Protein AF-K0ET93-F1 (afdb_monomer_lite)

Secondary structure (DSSP, 8-state):
--HHHHHHHHHHHHHHGGG--HHHHHHHHHHHHHHHHHHHHTTTTT-SS--GGGGHHHHHHHHHHHHHHHHTTS---HHHHHHHHHHHHHHHHHHHHHT-HHHHHHHHHHHHHHHHHHHHH-GGGHHHHHHHHHHHHHHHTTT-HHHHHHHHHHHHHHHHHHHHH-GGGHHHHHHHHHHHHHHHHTTS-HHHHHHHHHHHHHHH--HHHHHHHHTSBGGGG---HHHHHHHHHTT--BHHHHTTSBHHHHHHHTTT-HHHHHHHHHHHHHTTPPPPB----PPPP-PPPB--SSEEEEEEE--STTHHHHHHHHHHHHHHTTT-EEE-HHHHHTT--S----PPP-B---SS--SEEEEEPPPBTTEEEEEESSSSB--TT--HHHHHHTTTS-EEEEEEETTTEEEEEEEETTEEEEEEEES--TTPPPPSSPPEEP-HHHHHHTTTTT--HHHHHHHTTBHHHHHHHH---S--HHHHHHHS-GGGGGGGEEEEES--

Organism: Nocardia brasiliensis (strain ATCC 700358 / HUJEG-1) (NCBI:txid1133849)

pLDDT: mean 89.75, std 8.79, range [49.59, 98.5]

Foldseek 3Di:
DPLVVLVVQLVVLVVVCVVVDLVSLLSNLVSLLVNLVVLLCCVPVPHPDRSLLVSQVSLLSSLVSLLVCLLVVVDQDLVSLVSNLSSLVSNLSSCVVNVVLVSSLVSLLSLLVSLVNNCVVPVVRVLSSLVSLLSSLVSCLVRPLVSSLVSLLSSLLSLLVVCVVPVVSLLVSLVSLLSNLVSLPRPDDPVRSLVVSVVSCVVRADPVSLVSNQADFPVSQPADPQLSQLCVVVVHGGLVSLLAAAPVSSCVSNLQDVVSQVSSCSSCSSSPGHRHHNDDDDLPDQDPQDFDAWWKKKKWQAQDPCVLVVLLVLLQVQQVVQLKHWDDPCVQQPPPDDAPPDDDQDEDEDQGHFWWKWFWDDDDLRIIMIFISNHGHYQAWRDSSCLSSQLPTKMWMWTTHPVAKTKIWIGHNSTTAEIDMDHDDPPRDDDPDDHHHDDLQVLCVSQVPADHSSLLVSCRSVLSSNCSRRVDDSHHPNVCCVPDPPVVSPPRMIGIHSPD

Sequence (500 aa):
MDLGALERQVAADRYAALDRSIEADLRLATSLSELAKGFIATKTDGSVRDRTRDALAPAEEAVGIRLRLLATGQVLNARLAGELNEALRAVELAARHSGRRELATTTIRRACDAYRQLARIHPEVAGLCADGLSKCGVWLGRLDQDAAVAATGEAARIRSALAAANPELSGKYLASLSTLLRTLMVGRSRKQALSMYRERYSAFTSTNMSIRLRACGIQDLDLTPKSYKALTELGCRTLEQAGRLTQQQILFKSSGDLSTVEELNWKLALVGLRPLLPGAEPDPPSMPVQIGTSFGALSVYCPTPDAIAQIRAAIIGAYATDDAYPLDRASYFGERDERVQTTDATVNTAEKLGDDIVLIDQPYGGWVTVMSLHWELTPVAKHPLAMRLSQDWPVAAITVTEHIAYELCWYEHGVATQYAALGRPAGQEPLDKPLAPLDFKMLAELNADRATETKLRAAFGNTQMFANLTYLPSSGLRQISATTPLAEHGDRALFFRTTP

Structure (mmCIF, N/CA/C/O backbone):
data_AF-K0ET93-F1
#
_entry.id   AF-K0ET93-F1
#
loop_
_atom_site.group_PDB
_atom_site.id
_atom_site.type_symbol
_atom_site.label_atom_id
_atom_site.label_alt_id
_atom_site.label_comp_id
_atom_site.label_asym_id
_atom_site.label_entity_id
_atom_site.label_seq_id
_atom_site.pdbx_PDB_ins_code
_atom_site.Cartn_x
_atom_site.Cartn_y
_atom_site.Cartn_z
_atom_site.occupancy
_atom_site.B_iso_or_equiv
_atom_site.auth_seq_id
_atom_site.auth_comp_id
_atom_site.auth_asym_id
_atom_site.auth_atom_id
_atom_site.pdbx_PDB_model_num
ATOM 1 N N . MET A 1 1 ? 23.173 -20.536 -12.148 1.00 76.12 1 MET A N 1
ATOM 2 C CA . MET A 1 1 ? 23.755 -19.534 -13.071 1.00 76.12 1 MET A CA 1
ATOM 3 C C . MET A 1 1 ? 25.272 -19.690 -13.055 1.00 76.12 1 MET A C 1
ATOM 5 O O . MET A 1 1 ? 25.816 -19.803 -11.965 1.00 76.12 1 MET A O 1
ATOM 9 N N . ASP A 1 2 ? 25.954 -19.744 -14.205 1.00 89.69 2 ASP A N 1
ATOM 10 C CA . ASP A 1 2 ? 27.428 -19.814 -14.241 1.00 89.69 2 ASP A CA 1
ATOM 11 C C . ASP A 1 2 ? 28.030 -18.400 -14.168 1.00 89.69 2 ASP A C 1
ATOM 13 O O . ASP A 1 2 ? 28.081 -17.675 -15.163 1.00 89.69 2 ASP A O 1
ATOM 17 N N . LEU A 1 3 ? 28.481 -18.001 -12.975 1.00 92.50 3 LEU A N 1
ATOM 18 C CA . LEU A 1 3 ? 29.126 -16.701 -12.764 1.00 92.50 3 LEU A CA 1
ATOM 19 C C . LEU A 1 3 ? 30.454 -16.577 -13.517 1.00 92.50 3 LEU A C 1
ATOM 21 O O . LEU A 1 3 ? 30.771 -15.493 -13.995 1.00 92.50 3 LEU A O 1
ATOM 25 N N . GLY A 1 4 ? 31.207 -17.669 -13.669 1.00 93.06 4 GLY A N 1
ATOM 26 C CA . GLY A 1 4 ? 32.481 -17.648 -14.386 1.00 93.06 4 GLY A CA 1
ATOM 27 C C . GLY A 1 4 ? 32.289 -17.405 -15.883 1.00 93.06 4 GLY A C 1
ATOM 28 O O . GLY A 1 4 ? 33.081 -16.699 -16.507 1.00 93.06 4 GLY A O 1
ATOM 29 N N . ALA A 1 5 ? 31.213 -17.937 -16.472 1.00 95.88 5 ALA A N 1
ATOM 30 C CA . ALA A 1 5 ? 30.831 -17.605 -17.844 1.00 95.88 5 ALA A CA 1
ATOM 31 C C . ALA A 1 5 ? 30.454 -16.125 -17.998 1.00 95.88 5 ALA A C 1
ATOM 33 O O . ALA A 1 5 ? 30.899 -15.491 -18.954 1.00 95.88 5 ALA A O 1
ATOM 34 N N . LEU A 1 6 ? 29.701 -15.558 -17.048 1.00 96.56 6 LEU A N 1
ATOM 35 C CA . LEU A 1 6 ? 29.343 -14.136 -17.064 1.00 96.56 6 LEU A CA 1
ATOM 36 C C . LEU A 1 6 ? 30.568 -13.226 -16.904 1.00 96.56 6 LEU A C 1
ATOM 38 O O . LEU A 1 6 ? 30.695 -12.247 -17.634 1.00 96.56 6 LEU A O 1
ATOM 42 N N . GLU A 1 7 ? 31.502 -13.561 -16.012 1.00 97.44 7 GLU A N 1
ATOM 43 C CA . GLU A 1 7 ? 32.760 -12.820 -15.840 1.00 97.44 7 GLU A CA 1
ATOM 44 C C . GLU A 1 7 ? 33.604 -12.834 -17.130 1.00 97.44 7 GLU A C 1
ATOM 46 O O . GLU A 1 7 ? 34.101 -11.788 -17.557 1.00 97.44 7 GLU A O 1
ATOM 51 N N . ARG A 1 8 ? 33.708 -13.989 -17.809 1.00 98.00 8 ARG A N 1
ATOM 52 C CA . ARG A 1 8 ? 34.378 -14.098 -19.120 1.00 98.00 8 ARG A CA 1
ATOM 53 C C . ARG A 1 8 ? 33.668 -13.288 -20.206 1.00 98.00 8 ARG A C 1
ATOM 55 O O . ARG A 1 8 ? 34.338 -12.622 -20.994 1.00 98.00 8 ARG A O 1
ATOM 62 N N . GLN A 1 9 ? 32.336 -13.313 -20.232 1.00 97.69 9 GLN A N 1
ATOM 63 C CA . GLN A 1 9 ? 31.544 -12.543 -21.190 1.00 97.69 9 GLN A CA 1
ATOM 64 C C . GLN A 1 9 ? 31.752 -11.036 -21.001 1.00 97.69 9 GLN A C 1
ATOM 66 O O . GLN A 1 9 ? 32.015 -10.328 -21.968 1.00 97.69 9 GLN A O 1
ATOM 71 N N . VAL A 1 10 ? 31.728 -10.553 -19.755 1.00 98.19 10 VAL A N 1
ATOM 72 C CA . VAL A 1 10 ? 32.006 -9.145 -19.435 1.00 98.19 10 VAL A CA 1
ATOM 73 C C . VAL A 1 10 ? 33.412 -8.739 -19.878 1.00 98.19 10 VAL A C 1
ATOM 75 O O . VAL A 1 10 ? 33.588 -7.643 -20.407 1.00 98.19 10 VAL A O 1
ATOM 78 N N . ALA A 1 11 ? 34.419 -9.598 -19.699 1.00 97.81 11 ALA A N 1
ATOM 79 C CA . ALA A 1 11 ? 35.776 -9.310 -20.164 1.00 97.81 11 ALA A CA 1
ATOM 80 C C . ALA A 1 11 ? 35.849 -9.174 -21.697 1.00 97.81 11 ALA A C 1
ATOM 82 O O . ALA A 1 11 ? 36.474 -8.238 -22.200 1.00 97.81 11 ALA A O 1
ATOM 83 N N . ALA A 1 12 ? 35.173 -10.061 -22.433 1.00 97.88 12 ALA A N 1
ATOM 84 C CA . ALA A 1 12 ? 35.100 -10.006 -23.891 1.00 97.88 12 ALA A CA 1
ATOM 85 C C . ALA A 1 12 ? 34.351 -8.756 -24.389 1.00 97.88 12 ALA A C 1
ATOM 87 O O . ALA A 1 12 ? 34.859 -8.035 -25.249 1.00 97.88 12 ALA A O 1
ATOM 88 N N . ASP A 1 13 ? 33.188 -8.448 -23.808 1.00 98.12 13 ASP A N 1
ATOM 89 C CA . ASP A 1 13 ? 32.405 -7.264 -24.177 1.00 98.12 13 ASP A CA 1
ATOM 90 C C . ASP A 1 13 ? 33.136 -5.964 -23.823 1.00 98.12 13 ASP A C 1
ATOM 92 O O . ASP A 1 13 ? 33.066 -4.989 -24.569 1.00 98.12 13 ASP A O 1
ATOM 96 N N . ARG A 1 14 ? 33.898 -5.947 -22.721 1.00 97.88 14 ARG A N 1
ATOM 97 C CA . ARG A 1 14 ? 34.732 -4.800 -22.341 1.00 97.88 14 ARG A CA 1
ATOM 98 C C . ARG A 1 14 ? 35.822 -4.535 -23.363 1.00 97.88 14 ARG A C 1
ATOM 100 O O . ARG A 1 14 ? 36.070 -3.379 -23.691 1.00 97.88 14 ARG A O 1
ATOM 107 N N . TYR A 1 15 ? 36.475 -5.589 -23.844 1.00 97.31 15 TYR A N 1
ATOM 108 C CA . TYR A 1 15 ? 37.476 -5.465 -24.894 1.00 97.31 15 TYR A CA 1
ATOM 109 C C . TYR A 1 15 ? 36.850 -4.947 -26.196 1.00 97.31 15 TYR A C 1
ATOM 111 O O . TYR A 1 15 ? 37.397 -4.040 -26.816 1.00 97.31 15 TYR A O 1
ATOM 119 N N . ALA A 1 16 ? 35.668 -5.449 -26.568 1.00 95.62 16 ALA A N 1
ATOM 120 C CA . ALA A 1 16 ? 34.936 -4.953 -27.732 1.00 95.62 16 ALA A CA 1
ATOM 121 C C . ALA A 1 16 ? 34.541 -3.469 -27.594 1.00 95.62 16 ALA A C 1
ATOM 123 O O . ALA A 1 16 ? 34.664 -2.717 -28.553 1.00 95.62 16 ALA A O 1
ATOM 124 N N . ALA A 1 17 ? 34.137 -3.023 -26.400 1.00 95.88 17 ALA A N 1
ATOM 125 C CA . ALA A 1 17 ? 33.715 -1.643 -26.133 1.00 95.88 17 ALA A CA 1
ATOM 126 C C . ALA A 1 17 ? 34.856 -0.604 -26.129 1.00 95.88 17 ALA A C 1
ATOM 128 O O . ALA A 1 17 ? 34.603 0.592 -25.949 1.00 95.88 17 ALA A O 1
ATOM 129 N N . LEU A 1 18 ? 36.111 -1.020 -26.348 1.00 94.88 18 LEU A N 1
ATOM 130 C CA . LEU A 1 18 ? 37.232 -0.096 -26.549 1.00 94.88 18 LEU A CA 1
ATOM 131 C C . LEU A 1 18 ? 37.035 0.798 -27.780 1.00 94.88 18 LEU A C 1
ATOM 133 O O . LEU A 1 18 ? 37.528 1.925 -27.792 1.00 94.88 18 LEU A O 1
ATOM 137 N N . ASP A 1 19 ? 36.280 0.331 -28.778 1.00 91.94 19 ASP A N 1
ATOM 138 C CA . ASP A 1 19 ? 35.938 1.106 -29.974 1.00 91.94 19 ASP A CA 1
ATOM 139 C C . ASP A 1 19 ? 34.910 2.226 -29.719 1.00 91.94 19 ASP A C 1
ATOM 141 O O . ASP A 1 19 ? 34.706 3.083 -30.580 1.00 91.94 19 ASP A O 1
ATOM 145 N N . ARG A 1 20 ? 34.283 2.248 -28.531 1.00 89.25 20 ARG A N 1
ATOM 146 C CA . ARG A 1 20 ? 33.237 3.202 -28.119 1.00 89.25 20 ARG A CA 1
ATOM 147 C C . ARG A 1 20 ? 32.018 3.225 -29.045 1.00 89.25 20 ARG A C 1
ATOM 149 O O . ARG A 1 20 ? 31.274 4.209 -29.059 1.00 89.25 20 ARG A O 1
ATOM 156 N N . SER A 1 21 ? 31.787 2.154 -29.798 1.00 94.94 21 SER A N 1
ATOM 157 C CA . SER A 1 21 ? 30.560 1.988 -30.565 1.00 94.94 21 SER A CA 1
ATOM 158 C C . SER A 1 21 ? 29.366 1.838 -29.620 1.00 94.94 21 SER A C 1
ATOM 160 O O . SER A 1 21 ? 29.455 1.223 -28.554 1.00 94.94 21 SER A O 1
ATOM 162 N N . ILE A 1 22 ? 28.216 2.390 -30.019 1.00 94.69 22 ILE A N 1
ATOM 163 C CA . ILE A 1 22 ? 26.973 2.302 -29.234 1.00 94.69 22 ILE A CA 1
ATOM 164 C C . ILE A 1 22 ? 26.603 0.833 -28.990 1.00 94.69 22 ILE A C 1
ATOM 166 O O . ILE A 1 22 ? 26.196 0.467 -27.890 1.00 94.69 22 ILE A O 1
ATOM 170 N N . GLU A 1 23 ? 26.762 -0.018 -30.005 1.00 95.56 23 GLU A N 1
ATOM 171 C CA . GLU A 1 23 ? 26.443 -1.440 -29.912 1.00 95.56 23 GLU A CA 1
ATOM 172 C C . GLU A 1 23 ? 27.348 -2.176 -28.917 1.00 95.56 23 GLU A C 1
ATOM 174 O O . GLU A 1 23 ? 26.845 -2.941 -28.093 1.00 95.56 23 GLU A O 1
ATOM 179 N N . ALA A 1 24 ? 28.666 -1.949 -28.950 1.00 96.69 24 ALA A N 1
ATOM 180 C CA . ALA A 1 24 ? 29.577 -2.582 -27.999 1.00 96.69 24 ALA A CA 1
ATOM 181 C C . ALA A 1 24 ? 29.347 -2.082 -26.563 1.00 96.69 24 ALA A C 1
ATOM 183 O O . ALA A 1 24 ? 29.312 -2.892 -25.638 1.00 96.69 24 ALA A O 1
ATOM 184 N N . ASP A 1 25 ? 29.087 -0.783 -26.377 1.00 96.56 25 ASP A N 1
ATOM 185 C CA . ASP A 1 25 ? 28.725 -0.219 -25.072 1.00 96.56 25 ASP A CA 1
ATOM 186 C C . ASP A 1 25 ? 27.425 -0.838 -24.522 1.00 96.56 25 ASP A C 1
ATOM 188 O O . ASP A 1 25 ? 27.353 -1.196 -23.345 1.00 96.56 25 ASP A O 1
ATOM 192 N N . LEU A 1 26 ? 26.391 -1.006 -25.355 1.00 96.44 26 LEU A N 1
ATOM 193 C CA . LEU A 1 26 ? 25.131 -1.632 -24.938 1.00 96.44 26 LEU A CA 1
ATOM 194 C C . LEU A 1 26 ? 25.295 -3.122 -24.615 1.00 96.44 26 LEU A C 1
ATOM 196 O O . LEU A 1 26 ? 24.694 -3.603 -23.648 1.00 96.44 26 LEU A O 1
ATOM 200 N N . ARG A 1 27 ? 26.121 -3.848 -25.380 1.00 97.31 27 ARG A N 1
ATOM 201 C CA . ARG A 1 27 ? 26.474 -5.245 -25.075 1.00 97.31 27 ARG A CA 1
ATOM 202 C C . ARG A 1 27 ? 27.171 -5.347 -23.722 1.00 97.31 27 ARG A C 1
ATOM 204 O O . ARG A 1 27 ? 26.696 -6.091 -22.865 1.00 97.31 27 ARG A O 1
ATOM 211 N N . LEU A 1 28 ? 28.189 -4.517 -23.484 1.00 98.38 28 LEU A N 1
ATOM 212 C CA . LEU A 1 28 ? 28.882 -4.443 -22.198 1.00 98.38 28 LEU A CA 1
ATOM 213 C C . LEU A 1 28 ? 27.926 -4.097 -21.047 1.00 98.38 28 LEU A C 1
ATOM 215 O O . LEU A 1 28 ? 27.917 -4.769 -20.020 1.00 98.38 28 LEU A O 1
ATOM 219 N N . ALA A 1 29 ? 27.075 -3.081 -21.205 1.00 97.88 29 ALA A N 1
ATOM 220 C CA . ALA A 1 29 ? 26.111 -2.705 -20.171 1.00 97.88 29 ALA A CA 1
ATOM 221 C C . ALA A 1 29 ? 25.128 -3.844 -19.846 1.00 97.88 29 ALA A C 1
ATOM 223 O O . ALA A 1 29 ? 24.692 -3.993 -18.699 1.00 97.88 29 ALA A O 1
ATOM 224 N N . THR A 1 30 ? 24.769 -4.651 -20.845 1.00 97.81 30 THR A N 1
ATOM 225 C CA . THR A 1 30 ? 23.900 -5.821 -20.687 1.00 97.81 30 THR A CA 1
ATOM 226 C C . THR A 1 30 ? 24.601 -6.928 -19.913 1.00 97.81 30 THR A C 1
ATOM 228 O O . THR A 1 30 ? 24.079 -7.339 -18.877 1.00 97.81 30 THR A O 1
ATOM 231 N N . SER A 1 31 ? 25.796 -7.360 -20.326 1.00 98.12 31 SER A N 1
ATOM 232 C CA . SER A 1 31 ? 26.521 -8.415 -19.608 1.00 98.12 31 SER A CA 1
ATOM 233 C C . SER A 1 31 ? 26.908 -8.009 -18.186 1.00 98.12 31 SER A C 1
ATOM 235 O O . SER A 1 31 ? 26.800 -8.825 -17.273 1.00 98.12 31 SER A O 1
ATOM 237 N N . LEU A 1 32 ? 27.242 -6.736 -17.951 1.00 98.50 32 LEU A N 1
ATOM 238 C CA . LEU A 1 32 ? 27.455 -6.201 -16.601 1.00 98.50 32 LEU A CA 1
ATOM 239 C C . LEU A 1 32 ? 26.192 -6.292 -15.729 1.00 98.50 32 LEU A C 1
ATOM 241 O O . LEU A 1 32 ? 26.269 -6.628 -14.548 1.00 98.50 32 LEU A O 1
ATOM 245 N N . SER A 1 33 ? 25.018 -6.017 -16.304 1.00 97.81 33 SER A N 1
ATOM 246 C CA . SER A 1 33 ? 23.744 -6.106 -15.576 1.00 97.81 33 SER A CA 1
ATOM 247 C C . SER A 1 33 ? 23.391 -7.549 -15.222 1.00 97.81 33 SER A C 1
ATOM 249 O O . SER A 1 33 ? 22.939 -7.810 -14.108 1.00 97.81 33 SER A O 1
ATOM 251 N N . GLU A 1 34 ? 23.635 -8.491 -16.133 1.00 97.38 34 GLU A N 1
ATOM 252 C CA . GLU A 1 34 ? 23.452 -9.920 -15.862 1.00 97.38 34 GLU A CA 1
ATOM 253 C C . GLU A 1 34 ? 24.450 -10.435 -14.816 1.00 97.38 34 GLU A C 1
ATOM 255 O O . GLU A 1 34 ? 24.054 -11.143 -13.890 1.00 97.38 34 GLU A O 1
ATOM 260 N N . LEU A 1 35 ? 25.714 -9.996 -14.870 1.00 98.00 35 LEU A N 1
ATOM 261 C CA . LEU A 1 35 ? 26.706 -10.312 -13.841 1.00 98.00 35 LEU A CA 1
ATOM 262 C C . LEU A 1 35 ? 26.278 -9.794 -12.458 1.00 98.00 35 LEU A C 1
ATOM 264 O O . LEU A 1 35 ? 26.345 -10.529 -11.473 1.00 98.00 35 LEU A O 1
ATOM 268 N N . ALA A 1 36 ? 25.783 -8.555 -12.376 1.00 96.62 36 ALA A N 1
ATOM 269 C CA . ALA A 1 36 ? 25.295 -7.981 -11.124 1.00 96.62 36 ALA A CA 1
ATOM 270 C C . ALA A 1 36 ? 24.110 -8.767 -10.539 1.00 96.62 36 ALA A C 1
ATOM 272 O O . ALA A 1 36 ? 24.095 -9.061 -9.342 1.00 96.62 36 ALA A O 1
ATOM 273 N N . LYS A 1 37 ? 23.133 -9.148 -11.374 1.00 95.62 37 LYS A N 1
ATOM 274 C CA . LYS A 1 37 ? 22.008 -10.003 -10.955 1.00 95.62 37 LYS A CA 1
ATOM 275 C C . LYS A 1 37 ? 22.496 -11.359 -10.452 1.00 95.62 37 LYS A C 1
ATOM 277 O O . LYS A 1 37 ? 22.028 -11.817 -9.414 1.00 95.62 37 LYS A O 1
ATOM 282 N N . GLY A 1 38 ? 23.464 -11.960 -11.143 1.00 95.31 38 GLY A N 1
ATOM 283 C CA . GLY A 1 38 ? 24.083 -13.210 -10.716 1.00 95.31 38 GLY A CA 1
ATOM 284 C C . GLY A 1 38 ? 24.730 -13.105 -9.341 1.00 95.31 38 GLY A C 1
ATOM 285 O O . GLY A 1 38 ? 24.492 -13.955 -8.486 1.00 95.31 38 GLY A O 1
ATOM 286 N N . PHE A 1 39 ? 25.485 -12.036 -9.084 1.00 95.50 39 PHE A N 1
ATOM 287 C CA . PHE A 1 39 ? 26.064 -11.792 -7.764 1.00 95.50 39 PHE A CA 1
ATOM 288 C C . PHE A 1 39 ? 25.009 -11.591 -6.676 1.00 95.50 39 PHE A C 1
ATOM 290 O O . PHE A 1 39 ? 25.178 -12.115 -5.580 1.00 95.50 39 PHE A O 1
ATOM 297 N N . ILE A 1 40 ? 23.905 -10.903 -6.961 1.00 93.62 40 ILE A N 1
ATOM 298 C CA . ILE A 1 40 ? 22.794 -10.747 -6.008 1.00 93.62 40 ILE A CA 1
ATOM 299 C C . ILE A 1 40 ? 22.143 -12.100 -5.679 1.00 93.62 40 ILE A C 1
ATOM 301 O O . ILE A 1 40 ? 21.848 -12.370 -4.516 1.00 93.62 40 ILE A O 1
ATOM 305 N N . ALA A 1 41 ? 21.950 -12.962 -6.679 1.00 93.00 41 ALA A N 1
ATOM 306 C CA . ALA A 1 41 ? 21.301 -14.263 -6.508 1.00 93.00 41 ALA A CA 1
ATOM 307 C C . ALA A 1 41 ? 22.098 -15.230 -5.608 1.00 93.00 41 ALA A C 1
ATOM 309 O O . ALA A 1 41 ? 21.518 -16.096 -4.957 1.00 93.00 41 ALA A O 1
ATOM 310 N N . THR A 1 42 ? 23.420 -15.040 -5.476 1.00 92.62 42 THR A N 1
ATOM 311 C CA . THR A 1 42 ? 24.273 -15.879 -4.604 1.00 92.62 42 THR A CA 1
ATOM 312 C C . THR A 1 42 ? 23.815 -15.932 -3.146 1.00 92.62 42 THR A C 1
ATOM 314 O O . THR A 1 42 ? 24.085 -16.917 -2.458 1.00 92.62 42 THR A O 1
ATOM 317 N N . LYS A 1 43 ? 23.091 -14.909 -2.682 1.00 87.44 43 LYS A N 1
ATOM 318 C CA . LYS A 1 43 ? 22.550 -14.841 -1.326 1.00 87.44 43 LYS A CA 1
ATOM 319 C C . LYS A 1 43 ? 21.419 -15.838 -1.060 1.00 87.44 43 LYS A C 1
ATOM 321 O O . LYS A 1 43 ? 21.260 -16.266 0.079 1.00 87.44 43 LYS A O 1
ATOM 326 N N . THR A 1 44 ? 20.614 -16.163 -2.071 1.00 87.25 44 THR A N 1
ATOM 327 C CA . THR A 1 44 ? 19.407 -16.998 -1.926 1.00 87.25 44 THR A CA 1
ATOM 328 C C . THR A 1 44 ? 19.539 -18.365 -2.580 1.00 87.25 44 THR A C 1
ATOM 330 O O . THR A 1 44 ? 18.886 -19.303 -2.141 1.00 87.25 44 THR A O 1
ATOM 333 N N . ASP A 1 45 ? 20.408 -18.510 -3.578 1.00 86.81 45 ASP A N 1
ATOM 334 C CA . ASP A 1 45 ? 20.480 -19.715 -4.415 1.00 86.81 45 ASP A CA 1
ATOM 335 C C . ASP A 1 45 ? 21.298 -20.862 -3.783 1.00 86.81 45 ASP A C 1
ATOM 337 O O . ASP A 1 45 ? 21.733 -21.779 -4.478 1.00 86.81 45 ASP A O 1
ATOM 341 N N . GLY A 1 46 ? 21.570 -20.811 -2.473 1.00 77.44 46 GLY A N 1
ATOM 342 C CA . GLY A 1 46 ? 22.345 -21.842 -1.767 1.00 77.44 46 GLY A CA 1
ATOM 343 C C . GLY A 1 46 ? 23.819 -21.920 -2.182 1.00 77.44 46 GLY A C 1
ATOM 344 O O . GLY A 1 46 ? 24.479 -22.933 -1.955 1.00 77.44 46 GLY A O 1
ATOM 345 N N . SER A 1 47 ? 24.350 -20.871 -2.817 1.00 81.50 47 SER A N 1
ATOM 346 C CA . SER A 1 47 ? 25.754 -20.836 -3.221 1.00 81.50 47 SER A CA 1
ATOM 347 C C . SER A 1 47 ? 26.689 -20.872 -2.003 1.00 81.50 47 SER A C 1
ATOM 349 O O . SER A 1 47 ? 26.367 -20.340 -0.943 1.00 81.50 47 SER A O 1
ATOM 351 N N . VAL A 1 48 ? 27.881 -21.460 -2.166 1.00 79.94 48 VAL A N 1
ATOM 352 C CA . VAL A 1 48 ? 28.869 -21.618 -1.075 1.00 79.94 48 VAL A CA 1
ATOM 353 C C . VAL A 1 48 ? 29.297 -20.271 -0.473 1.00 79.94 48 VAL A C 1
ATOM 355 O O . VAL A 1 48 ? 29.705 -20.208 0.685 1.00 79.94 48 VAL A O 1
ATOM 358 N N . ARG A 1 49 ? 29.223 -19.180 -1.247 1.00 88.44 49 ARG A N 1
ATOM 359 C CA . ARG A 1 49 ? 29.677 -17.852 -0.829 1.00 88.44 49 ARG A CA 1
ATOM 360 C C . ARG A 1 49 ? 28.726 -16.761 -1.308 1.00 88.44 49 ARG A C 1
ATOM 362 O O . ARG A 1 49 ? 28.553 -16.585 -2.509 1.00 88.44 49 ARG A O 1
ATOM 369 N N . ASP A 1 50 ? 28.245 -15.947 -0.369 1.00 89.31 50 ASP A N 1
ATOM 370 C CA . ASP A 1 50 ? 27.553 -14.691 -0.667 1.00 89.31 50 ASP A CA 1
ATOM 371 C C . ASP A 1 50 ? 28.518 -13.697 -1.341 1.00 89.31 50 ASP A C 1
ATOM 373 O O . ASP A 1 50 ? 29.480 -13.208 -0.736 1.00 89.31 50 ASP A O 1
ATOM 377 N N . ARG A 1 51 ? 28.256 -13.411 -2.618 1.00 92.00 51 ARG A N 1
ATOM 378 C CA . ARG A 1 51 ? 28.985 -12.453 -3.459 1.00 92.00 51 ARG A CA 1
ATOM 379 C C . ARG A 1 51 ? 28.171 -11.196 -3.743 1.00 92.00 51 ARG A C 1
ATOM 381 O O . ARG A 1 51 ? 28.543 -10.412 -4.608 1.00 92.00 51 ARG A O 1
ATOM 388 N N . THR A 1 52 ? 27.105 -10.924 -2.994 1.00 91.00 52 THR A N 1
ATOM 389 C CA . THR A 1 52 ? 26.243 -9.753 -3.231 1.00 91.00 52 THR A CA 1
ATOM 390 C C . THR A 1 52 ? 27.013 -8.427 -3.210 1.00 91.00 52 THR A C 1
ATOM 392 O O . THR A 1 52 ? 26.654 -7.476 -3.902 1.00 91.00 52 THR A O 1
ATOM 395 N N . ARG A 1 53 ? 28.111 -8.344 -2.446 1.00 89.38 53 ARG A N 1
ATOM 396 C CA . ARG A 1 53 ? 28.990 -7.159 -2.412 1.00 89.38 53 ARG A CA 1
ATOM 397 C C . ARG A 1 53 ? 29.690 -6.886 -3.748 1.00 89.38 53 ARG A C 1
ATOM 399 O O . ARG A 1 53 ? 29.965 -5.723 -4.042 1.00 89.38 53 ARG A O 1
ATOM 406 N N . ASP A 1 54 ? 29.931 -7.924 -4.542 1.00 93.12 54 ASP A N 1
ATOM 407 C CA . ASP A 1 54 ? 30.584 -7.837 -5.850 1.00 93.12 54 ASP A CA 1
ATOM 408 C C . ASP A 1 54 ? 29.618 -7.301 -6.923 1.00 93.12 54 ASP A C 1
ATOM 410 O O . ASP A 1 54 ? 30.061 -6.835 -7.968 1.00 93.12 54 ASP A O 1
ATOM 414 N N . ALA A 1 55 ? 28.303 -7.295 -6.657 1.00 94.00 55 ALA A N 1
ATOM 415 C CA . ALA A 1 55 ? 27.271 -6.809 -7.578 1.00 94.00 55 ALA A CA 1
ATOM 416 C C . ALA A 1 55 ? 27.301 -5.296 -7.816 1.00 94.00 55 ALA A C 1
ATOM 418 O O . ALA A 1 55 ? 26.834 -4.834 -8.856 1.00 94.00 55 ALA A O 1
ATOM 419 N N . LEU A 1 56 ? 27.829 -4.516 -6.865 1.00 92.62 56 LEU A N 1
ATOM 420 C CA . LEU A 1 56 ? 27.726 -3.058 -6.916 1.00 92.62 56 LEU A CA 1
ATOM 421 C C . LEU A 1 56 ? 28.504 -2.468 -8.099 1.00 92.62 56 LEU A C 1
ATOM 423 O O . LEU A 1 56 ? 27.931 -1.725 -8.886 1.00 92.62 56 LEU A O 1
ATOM 427 N N . ALA A 1 57 ? 29.777 -2.838 -8.259 1.00 93.31 57 ALA A N 1
ATOM 428 C CA . ALA A 1 57 ? 30.633 -2.303 -9.319 1.00 93.31 57 ALA A CA 1
ATOM 429 C C . ALA A 1 57 ? 30.083 -2.544 -10.745 1.00 93.31 57 ALA A C 1
ATOM 431 O O . ALA A 1 57 ? 29.943 -1.568 -11.485 1.00 93.31 57 ALA A O 1
ATOM 432 N N . PRO A 1 58 ? 29.711 -3.778 -11.151 1.00 96.25 58 PRO A N 1
ATOM 433 C CA . PRO A 1 58 ? 29.152 -3.998 -12.480 1.00 96.25 58 PRO A CA 1
ATOM 434 C C . PRO A 1 58 ? 27.791 -3.315 -12.666 1.00 96.25 58 PRO A C 1
ATOM 436 O O . PRO A 1 58 ? 27.519 -2.790 -13.745 1.00 96.25 58 PRO A O 1
ATOM 439 N N . ALA A 1 59 ? 26.954 -3.242 -11.625 1.00 95.88 59 ALA A N 1
ATOM 440 C CA . ALA A 1 59 ? 25.685 -2.522 -11.706 1.00 95.88 59 ALA A CA 1
ATOM 441 C C . ALA A 1 59 ? 25.895 -1.013 -11.932 1.00 95.88 59 ALA A C 1
ATOM 443 O O . ALA A 1 59 ? 25.254 -0.426 -12.804 1.00 95.88 59 ALA A O 1
ATOM 444 N N . GLU A 1 60 ? 26.812 -0.383 -11.193 1.00 95.06 60 GLU A N 1
ATOM 445 C CA . GLU A 1 60 ? 27.137 1.042 -11.337 1.00 95.06 60 GLU A CA 1
ATOM 446 C C . GLU A 1 60 ? 27.733 1.365 -12.704 1.00 95.06 60 GLU A C 1
ATOM 448 O O . GLU A 1 60 ? 27.374 2.373 -13.316 1.00 95.06 60 GLU A O 1
ATOM 453 N N . GLU A 1 61 ? 28.609 0.506 -13.215 1.00 96.50 61 GLU A N 1
ATOM 454 C CA . GLU A 1 61 ? 29.176 0.689 -14.543 1.00 96.50 61 GLU A CA 1
ATOM 455 C C . GLU A 1 61 ? 28.111 0.553 -15.636 1.00 96.50 61 GLU A C 1
ATOM 457 O O . GLU A 1 61 ? 28.040 1.392 -16.538 1.00 96.50 61 GLU A O 1
ATOM 462 N N . ALA A 1 62 ? 27.224 -0.438 -15.520 1.00 97.56 62 ALA A N 1
ATOM 463 C CA . ALA A 1 62 ? 26.102 -0.597 -16.435 1.00 97.56 62 ALA A CA 1
ATOM 464 C C . ALA A 1 62 ? 25.175 0.630 -16.422 1.00 97.56 62 ALA A C 1
ATOM 466 O O . ALA A 1 62 ? 24.731 1.088 -17.478 1.00 97.56 62 ALA A O 1
ATOM 467 N N . VAL A 1 63 ? 24.910 1.200 -15.240 1.00 96.56 63 VAL A N 1
ATOM 468 C CA . VAL A 1 63 ? 24.197 2.478 -15.099 1.00 96.56 63 VAL A CA 1
ATOM 469 C C . VAL A 1 63 ? 24.975 3.600 -15.787 1.00 96.56 63 VAL A C 1
ATOM 471 O O . VAL A 1 63 ? 24.398 4.329 -16.588 1.00 96.56 63 VAL A O 1
ATOM 474 N N . GLY A 1 64 ? 26.277 3.730 -15.533 1.00 95.12 64 GLY A N 1
ATOM 475 C CA . GLY A 1 64 ? 27.121 4.782 -16.101 1.00 95.12 64 GLY A CA 1
ATOM 476 C C . GLY A 1 64 ? 27.171 4.770 -17.630 1.00 95.12 64 GLY A C 1
ATOM 477 O O . GLY A 1 64 ? 27.089 5.830 -18.253 1.00 95.12 64 GLY A O 1
ATOM 478 N N . ILE A 1 65 ? 27.251 3.587 -18.249 1.00 95.62 65 ILE A N 1
ATOM 479 C CA . ILE A 1 65 ? 27.194 3.440 -19.710 1.00 95.62 65 ILE A CA 1
ATOM 480 C C . ILE A 1 65 ? 25.834 3.906 -20.238 1.00 95.62 65 ILE A C 1
ATOM 482 O O . ILE A 1 65 ? 25.778 4.768 -21.116 1.00 95.62 65 ILE A O 1
ATOM 486 N N . ARG A 1 66 ? 24.733 3.401 -19.668 1.00 95.00 66 ARG A N 1
ATOM 487 C CA . ARG A 1 66 ? 23.380 3.751 -20.125 1.00 95.00 66 ARG A CA 1
ATOM 488 C C . ARG A 1 66 ? 23.053 5.227 -19.909 1.00 95.00 66 ARG A C 1
ATOM 490 O O . ARG A 1 66 ? 22.484 5.850 -20.797 1.00 95.00 66 ARG A O 1
ATOM 497 N N . LEU A 1 67 ? 23.450 5.806 -18.775 1.00 92.25 67 LEU A N 1
ATOM 498 C CA . LEU A 1 67 ? 23.276 7.234 -18.500 1.00 92.25 67 LEU A CA 1
ATOM 499 C C . LEU A 1 67 ? 24.044 8.104 -19.484 1.00 92.25 67 LEU A C 1
ATOM 501 O O . LEU A 1 67 ? 23.511 9.114 -19.924 1.00 92.25 67 LEU A O 1
ATOM 505 N N . ARG A 1 68 ? 25.269 7.717 -19.847 1.00 92.00 68 ARG A N 1
ATOM 506 C CA . ARG A 1 68 ? 26.060 8.436 -20.847 1.00 92.00 68 ARG A CA 1
ATOM 507 C C . ARG A 1 68 ? 25.375 8.419 -22.211 1.00 92.00 68 ARG A C 1
ATOM 509 O O . ARG A 1 68 ? 25.200 9.488 -22.777 1.00 92.00 68 ARG A O 1
ATOM 516 N N . LEU A 1 69 ? 24.939 7.250 -22.688 1.00 92.25 69 LEU A N 1
ATOM 517 C CA . LEU A 1 69 ? 24.212 7.115 -23.961 1.00 92.25 69 LEU A CA 1
ATOM 518 C C . LEU A 1 69 ? 22.887 7.893 -23.973 1.00 92.25 69 LEU A C 1
ATOM 520 O O . LEU A 1 69 ? 22.484 8.431 -25.004 1.00 92.25 69 LEU A O 1
ATOM 524 N N . LEU A 1 70 ? 22.215 7.951 -22.823 1.00 88.44 70 LEU A N 1
ATOM 525 C CA . LEU A 1 70 ? 20.981 8.706 -22.656 1.00 88.44 70 LEU A CA 1
ATOM 526 C C . LEU A 1 70 ? 21.253 10.219 -22.647 1.00 88.44 70 LEU A C 1
ATOM 528 O O . LEU A 1 70 ? 20.607 10.964 -23.373 1.00 88.44 70 LEU A O 1
ATOM 532 N N . ALA A 1 71 ? 22.230 10.682 -21.864 1.00 85.44 71 ALA A N 1
ATOM 533 C CA . ALA A 1 71 ? 22.552 12.100 -21.700 1.00 85.44 71 ALA A CA 1
ATOM 534 C C . ALA A 1 71 ? 23.111 12.752 -22.975 1.00 85.44 71 ALA A C 1
ATOM 536 O O . ALA A 1 71 ? 22.927 13.952 -23.171 1.00 85.44 71 ALA A O 1
ATOM 537 N N . THR A 1 72 ? 23.774 11.981 -23.841 1.00 87.88 72 THR A N 1
ATOM 538 C CA . THR A 1 72 ? 24.241 12.445 -25.158 1.00 87.88 72 THR A CA 1
ATOM 539 C C . THR A 1 72 ? 23.151 12.434 -26.228 1.00 87.88 72 THR A C 1
ATOM 541 O O . THR A 1 72 ? 23.408 12.868 -27.348 1.00 87.88 72 THR A O 1
ATOM 544 N N . GLY A 1 73 ? 21.952 11.923 -25.927 1.00 83.56 73 GLY A N 1
ATOM 545 C CA . GLY A 1 73 ? 20.880 11.779 -26.912 1.00 83.56 73 GLY A CA 1
ATOM 546 C C . GLY A 1 73 ? 21.142 10.700 -27.968 1.00 83.56 73 GLY A C 1
ATOM 547 O O . GLY A 1 73 ? 20.400 10.611 -28.941 1.00 83.56 73 GLY A O 1
ATOM 548 N N . GLN A 1 74 ? 22.178 9.870 -27.799 1.00 84.31 74 GLN A N 1
ATOM 549 C CA . GLN A 1 74 ? 22.566 8.858 -28.788 1.00 84.31 74 GLN A CA 1
ATOM 550 C C . GLN A 1 74 ? 21.546 7.722 -28.895 1.00 84.31 74 GLN A C 1
ATOM 552 O O . GLN A 1 74 ? 21.366 7.154 -29.971 1.00 84.31 74 GLN A O 1
ATOM 557 N N . VAL A 1 75 ? 20.881 7.377 -27.788 1.00 83.31 75 VAL A N 1
ATOM 558 C CA . VAL A 1 75 ? 19.858 6.326 -27.750 1.00 83.31 75 VAL A CA 1
ATOM 559 C C . VAL A 1 75 ? 18.693 6.779 -26.874 1.00 83.31 75 VAL A C 1
ATOM 561 O O . VAL A 1 75 ? 18.762 6.746 -25.648 1.00 83.31 75 VAL A O 1
ATOM 564 N N . LEU A 1 76 ? 17.595 7.183 -27.512 1.00 83.81 76 LEU A N 1
ATOM 565 C CA . LEU A 1 76 ? 16.406 7.728 -26.852 1.00 83.81 76 LEU A CA 1
ATOM 566 C C . LEU A 1 76 ? 15.204 6.806 -27.048 1.00 83.81 76 LEU A C 1
ATOM 568 O O . LEU A 1 76 ? 14.312 7.073 -27.847 1.00 83.81 76 LEU A O 1
ATOM 572 N N . ASN A 1 77 ? 15.186 5.677 -26.338 1.00 84.94 77 ASN A N 1
ATOM 573 C CA . ASN A 1 77 ? 14.083 4.725 -26.433 1.00 84.94 77 ASN A CA 1
ATOM 574 C C . ASN A 1 77 ? 13.661 4.158 -25.069 1.00 84.94 77 ASN A C 1
ATOM 576 O O . ASN A 1 77 ? 14.416 4.153 -24.093 1.00 84.94 77 ASN A O 1
ATOM 580 N N . ALA A 1 78 ? 12.423 3.659 -25.016 1.00 84.00 78 ALA A N 1
ATOM 581 C CA . ALA A 1 78 ? 11.830 3.084 -23.809 1.00 84.00 78 ALA A CA 1
ATOM 582 C C . ALA A 1 78 ? 12.582 1.847 -23.301 1.00 84.00 78 ALA A C 1
ATOM 584 O O . ALA A 1 78 ? 12.629 1.611 -22.095 1.00 84.00 78 ALA A O 1
ATOM 585 N N . ARG A 1 79 ? 13.205 1.084 -24.208 1.00 89.38 79 ARG A N 1
ATOM 586 C CA . ARG A 1 79 ? 13.990 -0.102 -23.864 1.00 89.38 79 ARG A CA 1
ATOM 587 C C . ARG A 1 79 ? 15.203 0.260 -23.007 1.00 89.38 79 ARG A C 1
ATOM 589 O O . ARG A 1 79 ? 15.338 -0.284 -21.917 1.00 89.38 79 ARG A O 1
ATOM 596 N N . LEU A 1 80 ? 16.023 1.218 -23.442 1.00 90.56 80 LEU A N 1
ATOM 597 C CA . LEU A 1 80 ? 17.203 1.662 -22.700 1.00 90.56 80 LEU A CA 1
ATOM 598 C C . LEU A 1 80 ? 16.826 2.190 -21.314 1.00 90.56 80 LEU A C 1
ATOM 600 O O . LEU A 1 80 ? 17.499 1.888 -20.333 1.00 90.56 80 LEU A O 1
ATOM 604 N N . ALA A 1 81 ? 15.731 2.945 -21.212 1.00 87.38 81 ALA A N 1
ATOM 605 C CA . ALA A 1 81 ? 15.245 3.437 -19.925 1.00 87.38 81 ALA A CA 1
ATOM 606 C C . ALA A 1 81 ? 14.730 2.315 -19.015 1.00 87.38 81 ALA A C 1
ATOM 608 O O . ALA A 1 81 ? 14.926 2.360 -17.799 1.00 87.38 81 ALA A O 1
ATOM 609 N N . GLY A 1 82 ? 14.084 1.295 -19.583 1.00 89.25 82 GLY A N 1
ATOM 610 C CA . GLY A 1 82 ? 13.735 0.068 -18.871 1.00 89.25 82 GLY A CA 1
ATOM 611 C C . GLY A 1 82 ? 14.976 -0.615 -18.300 1.00 89.25 82 GLY A C 1
ATOM 612 O O . GLY A 1 82 ? 15.053 -0.846 -17.098 1.00 89.25 82 GLY A O 1
ATOM 613 N N . GLU A 1 83 ? 15.986 -0.841 -19.135 1.00 92.88 83 GLU A N 1
ATOM 614 C CA . GLU A 1 83 ? 17.241 -1.487 -18.739 1.00 92.88 83 GLU A CA 1
ATOM 615 C C . GLU A 1 83 ? 18.054 -0.658 -17.727 1.00 92.88 83 GLU A C 1
ATOM 617 O O . GLU A 1 83 ? 18.646 -1.210 -16.801 1.00 92.88 83 GLU A O 1
ATOM 622 N N . LEU A 1 84 ? 18.056 0.673 -17.850 1.00 93.56 84 LEU A N 1
ATOM 623 C CA . LEU A 1 84 ? 18.659 1.580 -16.871 1.00 93.56 84 LEU A CA 1
ATOM 624 C C . LEU A 1 84 ? 17.956 1.482 -15.512 1.00 93.56 84 LEU A C 1
ATOM 626 O O . LEU A 1 84 ? 18.622 1.446 -14.480 1.00 93.56 84 LEU A O 1
ATOM 630 N N . ASN A 1 85 ? 16.623 1.404 -15.497 1.00 91.88 85 ASN A N 1
ATOM 631 C CA . ASN A 1 85 ? 15.874 1.207 -14.258 1.00 91.88 85 ASN A CA 1
ATOM 632 C C . ASN A 1 85 ? 16.203 -0.140 -13.599 1.00 91.88 85 ASN A C 1
ATOM 634 O O . ASN A 1 85 ? 16.363 -0.191 -12.383 1.00 91.88 85 ASN A O 1
ATOM 638 N N . GLU A 1 86 ? 16.346 -1.213 -14.377 1.00 92.44 86 GLU A N 1
ATOM 639 C CA . GLU A 1 86 ? 16.759 -2.515 -13.839 1.00 92.44 86 GLU A CA 1
ATOM 640 C C . GLU A 1 86 ? 18.183 -2.477 -13.269 1.00 92.44 86 GLU A C 1
ATOM 642 O O . GLU A 1 86 ? 18.433 -3.002 -12.183 1.00 92.44 86 GLU A O 1
ATOM 647 N N . ALA A 1 87 ? 19.109 -1.789 -13.941 1.00 94.50 87 ALA A N 1
ATOM 648 C CA . ALA A 1 87 ? 20.466 -1.608 -13.435 1.00 94.50 87 ALA A CA 1
ATOM 649 C C . ALA A 1 87 ? 20.492 -0.782 -12.132 1.00 94.50 87 ALA A C 1
ATOM 651 O O . ALA A 1 87 ? 21.161 -1.159 -11.172 1.00 94.50 87 ALA A O 1
ATOM 652 N N . LEU A 1 88 ? 19.708 0.299 -12.042 1.00 94.44 88 LEU A N 1
ATOM 653 C CA . LEU A 1 88 ? 19.573 1.096 -10.815 1.00 94.44 88 LEU A CA 1
ATOM 654 C C . LEU A 1 88 ? 18.939 0.301 -9.665 1.00 94.44 88 LEU A C 1
ATOM 656 O O . LEU A 1 88 ? 19.367 0.429 -8.517 1.00 94.44 88 LEU A O 1
ATOM 660 N N . ARG A 1 89 ? 17.958 -0.560 -9.960 1.00 92.50 89 ARG A N 1
ATOM 661 C CA . ARG A 1 89 ? 17.391 -1.493 -8.978 1.00 92.50 89 ARG A CA 1
ATOM 662 C C . ARG A 1 89 ? 18.463 -2.445 -8.441 1.00 92.50 89 ARG A C 1
ATOM 664 O O . ARG A 1 89 ? 18.510 -2.679 -7.236 1.00 92.50 89 ARG A O 1
ATOM 671 N N . ALA A 1 90 ? 19.331 -2.967 -9.309 1.00 92.88 90 ALA A N 1
ATOM 672 C CA . ALA A 1 90 ? 20.448 -3.812 -8.892 1.00 92.88 90 ALA A CA 1
ATOM 673 C C . ALA A 1 90 ? 21.441 -3.048 -7.995 1.00 92.88 90 ALA A C 1
ATOM 675 O O . ALA A 1 90 ? 21.855 -3.587 -6.970 1.00 92.88 90 ALA A O 1
ATOM 676 N N . VAL A 1 91 ? 21.753 -1.782 -8.314 1.00 93.38 91 VAL A N 1
ATOM 677 C CA . VAL A 1 91 ? 22.571 -0.900 -7.457 1.00 93.38 91 VAL A CA 1
ATOM 678 C C . VAL A 1 91 ? 21.948 -0.744 -6.065 1.00 93.38 91 VAL A C 1
ATOM 680 O O . VAL A 1 91 ? 22.640 -0.924 -5.062 1.00 93.38 91 VAL A O 1
ATOM 683 N N . GLU A 1 92 ? 20.647 -0.448 -5.980 1.00 90.31 92 GLU A N 1
ATOM 684 C CA . GLU A 1 92 ? 19.942 -0.291 -4.699 1.00 90.31 92 GLU A CA 1
ATOM 685 C C . GLU A 1 92 ? 19.988 -1.574 -3.862 1.00 90.31 92 GLU A C 1
ATOM 687 O O . GLU A 1 92 ? 20.348 -1.536 -2.682 1.00 90.31 92 GLU A O 1
ATOM 692 N N . LEU A 1 93 ? 19.691 -2.719 -4.478 1.00 90.00 93 LEU A N 1
ATOM 693 C CA . LEU A 1 93 ? 19.655 -4.009 -3.795 1.00 90.00 93 LEU A CA 1
ATOM 694 C C . LEU A 1 93 ? 21.050 -4.438 -3.311 1.00 90.00 93 LEU A C 1
ATOM 696 O O . LEU A 1 93 ? 21.218 -4.820 -2.148 1.00 90.00 93 LEU A O 1
ATOM 700 N N . ALA A 1 94 ? 22.068 -4.299 -4.165 1.00 89.38 94 ALA A N 1
ATOM 701 C CA . ALA A 1 94 ? 23.458 -4.578 -3.818 1.00 89.38 94 ALA A CA 1
ATOM 702 C C . ALA A 1 94 ? 23.953 -3.674 -2.678 1.00 89.38 94 ALA A C 1
ATOM 704 O O . ALA A 1 94 ? 24.599 -4.142 -1.736 1.00 89.38 94 ALA A O 1
ATOM 705 N N . ALA A 1 95 ? 23.617 -2.381 -2.704 1.00 89.06 95 ALA A N 1
ATOM 706 C CA . ALA A 1 95 ? 23.983 -1.440 -1.649 1.00 89.06 95 ALA A CA 1
ATOM 707 C C . ALA A 1 95 ? 23.274 -1.733 -0.323 1.00 89.06 95 ALA A C 1
ATOM 709 O O . ALA A 1 95 ? 23.899 -1.660 0.738 1.00 89.06 95 ALA A O 1
ATOM 710 N N . ARG A 1 96 ? 21.996 -2.129 -0.363 1.00 85.50 96 ARG A N 1
ATOM 711 C CA . ARG A 1 96 ? 21.243 -2.535 0.830 1.00 85.50 96 ARG A CA 1
ATOM 712 C C . ARG A 1 96 ? 21.881 -3.740 1.514 1.00 85.50 96 ARG A C 1
ATOM 714 O O . ARG A 1 96 ? 21.973 -3.763 2.738 1.00 85.50 96 ARG A O 1
ATOM 721 N N . HIS A 1 97 ? 22.325 -4.726 0.741 1.00 84.69 97 HIS A N 1
ATOM 722 C CA . HIS A 1 97 ? 22.946 -5.939 1.272 1.00 84.69 97 HIS A CA 1
ATOM 723 C C . HIS A 1 97 ? 24.402 -5.747 1.706 1.00 84.69 97 HIS A C 1
ATOM 725 O O . HIS A 1 97 ? 24.847 -6.391 2.652 1.00 84.69 97 HIS A O 1
ATOM 731 N N . SER A 1 98 ? 25.141 -4.856 1.048 1.00 82.75 98 SER A N 1
ATOM 732 C CA . SER A 1 98 ? 26.550 -4.588 1.362 1.00 82.75 98 SER A CA 1
ATOM 733 C C . SER A 1 98 ? 26.771 -3.486 2.402 1.00 82.75 98 SER A C 1
ATOM 735 O O . SER A 1 98 ? 27.895 -3.325 2.870 1.00 82.75 98 SER A O 1
ATOM 737 N N . GLY A 1 99 ? 25.736 -2.712 2.748 1.00 82.06 99 GLY A N 1
ATOM 738 C CA . GLY A 1 99 ? 25.843 -1.539 3.622 1.00 82.06 99 GLY A CA 1
ATOM 739 C C . GLY A 1 99 ? 26.413 -0.289 2.935 1.00 82.06 99 GLY A C 1
ATOM 740 O O . GLY A 1 99 ? 26.564 0.744 3.580 1.00 82.06 99 GLY A O 1
ATOM 741 N N . ARG A 1 100 ? 26.697 -0.332 1.626 1.00 81.62 100 ARG A N 1
ATOM 742 C CA . ARG A 1 100 ? 27.309 0.768 0.851 1.00 81.62 100 ARG A CA 1
ATOM 743 C C . ARG A 1 100 ? 26.277 1.778 0.337 1.00 81.62 100 ARG A C 1
ATOM 745 O O . ARG A 1 100 ? 26.164 2.021 -0.863 1.00 81.62 100 ARG A O 1
ATOM 752 N N . ARG A 1 101 ? 25.498 2.359 1.251 1.00 85.12 101 ARG A N 1
ATOM 753 C CA . ARG A 1 101 ? 24.372 3.250 0.913 1.00 85.12 101 ARG A CA 1
ATOM 754 C C . ARG A 1 101 ? 24.799 4.510 0.154 1.00 85.12 101 ARG A C 1
ATOM 756 O O . ARG A 1 101 ? 24.145 4.864 -0.818 1.00 85.12 101 ARG A O 1
ATOM 763 N N . GLU A 1 102 ? 25.905 5.144 0.543 1.00 87.25 102 GLU A N 1
ATOM 764 C CA . GLU A 1 102 ? 26.372 6.412 -0.050 1.00 87.25 102 GLU A CA 1
ATOM 765 C C . GLU A 1 102 ? 26.710 6.311 -1.547 1.00 87.25 102 GLU A C 1
ATOM 767 O O . GLU A 1 102 ? 26.429 7.236 -2.320 1.00 87.25 102 GLU A O 1
ATOM 772 N N . LEU A 1 103 ? 27.274 5.175 -1.969 1.00 85.44 103 LEU A N 1
ATOM 773 C CA . LEU A 1 103 ? 27.597 4.913 -3.373 1.00 85.44 103 LEU A CA 1
ATOM 774 C C . LEU A 1 1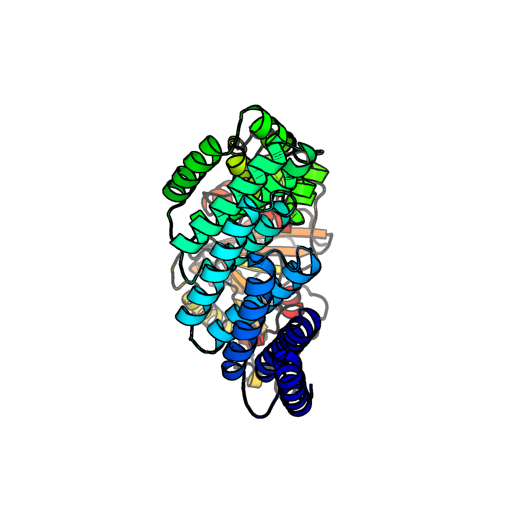03 ? 26.320 4.782 -4.208 1.00 85.44 103 LEU A C 1
ATOM 776 O O . LEU A 1 103 ? 26.154 5.510 -5.189 1.00 85.44 103 LEU A O 1
ATOM 780 N N . ALA A 1 104 ? 25.353 3.979 -3.748 1.00 87.44 104 ALA A N 1
ATOM 781 C CA . ALA A 1 104 ? 24.050 3.888 -4.406 1.00 87.44 104 ALA A CA 1
ATOM 782 C C . ALA A 1 104 ? 23.335 5.240 -4.478 1.00 87.44 104 ALA A C 1
ATOM 784 O O . ALA A 1 104 ? 22.826 5.600 -5.539 1.00 87.44 104 ALA A O 1
ATOM 785 N N . THR A 1 105 ? 23.345 6.028 -3.398 1.00 92.31 105 THR A N 1
ATOM 786 C CA . THR A 1 105 ? 22.776 7.384 -3.401 1.00 92.31 105 THR A CA 1
ATOM 787 C C . THR A 1 105 ? 23.413 8.251 -4.486 1.00 92.31 105 THR A C 1
ATOM 789 O O . THR A 1 105 ? 22.717 8.947 -5.223 1.00 92.31 105 THR A O 1
ATOM 792 N N . THR A 1 106 ? 24.738 8.210 -4.628 1.00 93.88 106 THR A N 1
ATOM 793 C CA . THR A 1 106 ? 25.458 8.990 -5.645 1.00 93.88 106 THR A CA 1
ATOM 794 C C . THR A 1 106 ? 25.106 8.545 -7.061 1.00 93.88 106 THR A C 1
ATOM 796 O O . THR A 1 106 ? 24.809 9.389 -7.909 1.00 93.88 106 THR A O 1
ATOM 799 N N . THR A 1 107 ? 25.058 7.239 -7.304 1.00 93.88 107 THR A N 1
ATOM 800 C CA . THR A 1 107 ? 24.695 6.669 -8.605 1.00 93.88 107 THR A CA 1
ATOM 801 C C . THR A 1 107 ? 23.250 7.006 -8.993 1.00 93.88 107 THR A C 1
ATOM 803 O O . THR A 1 107 ? 23.000 7.457 -10.112 1.00 93.88 107 THR A O 1
ATOM 806 N N . ILE A 1 108 ? 22.298 6.897 -8.061 1.00 94.62 108 ILE A N 1
ATOM 807 C CA . ILE A 1 108 ? 20.889 7.232 -8.316 1.00 94.62 108 ILE A CA 1
ATOM 808 C C . ILE A 1 108 ? 20.702 8.747 -8.529 1.00 94.62 108 ILE A C 1
ATOM 810 O O . ILE A 1 108 ? 19.941 9.144 -9.411 1.00 94.62 108 ILE A O 1
ATOM 814 N N . ARG A 1 109 ? 21.425 9.615 -7.801 1.00 95.12 109 ARG A N 1
ATOM 815 C CA . ARG A 1 109 ? 21.387 11.076 -8.031 1.00 95.12 109 ARG A CA 1
ATOM 816 C C . ARG A 1 109 ? 21.864 11.456 -9.432 1.00 95.12 109 ARG A C 1
ATOM 818 O O . ARG A 1 109 ? 21.187 12.228 -10.104 1.00 95.12 109 ARG A O 1
ATOM 825 N N . ARG A 1 110 ? 22.958 10.853 -9.910 1.00 94.25 110 ARG A N 1
ATOM 826 C CA . ARG A 1 110 ? 23.430 11.055 -11.292 1.00 94.25 110 ARG A CA 1
ATOM 827 C C . ARG A 1 110 ? 22.373 10.654 -12.320 1.00 94.25 110 ARG A C 1
ATOM 829 O O . ARG A 1 110 ? 22.210 11.344 -13.322 1.00 94.25 110 ARG A O 1
ATOM 836 N N . ALA A 1 111 ? 21.623 9.581 -12.059 1.00 94.94 111 ALA A N 1
ATOM 837 C CA . ALA A 1 111 ? 20.501 9.204 -12.912 1.00 94.94 111 ALA A CA 1
ATOM 838 C C . ALA A 1 111 ? 19.382 10.255 -12.900 1.00 94.94 111 ALA A C 1
ATOM 840 O O . ALA A 1 111 ? 18.877 10.614 -13.962 1.00 94.94 111 ALA A O 1
ATOM 841 N N . CYS A 1 112 ? 19.027 10.797 -11.730 1.00 96.00 112 CYS A N 1
ATOM 842 C CA . CYS A 1 112 ? 18.066 11.899 -11.637 1.00 96.00 112 CYS A CA 1
ATOM 843 C C . CYS A 1 112 ? 18.501 13.117 -12.462 1.00 96.00 112 CYS A C 1
ATOM 845 O O . CYS A 1 112 ? 17.683 13.682 -13.185 1.00 96.00 112 CYS A O 1
ATOM 847 N N . ASP A 1 113 ? 19.771 13.511 -12.381 1.00 94.56 113 ASP A N 1
ATOM 848 C CA . ASP A 1 113 ? 20.292 14.667 -13.118 1.00 94.56 113 ASP A CA 1
ATOM 849 C C . ASP A 1 113 ? 20.275 14.438 -14.631 1.00 94.56 113 ASP A C 1
ATOM 851 O O . ASP A 1 113 ? 19.827 15.309 -15.380 1.00 94.56 113 ASP A O 1
ATOM 855 N N . ALA A 1 114 ? 20.648 13.237 -15.080 1.00 92.75 114 ALA A N 1
ATOM 856 C CA . ALA A 1 114 ? 20.540 12.856 -16.484 1.00 92.75 114 ALA A CA 1
ATOM 857 C C . ALA A 1 114 ? 19.084 12.902 -16.976 1.00 92.75 114 ALA A C 1
ATOM 859 O O . ALA A 1 114 ? 18.815 13.486 -18.023 1.00 92.75 114 ALA A O 1
ATOM 860 N N . TYR A 1 115 ? 18.124 12.364 -16.211 1.00 94.44 115 TYR A N 1
ATOM 861 C CA . TYR A 1 115 ? 16.704 12.427 -16.574 1.00 94.44 115 TYR A CA 1
ATOM 862 C C . TYR A 1 115 ? 16.172 13.867 -16.625 1.00 94.44 115 TYR A C 1
ATOM 864 O O . TYR A 1 115 ? 15.398 14.195 -17.526 1.00 94.44 115 TYR A O 1
ATOM 872 N N . ARG A 1 116 ? 16.595 14.743 -15.702 1.00 94.38 116 ARG A N 1
ATOM 873 C CA . ARG A 1 116 ? 16.238 16.176 -15.706 1.00 94.38 116 ARG A CA 1
ATOM 874 C C . ARG A 1 116 ? 16.762 16.883 -16.946 1.00 94.38 116 ARG A C 1
ATOM 876 O O . ARG A 1 116 ? 16.014 17.582 -17.628 1.00 94.38 116 ARG A O 1
ATOM 883 N N . GLN A 1 117 ? 18.048 16.701 -17.237 1.00 93.19 117 GLN A N 1
ATOM 884 C CA . GLN A 1 117 ? 18.681 17.290 -18.408 1.00 93.19 117 GLN A CA 1
ATOM 885 C C . GLN A 1 117 ? 18.021 16.783 -19.691 1.00 93.19 117 GLN A C 1
ATOM 887 O O . GLN A 1 117 ? 17.684 17.589 -20.557 1.00 93.19 117 GLN A O 1
ATOM 892 N N . LEU A 1 118 ? 17.773 15.476 -19.779 1.00 91.94 118 LEU A N 1
ATOM 893 C CA . LEU A 1 118 ? 17.146 14.866 -20.939 1.00 91.94 118 LEU A CA 1
ATOM 894 C C . LEU A 1 118 ? 15.724 15.383 -21.156 1.00 91.94 118 LEU A C 1
ATOM 896 O O . LEU A 1 118 ? 15.408 15.805 -22.259 1.00 91.94 118 LEU A O 1
ATOM 900 N N . ALA A 1 119 ? 14.889 15.435 -20.114 1.00 93.31 119 ALA A N 1
ATOM 901 C CA . ALA A 1 119 ? 13.522 15.951 -20.229 1.00 93.31 119 ALA A CA 1
ATOM 902 C C . ALA A 1 119 ? 13.468 17.413 -20.705 1.00 93.31 119 ALA A C 1
ATOM 904 O O . ALA A 1 119 ? 12.478 17.832 -21.300 1.00 93.31 119 ALA A O 1
ATOM 905 N N . ARG A 1 120 ? 14.520 18.195 -20.426 1.00 92.75 120 ARG A N 1
ATOM 906 C CA . ARG A 1 120 ? 14.638 19.591 -20.855 1.00 92.75 120 ARG A CA 1
ATOM 907 C C . ARG A 1 120 ? 15.082 19.728 -22.313 1.00 92.75 120 ARG A C 1
ATOM 909 O O . ARG A 1 120 ? 14.627 20.648 -22.981 1.00 92.75 120 ARG A O 1
ATOM 916 N N . ILE A 1 121 ? 15.998 18.877 -22.774 1.00 92.19 121 ILE A N 1
ATOM 917 C CA . ILE A 1 121 ? 16.578 18.957 -24.128 1.00 92.19 121 ILE A CA 1
ATOM 918 C C . ILE A 1 121 ? 15.715 18.199 -25.148 1.00 92.19 121 ILE A C 1
ATOM 920 O O . ILE A 1 121 ? 15.601 18.638 -26.287 1.00 92.19 121 ILE A O 1
ATOM 924 N N . HIS A 1 122 ? 15.074 17.114 -24.715 1.00 89.94 122 HIS A N 1
ATOM 925 C CA . HIS A 1 122 ? 14.292 16.189 -25.533 1.00 89.94 122 HIS A CA 1
ATOM 926 C C . HIS A 1 122 ? 12.864 16.036 -24.970 1.00 89.94 122 HIS A C 1
ATOM 928 O O . HIS A 1 122 ? 12.563 15.058 -24.269 1.00 89.94 122 HIS A O 1
ATOM 934 N N . PRO A 1 123 ? 11.961 17.008 -25.213 1.00 90.44 123 PRO A N 1
ATOM 935 C CA . PRO A 1 123 ? 10.588 16.970 -24.705 1.00 90.44 123 PRO A CA 1
ATOM 936 C C . PRO A 1 123 ? 9.806 15.710 -25.110 1.00 90.44 123 PRO A C 1
ATOM 938 O O . PRO A 1 123 ? 8.938 15.255 -24.364 1.00 90.44 123 PRO A O 1
ATOM 941 N N . GLU A 1 124 ? 10.136 15.109 -26.254 1.00 89.25 124 GLU A N 1
ATOM 942 C CA . GLU A 1 124 ? 9.534 13.882 -26.779 1.00 89.25 124 GLU A CA 1
ATOM 943 C C . GLU A 1 124 ? 9.733 12.660 -25.865 1.00 89.25 124 GLU A C 1
ATOM 945 O O . GLU A 1 124 ? 8.887 11.766 -25.840 1.00 89.25 124 GLU A O 1
ATOM 950 N N . VAL A 1 125 ? 10.793 12.640 -25.045 1.00 90.75 125 VAL A N 1
ATOM 951 C CA . VAL A 1 125 ? 11.051 11.574 -24.056 1.00 90.75 125 VAL A CA 1
ATOM 952 C C . VAL A 1 125 ? 10.754 11.993 -22.616 1.00 90.75 125 VAL A C 1
ATOM 954 O O . VAL A 1 125 ? 10.995 11.222 -21.685 1.00 90.75 125 VAL A O 1
ATOM 957 N N . ALA A 1 126 ? 10.175 13.174 -22.388 1.00 94.25 126 ALA A N 1
ATOM 958 C CA . ALA A 1 126 ? 9.915 13.679 -21.038 1.00 94.25 126 ALA A CA 1
ATOM 959 C C . ALA A 1 126 ? 9.053 12.717 -20.194 1.00 94.25 126 ALA A C 1
ATOM 961 O O . ALA A 1 126 ? 9.276 12.561 -18.992 1.00 94.25 126 ALA A O 1
ATOM 962 N N . GLY A 1 127 ? 8.105 12.009 -20.820 1.00 94.88 127 GLY A N 1
ATOM 963 C CA . GLY A 1 127 ? 7.281 11.008 -20.137 1.00 94.88 127 GLY A CA 1
ATOM 964 C C . GLY A 1 127 ? 8.092 9.842 -19.567 1.00 94.88 127 GLY A C 1
ATOM 965 O O . GLY A 1 127 ? 7.819 9.402 -18.453 1.00 94.88 127 GLY A O 1
ATOM 966 N N . LEU A 1 128 ? 9.110 9.393 -20.300 1.00 92.88 128 LEU A N 1
ATOM 967 C CA . LEU A 1 128 ? 10.044 8.349 -19.882 1.00 92.88 128 LEU A CA 1
ATOM 968 C C . LEU A 1 128 ? 10.955 8.848 -18.754 1.00 92.88 128 LEU A C 1
ATOM 970 O O . LEU A 1 128 ? 11.171 8.132 -17.776 1.00 92.88 128 LEU A O 1
ATOM 974 N N . CYS A 1 129 ? 11.423 10.096 -18.833 1.00 94.69 129 CYS A N 1
ATOM 975 C CA . CYS A 1 129 ? 12.193 10.718 -17.756 1.00 94.69 129 CYS A CA 1
ATOM 976 C C . CYS A 1 129 ? 11.393 10.807 -16.453 1.00 94.69 129 CYS A C 1
ATOM 978 O O . CYS A 1 129 ? 11.933 10.539 -15.382 1.00 94.69 129 CYS A O 1
ATOM 980 N N . ALA A 1 130 ? 10.102 11.145 -16.526 1.00 97.38 130 ALA A N 1
ATOM 981 C CA . ALA A 1 130 ? 9.235 11.197 -15.351 1.00 97.38 130 ALA A CA 1
ATOM 982 C C . ALA A 1 130 ? 9.066 9.820 -14.680 1.00 97.38 130 ALA A C 1
ATOM 984 O O . ALA A 1 130 ? 9.021 9.739 -13.449 1.00 97.38 130 ALA A O 1
ATOM 985 N N . ASP A 1 131 ? 9.022 8.738 -15.464 1.00 95.00 131 ASP A N 1
ATOM 986 C CA . ASP A 1 131 ? 8.968 7.369 -14.936 1.00 95.00 131 ASP A CA 1
ATOM 987 C C . ASP A 1 131 ? 10.279 6.988 -14.239 1.00 95.00 131 ASP A C 1
ATOM 989 O O . ASP A 1 131 ? 10.261 6.457 -13.125 1.00 95.00 131 ASP A O 1
ATOM 993 N N . GLY A 1 132 ? 11.417 7.325 -14.854 1.00 94.38 132 GLY A N 1
ATOM 994 C CA . GLY A 1 132 ? 12.741 7.150 -14.256 1.00 94.38 132 GLY A CA 1
ATOM 995 C C . GLY A 1 132 ? 12.893 7.915 -12.939 1.00 94.38 132 GLY A C 1
ATOM 996 O O . GLY A 1 132 ? 13.240 7.330 -11.915 1.00 94.38 132 GLY A O 1
ATOM 997 N N . LEU A 1 133 ? 12.541 9.202 -12.928 1.00 97.44 133 LEU A N 1
ATOM 998 C CA . LEU A 1 133 ? 12.581 10.053 -11.735 1.00 97.44 133 LEU A CA 1
ATOM 999 C C . LEU A 1 133 ? 11.674 9.540 -10.611 1.00 97.44 133 LEU A C 1
ATOM 1001 O O . LEU A 1 133 ? 12.070 9.569 -9.446 1.00 97.44 133 LEU A O 1
ATOM 1005 N N . SER A 1 134 ? 10.483 9.035 -10.945 1.00 96.81 134 SER A N 1
ATOM 1006 C CA . SER A 1 134 ? 9.564 8.456 -9.956 1.00 96.81 134 SER A CA 1
ATOM 1007 C C . SER A 1 134 ? 10.180 7.234 -9.269 1.00 96.81 134 SER A C 1
ATOM 1009 O O . SER A 1 134 ? 10.143 7.138 -8.043 1.00 96.81 134 SER A O 1
ATOM 1011 N N . LYS A 1 135 ? 10.810 6.331 -10.034 1.00 95.06 135 LYS A N 1
ATOM 1012 C CA . LYS A 1 135 ? 11.505 5.152 -9.488 1.00 95.06 135 LYS A CA 1
ATOM 1013 C C . LYS A 1 135 ? 12.726 5.539 -8.657 1.00 95.06 135 LYS A C 1
ATOM 1015 O O . LYS A 1 135 ? 12.861 5.065 -7.529 1.00 95.06 135 LYS A O 1
ATOM 1020 N N . CYS A 1 136 ? 13.561 6.450 -9.162 1.00 95.44 136 CYS A N 1
ATOM 1021 C CA . CYS A 1 136 ? 14.699 6.979 -8.412 1.00 95.44 136 CYS A CA 1
ATOM 1022 C C . CYS A 1 136 ? 14.261 7.580 -7.073 1.00 95.44 136 CYS A C 1
ATOM 1024 O O . CYS A 1 136 ? 14.887 7.319 -6.051 1.00 95.44 136 CYS A O 1
ATOM 1026 N N . GLY A 1 137 ? 13.162 8.336 -7.058 1.00 95.88 137 GLY A N 1
ATOM 1027 C CA . GLY A 1 137 ? 12.605 8.905 -5.837 1.00 95.88 137 GLY A CA 1
ATOM 1028 C C . GLY A 1 137 ? 12.184 7.855 -4.806 1.00 95.88 137 GLY A C 1
ATOM 1029 O O . GLY A 1 137 ? 12.454 8.018 -3.619 1.00 95.88 137 GLY A O 1
ATOM 1030 N N . VAL A 1 138 ? 11.587 6.744 -5.248 1.00 92.94 138 VAL A N 1
ATOM 1031 C CA . VAL A 1 138 ? 11.244 5.617 -4.363 1.00 92.94 138 VAL A CA 1
ATOM 1032 C C . VAL A 1 138 ? 12.502 4.981 -3.765 1.00 92.94 138 VAL A C 1
ATOM 1034 O O . VAL A 1 138 ? 12.542 4.741 -2.559 1.00 92.94 138 VAL A O 1
ATOM 1037 N N . TRP A 1 139 ? 13.547 4.752 -4.566 1.00 91.44 139 TRP A N 1
ATOM 1038 C CA . TRP A 1 139 ? 14.808 4.177 -4.078 1.00 91.44 139 TRP A CA 1
ATOM 1039 C C . TRP A 1 139 ? 15.572 5.118 -3.140 1.00 91.44 139 TRP A C 1
ATOM 1041 O O . TRP A 1 139 ? 16.119 4.677 -2.131 1.00 91.44 139 TRP A O 1
ATOM 1051 N N . LEU A 1 140 ? 15.556 6.424 -3.418 1.00 92.44 140 LEU A N 1
ATOM 1052 C CA . LEU A 1 140 ? 16.164 7.441 -2.558 1.00 92.44 140 LEU A CA 1
ATOM 1053 C C . LEU A 1 140 ? 15.396 7.645 -1.249 1.00 92.44 140 LEU A C 1
ATOM 1055 O O . LEU A 1 140 ? 15.982 8.117 -0.282 1.00 92.44 140 LEU A O 1
ATOM 1059 N N . GLY A 1 141 ? 14.121 7.255 -1.166 1.00 87.88 141 GLY A N 1
ATOM 1060 C CA . GLY A 1 141 ? 13.244 7.544 -0.027 1.00 87.88 141 GLY A CA 1
ATOM 1061 C C . GLY A 1 141 ? 13.693 6.997 1.333 1.00 87.88 141 GLY A C 1
ATOM 1062 O O . GLY A 1 141 ? 13.079 7.330 2.335 1.00 87.88 141 GLY A O 1
ATOM 1063 N N . ARG A 1 142 ? 14.735 6.162 1.418 1.00 83.38 142 ARG A N 1
ATOM 1064 C CA . ARG A 1 142 ? 15.384 5.767 2.691 1.00 83.38 142 ARG A CA 1
ATOM 1065 C C . ARG A 1 142 ? 16.865 6.147 2.774 1.00 83.38 142 ARG A C 1
ATOM 1067 O O . ARG A 1 142 ? 17.507 5.863 3.781 1.00 83.38 142 ARG A O 1
ATOM 1074 N N . LEU A 1 143 ? 17.404 6.732 1.711 1.00 85.62 143 LEU A N 1
ATOM 1075 C CA . LEU A 1 143 ? 18.820 7.045 1.544 1.00 85.62 143 LEU A CA 1
ATOM 1076 C C . LEU A 1 143 ? 19.077 8.552 1.627 1.00 85.62 143 LEU A C 1
ATOM 1078 O O . LEU A 1 143 ? 20.032 8.975 2.265 1.00 85.62 143 LEU A O 1
ATOM 1082 N N . ASP A 1 144 ? 18.218 9.341 0.984 1.00 91.50 144 ASP A N 1
ATOM 1083 C CA . ASP A 1 144 ? 18.306 10.793 0.872 1.00 91.50 144 ASP A CA 1
ATOM 1084 C C . ASP A 1 144 ? 16.894 11.340 0.603 1.00 91.50 144 ASP A C 1
ATOM 1086 O O . ASP A 1 144 ? 16.372 11.275 -0.515 1.00 91.50 144 ASP A O 1
ATOM 1090 N N . GLN A 1 145 ? 16.245 11.831 1.662 1.00 93.31 145 GLN A N 1
ATOM 1091 C CA . GLN A 1 145 ? 14.866 12.323 1.592 1.00 93.31 145 GLN A CA 1
ATOM 1092 C C . GLN A 1 145 ? 14.723 13.544 0.687 1.00 93.31 145 GLN A C 1
ATOM 1094 O O . GLN A 1 145 ? 13.703 13.687 0.011 1.00 93.31 145 GLN A O 1
ATOM 1099 N N . ASP A 1 146 ? 15.718 14.425 0.670 1.00 95.00 146 ASP A N 1
ATOM 1100 C CA . ASP A 1 146 ? 15.643 15.670 -0.085 1.00 95.00 146 ASP A CA 1
ATOM 1101 C C . ASP A 1 146 ? 15.804 15.387 -1.576 1.00 95.00 146 ASP A C 1
ATOM 1103 O O . ASP A 1 146 ? 15.008 15.867 -2.390 1.00 95.00 146 ASP A O 1
ATOM 1107 N N . ALA A 1 147 ? 16.739 14.507 -1.943 1.00 95.88 147 ALA A N 1
ATOM 1108 C CA . ALA A 1 147 ? 16.861 14.034 -3.315 1.00 95.88 147 ALA A CA 1
ATOM 1109 C C . ALA A 1 147 ? 15.625 13.234 -3.764 1.00 95.88 147 ALA A C 1
ATOM 1111 O O . ALA A 1 147 ? 15.191 13.379 -4.911 1.00 95.88 147 ALA A O 1
ATOM 1112 N N . ALA A 1 148 ? 15.015 12.440 -2.876 1.00 97.06 148 ALA A N 1
ATOM 1113 C CA . ALA A 1 148 ? 13.778 11.715 -3.166 1.00 97.06 148 ALA A CA 1
ATOM 1114 C C . ALA A 1 148 ? 12.606 12.664 -3.470 1.00 97.06 148 ALA A C 1
ATOM 1116 O O . ALA A 1 148 ? 11.907 12.504 -4.478 1.00 97.06 148 ALA A O 1
ATOM 1117 N N . VAL A 1 149 ? 12.402 13.685 -2.630 1.00 97.75 149 VAL A N 1
ATOM 1118 C CA . VAL A 1 149 ? 11.367 14.710 -2.840 1.00 97.75 149 VAL A CA 1
ATOM 1119 C C . VAL A 1 149 ? 11.654 15.517 -4.106 1.00 97.75 149 VAL A C 1
ATOM 1121 O O . VAL A 1 149 ? 10.735 15.780 -4.880 1.00 97.75 149 VAL A O 1
ATOM 1124 N N . ALA A 1 150 ? 12.914 15.867 -4.371 1.00 97.69 150 ALA A N 1
ATOM 1125 C CA . ALA A 1 150 ? 13.295 16.568 -5.593 1.00 97.69 150 ALA A CA 1
ATOM 1126 C C . ALA A 1 150 ? 13.030 15.727 -6.854 1.00 97.69 150 ALA A C 1
ATOM 1128 O O . ALA A 1 150 ? 12.567 16.259 -7.859 1.00 97.69 150 ALA A O 1
ATOM 1129 N N . ALA A 1 151 ? 13.303 14.420 -6.826 1.00 98.25 151 ALA A N 1
ATOM 1130 C CA . ALA A 1 151 ? 13.054 13.526 -7.958 1.00 98.25 151 ALA A CA 1
ATOM 1131 C C . ALA A 1 151 ? 11.550 13.336 -8.222 1.00 98.25 151 ALA A C 1
ATOM 1133 O O . ALA A 1 151 ? 11.080 13.532 -9.342 1.00 98.25 151 ALA A O 1
ATOM 1134 N N . THR A 1 152 ? 10.776 13.013 -7.185 1.00 98.38 152 THR A N 1
ATOM 1135 C CA . THR A 1 152 ? 9.320 12.807 -7.304 1.00 98.38 152 THR A CA 1
ATOM 1136 C C . THR A 1 152 ? 8.555 14.094 -7.612 1.00 98.38 152 THR A C 1
ATOM 1138 O O . THR A 1 152 ? 7.596 14.070 -8.383 1.00 98.38 152 THR A O 1
ATOM 1141 N N . GLY A 1 153 ? 8.999 15.230 -7.068 1.00 98.19 153 GLY A N 1
ATOM 1142 C CA . GLY A 1 153 ? 8.448 16.546 -7.381 1.00 98.19 153 GLY A CA 1
ATOM 1143 C C . GLY A 1 153 ? 8.664 16.917 -8.843 1.00 98.19 153 GLY A C 1
ATOM 1144 O O . GLY A 1 153 ? 7.734 17.367 -9.509 1.00 98.19 153 GLY A O 1
ATOM 1145 N N . GLU A 1 154 ? 9.858 16.649 -9.367 1.00 98.19 154 GLU A N 1
ATOM 1146 C CA . GLU A 1 154 ? 10.176 16.889 -10.770 1.00 98.19 154 GLU A CA 1
ATOM 1147 C C . GLU A 1 154 ? 9.404 15.957 -11.711 1.00 98.19 154 GLU A C 1
ATOM 1149 O O . GLU A 1 154 ? 8.875 16.406 -12.727 1.00 98.19 154 GLU A O 1
ATOM 1154 N N . ALA A 1 155 ? 9.246 14.680 -11.348 1.00 98.44 155 ALA A N 1
ATOM 1155 C CA . ALA A 1 155 ? 8.389 13.757 -12.088 1.00 98.44 155 ALA A CA 1
ATOM 1156 C C . ALA A 1 155 ? 6.941 14.268 -12.171 1.00 98.44 155 ALA A C 1
ATOM 1158 O O . ALA A 1 155 ? 6.345 14.272 -13.251 1.00 98.44 155 ALA A O 1
ATOM 1159 N N . ALA A 1 156 ? 6.386 14.754 -11.054 1.00 98.25 156 ALA A N 1
ATOM 1160 C CA . ALA A 1 156 ? 5.052 15.346 -11.022 1.00 98.25 156 ALA A CA 1
ATOM 1161 C C . ALA A 1 156 ? 4.964 16.630 -11.866 1.00 98.25 156 ALA A C 1
ATOM 1163 O O . ALA A 1 156 ? 3.989 16.805 -12.594 1.00 98.25 156 ALA A O 1
ATOM 1164 N N . ARG A 1 157 ? 5.984 17.496 -11.832 1.00 98.31 157 ARG A N 1
ATOM 1165 C CA . ARG A 1 157 ? 6.055 18.713 -12.658 1.00 98.31 157 ARG A CA 1
ATOM 1166 C C . ARG A 1 157 ? 6.075 18.387 -14.155 1.00 98.31 157 ARG A C 1
ATOM 1168 O O . ARG A 1 157 ? 5.328 18.988 -14.924 1.00 98.31 157 ARG A O 1
ATOM 1175 N N . ILE A 1 158 ? 6.884 17.411 -14.568 1.00 98.38 158 ILE A N 1
ATOM 1176 C CA . ILE A 1 158 ? 6.946 16.952 -15.962 1.00 98.38 158 ILE A CA 1
ATOM 1177 C C . ILE A 1 158 ? 5.602 16.347 -16.387 1.00 98.38 158 ILE A C 1
ATOM 1179 O O . ILE A 1 158 ? 5.069 16.698 -17.440 1.00 98.38 158 ILE A O 1
ATOM 1183 N N . ARG A 1 159 ? 5.011 15.469 -15.563 1.00 97.81 159 ARG A N 1
ATOM 1184 C CA . ARG A 1 159 ? 3.698 14.878 -15.860 1.00 97.81 159 ARG A CA 1
ATOM 1185 C C . ARG A 1 159 ? 2.575 15.909 -15.905 1.00 97.81 159 ARG A C 1
ATOM 1187 O O . ARG A 1 159 ? 1.676 15.736 -16.719 1.00 97.81 159 ARG A O 1
ATOM 1194 N N . SER A 1 160 ? 2.639 16.968 -15.099 1.00 97.94 160 SER A N 1
ATOM 1195 C CA . SER A 1 160 ? 1.712 18.098 -15.196 1.00 97.94 160 SER A CA 1
ATOM 1196 C C . SER A 1 160 ? 1.776 18.742 -16.583 1.00 97.94 160 SER A C 1
ATOM 1198 O O . SER A 1 160 ? 0.752 18.830 -17.256 1.00 97.94 160 SER A O 1
ATOM 1200 N N . ALA A 1 161 ? 2.971 19.109 -17.061 1.00 97.81 161 ALA A N 1
ATOM 1201 C CA . ALA A 1 161 ? 3.133 19.709 -18.387 1.00 97.81 161 ALA A CA 1
ATOM 1202 C C . ALA A 1 161 ? 2.611 18.787 -19.506 1.00 97.81 161 ALA A C 1
ATOM 1204 O O . ALA A 1 161 ? 1.910 19.235 -20.414 1.00 97.81 161 ALA A O 1
ATOM 1205 N N . LEU A 1 162 ? 2.877 17.481 -19.399 1.00 97.81 162 LEU A N 1
ATOM 1206 C CA . LEU A 1 162 ? 2.362 16.481 -20.336 1.00 97.81 162 LEU A CA 1
ATOM 1207 C C . LEU A 1 162 ? 0.833 16.346 -20.277 1.00 97.81 162 LEU A C 1
ATOM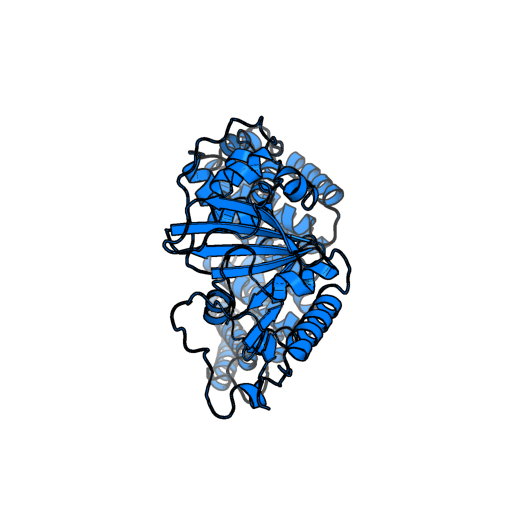 1209 O O . LEU A 1 162 ? 0.202 16.258 -21.323 1.00 97.81 162 LEU A O 1
ATOM 1213 N N . ALA A 1 163 ? 0.224 16.360 -19.088 1.00 96.56 163 ALA A N 1
ATOM 1214 C CA . ALA A 1 163 ? -1.231 16.297 -18.918 1.00 96.56 163 ALA A CA 1
ATOM 1215 C C . ALA A 1 163 ? -1.938 17.607 -19.315 1.00 96.56 163 ALA A C 1
ATOM 1217 O O . ALA A 1 163 ? -3.110 17.612 -19.703 1.00 96.56 163 ALA A O 1
ATOM 1218 N N . ALA A 1 164 ? -1.245 18.742 -19.224 1.00 96.94 164 ALA A N 1
ATOM 1219 C CA . ALA A 1 164 ? -1.719 20.012 -19.755 1.00 96.94 164 ALA A CA 1
ATOM 1220 C C . ALA A 1 164 ? -1.829 19.951 -21.286 1.00 96.94 164 ALA A C 1
ATOM 1222 O O . ALA A 1 164 ? -2.874 20.322 -21.817 1.00 96.94 164 ALA A O 1
ATOM 1223 N N . ALA A 1 165 ? -0.806 19.416 -21.963 1.00 96.50 165 ALA A N 1
ATOM 1224 C CA . ALA A 1 165 ? -0.777 19.261 -23.418 1.00 96.50 165 ALA A CA 1
ATOM 1225 C C . ALA A 1 165 ? -1.689 18.131 -23.933 1.00 96.50 165 ALA A C 1
ATOM 1227 O O . ALA A 1 165 ? -2.371 18.306 -24.937 1.00 96.50 165 ALA A O 1
ATOM 1228 N N . ASN A 1 166 ? -1.729 16.990 -23.239 1.00 95.62 166 ASN A N 1
ATOM 1229 C CA . ASN A 1 166 ? -2.600 15.862 -23.561 1.00 95.62 166 ASN A CA 1
ATOM 1230 C C . ASN A 1 166 ? -3.445 15.450 -22.331 1.00 95.62 166 ASN A C 1
ATOM 1232 O O . ASN A 1 166 ? -2.931 14.771 -21.435 1.00 95.62 166 ASN A O 1
ATOM 1236 N N . PRO A 1 167 ? -4.747 15.807 -22.295 1.00 93.06 167 PRO A N 1
ATOM 1237 C CA . PRO A 1 167 ? -5.674 15.450 -21.219 1.00 93.06 167 PRO A CA 1
ATOM 1238 C C . PRO A 1 167 ? -5.701 13.964 -20.839 1.00 93.06 167 PRO A C 1
ATOM 1240 O O . PRO A 1 167 ? -5.888 13.652 -19.662 1.00 93.06 167 PRO A O 1
ATOM 1243 N N . GLU A 1 168 ? -5.494 13.054 -21.791 1.00 92.06 168 GLU A N 1
ATOM 1244 C CA . GLU A 1 168 ? -5.539 11.600 -21.568 1.00 92.06 168 GLU A CA 1
ATOM 1245 C C . GLU A 1 168 ? -4.428 11.122 -20.622 1.00 92.06 168 GLU A C 1
ATOM 1247 O O . GLU A 1 168 ? -4.524 10.067 -19.999 1.00 92.06 168 GLU A O 1
ATOM 1252 N N . LEU A 1 169 ? -3.379 11.931 -20.438 1.00 93.69 169 LEU A N 1
ATOM 1253 C CA . LEU A 1 169 ? -2.276 11.630 -19.528 1.00 93.69 169 LEU A CA 1
ATOM 1254 C C . LEU A 1 169 ? -2.569 11.994 -18.062 1.00 93.69 169 LEU A C 1
ATOM 1256 O O . LEU A 1 169 ? -1.692 11.830 -17.208 1.00 93.69 169 LEU A O 1
ATOM 1260 N N . SER A 1 170 ? -3.788 12.443 -17.740 1.00 93.00 170 SER A N 1
ATOM 1261 C CA . SER A 1 170 ? -4.188 12.829 -16.377 1.00 93.00 170 SER A CA 1
ATOM 1262 C C . SER A 1 170 ? -4.004 11.699 -15.357 1.00 93.00 170 SER A C 1
ATOM 1264 O O . SER A 1 170 ? -3.531 11.959 -14.252 1.00 93.00 170 SER A O 1
ATOM 1266 N N . GLY A 1 171 ? -4.272 10.441 -15.728 1.00 91.50 171 GLY A N 1
ATOM 1267 C CA . GLY A 1 171 ? -4.031 9.286 -14.851 1.00 91.50 171 GLY A CA 1
ATOM 1268 C C . GLY A 1 171 ? -2.550 9.112 -14.488 1.00 91.50 171 GLY A C 1
ATOM 1269 O O . GLY A 1 171 ? -2.198 8.949 -13.320 1.00 91.50 171 GLY A O 1
ATOM 1270 N N . LYS A 1 172 ? -1.645 9.267 -15.465 1.00 93.50 172 LYS A N 1
ATOM 1271 C CA . LYS A 1 172 ? -0.192 9.212 -15.213 1.00 93.50 172 LYS A CA 1
ATOM 1272 C C . LYS A 1 172 ? 0.278 10.362 -14.325 1.00 93.50 172 LYS A C 1
ATOM 1274 O O . LYS A 1 172 ? 1.165 10.177 -13.495 1.00 93.50 172 LYS A O 1
ATOM 1279 N N . TYR A 1 173 ? -0.318 11.544 -14.475 1.00 95.81 173 TYR A N 1
ATOM 1280 C CA . TYR A 1 173 ? -0.037 12.665 -13.584 1.00 95.81 173 TYR A CA 1
ATOM 1281 C C . TYR A 1 173 ? -0.503 12.396 -12.151 1.00 95.81 173 TYR A C 1
ATOM 1283 O O . TYR A 1 173 ? 0.265 12.607 -11.208 1.00 95.81 173 TYR A O 1
ATOM 1291 N N . LEU A 1 174 ? -1.702 11.840 -11.982 1.00 93.75 174 LEU A N 1
ATOM 1292 C CA . LEU A 1 174 ? -2.228 11.449 -10.677 1.00 93.75 174 LEU A CA 1
ATOM 1293 C C . LEU A 1 174 ? -1.322 10.429 -9.967 1.00 93.75 174 LEU A C 1
ATOM 1295 O O . LEU A 1 174 ? -1.044 10.573 -8.775 1.00 93.75 174 LEU A O 1
ATOM 1299 N N . ALA A 1 175 ? -0.776 9.457 -10.703 1.00 93.25 175 ALA A N 1
ATOM 1300 C CA . ALA A 1 175 ? 0.187 8.493 -10.169 1.00 93.25 175 ALA A CA 1
ATOM 1301 C C . ALA A 1 175 ? 1.487 9.160 -9.668 1.00 93.25 175 ALA A C 1
ATOM 1303 O O . ALA A 1 175 ? 1.986 8.830 -8.584 1.00 93.25 175 ALA A O 1
ATOM 1304 N N . SER A 1 176 ? 2.025 10.142 -10.402 1.00 95.75 176 SER A N 1
ATOM 1305 C CA . SER A 1 176 ? 3.195 10.911 -9.949 1.00 95.75 176 SER A CA 1
ATOM 1306 C C . SER A 1 176 ? 2.887 11.789 -8.735 1.00 95.75 176 SER A C 1
ATOM 1308 O O . SER A 1 176 ? 3.708 11.861 -7.822 1.00 95.75 176 SER A O 1
ATOM 1310 N N . LEU A 1 177 ? 1.697 12.396 -8.663 1.00 95.69 177 LEU A N 1
ATOM 1311 C CA . LEU A 1 177 ? 1.249 13.119 -7.470 1.00 95.69 177 LEU A CA 1
ATOM 1312 C C . LEU A 1 177 ? 1.150 12.194 -6.252 1.00 95.69 177 LEU A C 1
ATOM 1314 O O . LEU A 1 177 ? 1.588 12.568 -5.164 1.00 95.69 177 LEU A O 1
ATOM 1318 N N . SER A 1 178 ? 0.601 10.987 -6.426 1.00 93.19 178 SER A N 1
ATOM 1319 C CA . SER A 1 178 ? 0.496 9.996 -5.350 1.00 93.19 178 SER A CA 1
ATOM 1320 C C . SER A 1 178 ? 1.876 9.596 -4.832 1.00 93.19 178 SER A C 1
ATOM 1322 O O . SER A 1 178 ? 2.108 9.564 -3.623 1.00 93.19 178 SER A O 1
ATOM 1324 N N . THR A 1 179 ? 2.820 9.360 -5.742 1.00 95.00 179 THR A N 1
ATOM 1325 C CA . THR A 1 179 ? 4.209 9.050 -5.392 1.00 95.00 179 THR A CA 1
ATOM 1326 C C . THR A 1 179 ? 4.881 10.210 -4.656 1.00 95.00 179 THR A C 1
ATOM 1328 O O . THR A 1 179 ? 5.454 9.979 -3.596 1.00 95.00 179 THR A O 1
ATOM 1331 N N . LEU A 1 180 ? 4.725 11.453 -5.124 1.00 96.38 180 LEU A N 1
ATOM 1332 C CA . LEU A 1 180 ? 5.224 12.643 -4.427 1.00 96.38 180 LEU A CA 1
ATOM 1333 C C . LEU A 1 180 ? 4.668 12.758 -3.001 1.00 96.38 180 LEU A C 1
ATOM 1335 O O . LEU A 1 180 ? 5.430 12.978 -2.061 1.00 96.38 180 LEU A O 1
ATOM 1339 N N . LEU A 1 181 ? 3.354 12.595 -2.816 1.00 93.94 181 LEU A N 1
ATOM 1340 C CA . LEU A 1 181 ? 2.747 12.666 -1.488 1.00 93.94 181 LEU A CA 1
ATOM 1341 C C . LEU A 1 181 ? 3.283 11.560 -0.569 1.00 93.94 181 LEU A C 1
ATOM 1343 O O . LEU A 1 181 ? 3.647 11.846 0.570 1.00 93.94 181 LEU A O 1
ATOM 1347 N N . ARG A 1 182 ? 3.403 10.320 -1.065 1.00 92.69 182 ARG A N 1
ATOM 1348 C CA . ARG A 1 182 ? 4.008 9.210 -0.308 1.00 92.69 182 ARG A CA 1
ATOM 1349 C C . ARG A 1 182 ? 5.444 9.526 0.107 1.00 92.69 182 ARG A C 1
ATOM 1351 O O . ARG A 1 182 ? 5.789 9.310 1.263 1.00 92.69 182 ARG A O 1
ATOM 1358 N N . THR A 1 183 ? 6.257 10.088 -0.785 1.00 95.62 183 THR A N 1
ATOM 1359 C CA . THR A 1 183 ? 7.636 10.492 -0.472 1.00 95.62 183 THR A CA 1
ATOM 1360 C C . THR A 1 183 ? 7.688 11.618 0.562 1.00 95.62 183 THR A C 1
ATOM 1362 O O . THR A 1 183 ? 8.508 11.574 1.476 1.00 95.62 183 THR A O 1
ATOM 1365 N N . LEU A 1 184 ? 6.783 12.596 0.484 1.00 95.00 184 LEU A N 1
ATOM 1366 C CA . LEU A 1 184 ? 6.678 13.659 1.487 1.00 95.00 184 LEU A CA 1
ATOM 1367 C C . LEU A 1 184 ? 6.284 13.122 2.868 1.00 95.00 184 LEU A C 1
ATOM 1369 O O . LEU A 1 184 ? 6.752 13.651 3.872 1.00 95.00 184 LEU A O 1
ATOM 1373 N N . MET A 1 185 ? 5.471 12.067 2.933 1.00 91.75 185 MET A N 1
ATOM 1374 C CA . MET A 1 185 ? 5.048 11.447 4.192 1.00 91.75 185 MET A CA 1
ATOM 1375 C C . MET A 1 185 ? 6.171 10.712 4.931 1.00 91.75 185 MET A C 1
ATOM 1377 O O . MET A 1 185 ? 6.073 10.519 6.143 1.00 91.75 185 MET A O 1
ATOM 1381 N N . VAL A 1 186 ? 7.245 10.309 4.247 1.00 92.00 186 VAL A N 1
ATOM 1382 C CA . VAL A 1 186 ? 8.348 9.602 4.904 1.00 92.00 186 VAL A CA 1
ATOM 1383 C C . VAL A 1 186 ? 9.102 10.558 5.831 1.00 92.00 186 VAL A C 1
ATOM 1385 O O . VAL A 1 186 ? 9.622 11.583 5.393 1.00 92.00 186 VAL A O 1
ATOM 1388 N N . GLY A 1 187 ? 9.153 10.224 7.123 1.00 89.50 187 GLY A N 1
ATOM 1389 C CA . GLY A 1 187 ? 9.885 10.991 8.137 1.00 89.50 187 GLY A CA 1
ATOM 1390 C C . GLY A 1 187 ? 9.270 12.347 8.503 1.00 89.50 187 GLY A C 1
ATOM 1391 O O . GLY A 1 187 ? 9.929 13.139 9.170 1.00 89.50 187 GLY A O 1
ATOM 1392 N N . ARG A 1 188 ? 8.034 12.643 8.074 1.00 90.69 188 ARG A N 1
ATOM 1393 C CA . ARG A 1 188 ? 7.360 13.928 8.336 1.00 90.69 188 ARG A CA 1
ATOM 1394 C C . ARG A 1 188 ? 5.984 13.715 8.952 1.00 90.69 188 ARG A C 1
ATOM 1396 O O . ARG A 1 188 ? 5.325 12.706 8.713 1.00 90.69 188 ARG A O 1
ATOM 1403 N N . SER A 1 189 ? 5.513 14.703 9.714 1.00 90.00 189 SER A N 1
ATOM 1404 C CA . SER A 1 189 ? 4.131 14.687 10.203 1.00 90.00 189 SER A CA 1
ATOM 1405 C C . SER A 1 189 ? 3.143 14.820 9.039 1.00 90.00 189 SER A C 1
ATOM 1407 O O . SER A 1 189 ? 3.410 15.524 8.059 1.00 90.00 189 SER A O 1
ATOM 1409 N N . ARG A 1 190 ? 1.951 14.220 9.172 1.00 85.38 190 ARG A N 1
ATOM 1410 C CA . ARG A 1 190 ? 0.873 14.333 8.170 1.00 85.38 190 ARG A CA 1
ATOM 1411 C C . ARG A 1 190 ? 0.571 15.794 7.816 1.00 85.38 190 ARG A C 1
ATOM 1413 O O . ARG A 1 190 ? 0.404 16.125 6.645 1.00 85.38 190 ARG A O 1
ATOM 1420 N N . LYS A 1 191 ? 0.531 16.678 8.819 1.00 87.56 191 LYS A N 1
ATOM 1421 C CA . LYS A 1 191 ? 0.277 18.116 8.637 1.00 87.56 191 LYS A CA 1
ATOM 1422 C C . LYS A 1 191 ? 1.352 18.774 7.767 1.00 87.56 191 LYS A C 1
ATOM 1424 O O . LYS A 1 191 ? 1.015 19.483 6.821 1.00 87.56 191 LYS A O 1
ATOM 1429 N N . GLN A 1 192 ? 2.627 18.517 8.061 1.00 93.06 192 GLN A N 1
ATOM 1430 C CA . GLN A 1 192 ? 3.752 19.074 7.308 1.00 93.06 192 GLN A CA 1
ATOM 1431 C C . GLN A 1 192 ? 3.777 18.554 5.867 1.00 93.06 192 GLN A C 1
ATOM 1433 O O . GLN A 1 192 ? 3.844 19.348 4.930 1.00 93.06 192 GLN A O 1
ATOM 1438 N N . ALA A 1 193 ? 3.659 17.238 5.681 1.00 92.19 193 ALA A N 1
ATOM 1439 C CA . ALA A 1 193 ? 3.673 16.614 4.362 1.00 92.19 193 ALA A CA 1
ATOM 1440 C C . ALA A 1 193 ? 2.534 17.128 3.467 1.00 92.19 193 ALA A C 1
ATOM 1442 O O . ALA A 1 193 ? 2.773 17.488 2.315 1.00 92.19 193 ALA A O 1
ATOM 1443 N N . LEU A 1 194 ? 1.313 17.249 4.002 1.00 90.88 194 LEU A N 1
ATOM 1444 C CA . LEU A 1 194 ? 0.177 17.806 3.262 1.00 90.88 194 LEU A CA 1
ATOM 1445 C C . LEU A 1 194 ? 0.367 19.288 2.919 1.00 90.88 194 LEU A C 1
ATOM 1447 O O . LEU A 1 194 ? -0.056 19.714 1.847 1.00 90.88 194 LEU A O 1
ATOM 1451 N N . SER A 1 195 ? 1.007 20.071 3.790 1.00 93.31 195 SER A N 1
ATOM 1452 C CA . SER A 1 195 ? 1.332 21.471 3.495 1.00 93.31 195 SER A CA 1
ATOM 1453 C C . SER A 1 195 ? 2.301 21.581 2.312 1.00 93.31 195 SER A C 1
ATOM 1455 O O . SER A 1 195 ? 2.009 22.274 1.341 1.00 93.31 195 SER A O 1
ATOM 1457 N N . MET A 1 196 ? 3.411 20.836 2.353 1.00 95.38 196 MET A N 1
ATOM 1458 C CA . MET A 1 196 ? 4.418 20.807 1.279 1.00 95.38 196 MET A CA 1
ATOM 1459 C C . MET A 1 196 ? 3.860 20.260 -0.039 1.00 95.38 196 MET A C 1
ATOM 1461 O O . MET A 1 196 ? 4.259 20.689 -1.126 1.00 95.38 196 MET A O 1
ATOM 1465 N N . TYR A 1 197 ? 2.953 19.287 0.058 1.00 95.75 197 TYR A N 1
ATOM 1466 C CA . TYR A 1 197 ? 2.252 18.732 -1.089 1.00 95.75 197 TYR A CA 1
ATOM 1467 C C . TYR A 1 197 ? 1.337 19.775 -1.731 1.00 95.75 197 TYR A C 1
ATOM 1469 O O . TYR A 1 197 ? 1.389 19.949 -2.943 1.00 95.75 197 TYR A O 1
ATOM 1477 N N . ARG A 1 198 ? 0.537 20.498 -0.934 1.00 94.50 198 ARG A N 1
ATOM 1478 C CA . ARG A 1 198 ? -0.397 21.522 -1.429 1.00 94.50 198 ARG A CA 1
ATOM 1479 C C . ARG A 1 198 ? 0.309 22.646 -2.172 1.00 94.50 198 ARG A C 1
ATOM 1481 O O . ARG A 1 198 ? -0.166 23.023 -3.233 1.00 94.50 198 ARG A O 1
ATOM 1488 N N . GLU A 1 199 ? 1.439 23.121 -1.656 1.00 95.94 199 GLU A N 1
ATOM 1489 C CA . GLU A 1 199 ? 2.276 24.129 -2.318 1.00 95.94 199 GLU A CA 1
ATOM 1490 C C . GLU A 1 199 ? 2.651 23.687 -3.746 1.00 95.94 199 GLU A C 1
ATOM 1492 O O . GLU A 1 199 ? 2.361 24.376 -4.726 1.00 95.94 199 GLU A O 1
ATOM 1497 N N . ARG A 1 200 ? 3.195 22.472 -3.881 1.00 96.75 200 ARG A N 1
ATOM 1498 C CA . ARG A 1 200 ? 3.569 21.880 -5.176 1.00 96.75 200 ARG A CA 1
ATOM 1499 C C . ARG A 1 200 ? 2.358 21.603 -6.058 1.00 96.75 200 ARG A C 1
ATOM 1501 O O . ARG A 1 200 ? 2.378 21.924 -7.239 1.00 96.75 200 ARG A O 1
ATOM 1508 N N . TYR A 1 201 ? 1.289 21.048 -5.492 1.00 96.38 201 TYR A N 1
ATOM 1509 C CA . TYR A 1 201 ? 0.046 20.799 -6.213 1.00 96.38 201 TYR A CA 1
ATOM 1510 C C . TYR A 1 201 ? -0.510 22.101 -6.796 1.00 96.38 201 TYR A C 1
ATOM 1512 O O . TYR A 1 201 ? -0.828 22.126 -7.979 1.00 96.38 201 TYR A O 1
ATOM 1520 N N . SER A 1 202 ? -0.552 23.195 -6.027 1.00 95.50 202 SER A N 1
ATOM 1521 C CA . SER A 1 202 ? -0.997 24.502 -6.528 1.00 95.50 202 SER A CA 1
ATOM 1522 C C . SER A 1 202 ? -0.071 25.094 -7.588 1.00 95.50 202 SER A C 1
ATOM 1524 O O . SER A 1 202 ? -0.554 25.706 -8.534 1.00 95.50 202 SER A O 1
ATOM 1526 N N . ALA A 1 203 ? 1.243 24.875 -7.476 1.00 97.12 203 ALA A N 1
ATOM 1527 C CA . ALA A 1 203 ? 2.208 25.345 -8.465 1.00 97.12 203 ALA A CA 1
ATOM 1528 C C . ALA A 1 203 ? 2.114 24.571 -9.790 1.00 97.12 203 ALA A C 1
ATOM 1530 O O . ALA A 1 203 ? 2.362 25.127 -10.857 1.00 97.12 203 ALA A O 1
ATOM 1531 N N . PHE A 1 204 ? 1.779 23.279 -9.734 1.00 97.12 204 PHE A N 1
ATOM 1532 C CA . PHE A 1 204 ? 1.770 22.402 -10.906 1.00 97.12 204 PHE A CA 1
ATOM 1533 C C . PHE A 1 204 ? 0.382 22.244 -11.526 1.00 97.12 204 PHE A C 1
ATOM 1535 O O . PHE A 1 204 ? 0.295 21.887 -12.696 1.00 97.12 204 PHE A O 1
ATOM 1542 N N . THR A 1 205 ? -0.700 22.464 -10.779 1.00 97.25 205 THR A N 1
ATOM 1543 C CA . THR A 1 205 ? -2.051 22.055 -11.185 1.00 97.25 205 THR A CA 1
ATOM 1544 C C . THR A 1 205 ? -2.942 23.260 -11.450 1.00 97.25 205 THR A C 1
ATOM 1546 O O . THR A 1 205 ? -3.347 23.966 -10.532 1.00 97.25 205 THR A O 1
ATOM 1549 N N . SER A 1 206 ? -3.329 23.459 -12.710 1.00 95.69 206 SER A N 1
ATOM 1550 C CA . SER A 1 206 ? -4.350 24.434 -13.084 1.00 95.69 206 SER A CA 1
ATOM 1551 C C . SER A 1 206 ? -5.745 23.959 -12.669 1.00 95.69 206 SER A C 1
ATOM 1553 O O . SER A 1 206 ? -5.975 22.775 -12.399 1.00 95.69 206 SER A O 1
ATOM 1555 N N . THR A 1 207 ? -6.719 24.867 -12.686 1.00 94.56 207 THR A N 1
ATOM 1556 C CA . THR A 1 207 ? -8.126 24.535 -12.416 1.00 94.56 207 THR A CA 1
ATOM 1557 C C . THR A 1 207 ? -8.645 23.440 -13.356 1.00 94.56 207 THR A C 1
ATOM 1559 O O . THR A 1 207 ? -9.221 22.458 -12.892 1.00 94.56 207 THR A O 1
ATOM 1562 N N . ASN A 1 208 ? -8.357 23.537 -14.660 1.00 94.31 208 ASN A N 1
ATOM 1563 C CA . ASN A 1 208 ? -8.760 22.528 -15.649 1.00 94.31 208 ASN A CA 1
ATOM 1564 C C . ASN A 1 208 ? -8.095 21.167 -15.399 1.00 94.31 208 ASN A C 1
ATOM 1566 O O . ASN A 1 208 ? -8.729 20.126 -15.558 1.00 94.31 208 ASN A O 1
ATOM 1570 N N . MET A 1 209 ? -6.826 21.150 -14.975 1.00 95.81 209 MET A N 1
ATOM 1571 C CA . MET A 1 209 ? -6.171 19.910 -14.550 1.00 95.81 209 MET A CA 1
ATOM 1572 C C . MET A 1 209 ? -6.851 19.313 -13.320 1.00 95.81 209 MET A C 1
ATOM 1574 O O . MET A 1 209 ? -7.153 18.126 -13.326 1.00 95.81 209 MET A O 1
ATOM 1578 N N . SER A 1 210 ? -7.168 20.128 -12.314 1.00 94.38 210 SER A N 1
ATOM 1579 C CA . SER A 1 210 ? -7.847 19.662 -11.099 1.00 94.38 210 SER A CA 1
ATOM 1580 C C . SER A 1 210 ? -9.209 19.026 -11.395 1.00 94.38 210 SER A C 1
ATOM 1582 O O . SER A 1 210 ? -9.528 17.988 -10.823 1.00 94.38 210 SER A O 1
ATOM 1584 N N . ILE A 1 211 ? -9.997 19.603 -12.311 1.00 92.81 211 ILE A N 1
ATOM 1585 C CA . ILE A 1 211 ? -11.278 19.023 -12.751 1.00 92.81 211 ILE A CA 1
ATOM 1586 C C . ILE A 1 211 ? -11.053 17.640 -13.378 1.00 92.81 211 ILE A C 1
ATOM 1588 O O . ILE A 1 211 ? -11.715 16.675 -13.001 1.00 92.81 211 ILE A O 1
ATOM 1592 N N . ARG A 1 212 ? -10.069 17.513 -14.277 1.00 92.81 212 ARG A N 1
ATOM 1593 C CA . ARG A 1 212 ? -9.745 16.235 -14.934 1.00 92.81 212 ARG A CA 1
ATOM 1594 C C . ARG A 1 212 ? -9.245 15.176 -13.953 1.00 92.81 212 ARG A C 1
ATOM 1596 O O . ARG A 1 212 ? -9.675 14.035 -14.041 1.00 92.81 212 ARG A O 1
ATOM 1603 N N . LEU A 1 213 ? -8.405 15.552 -12.987 1.00 93.81 213 LEU A N 1
ATOM 1604 C CA . LEU A 1 213 ? -7.916 14.632 -11.953 1.00 93.81 213 LEU A CA 1
ATOM 1605 C C . LEU A 1 213 ? -9.053 14.075 -11.085 1.00 93.81 213 LEU A C 1
ATOM 1607 O O . LEU A 1 213 ? -9.021 12.908 -10.706 1.00 93.81 213 LEU A O 1
ATOM 1611 N N . ARG A 1 214 ? -10.079 14.882 -10.789 1.00 92.50 214 ARG A N 1
ATOM 1612 C CA . ARG A 1 214 ? -11.282 14.430 -10.067 1.00 92.50 214 ARG A CA 1
ATOM 1613 C C . ARG A 1 214 ? -12.164 13.510 -10.916 1.00 92.50 214 ARG A C 1
ATOM 1615 O O . ARG A 1 214 ? -12.818 12.621 -10.372 1.00 92.50 214 ARG A O 1
ATOM 1622 N N . ALA A 1 215 ? -12.148 13.699 -12.234 1.00 91.69 215 ALA A N 1
ATOM 1623 C CA . ALA A 1 215 ? -12.856 12.868 -13.201 1.00 91.69 215 ALA A CA 1
ATOM 1624 C C . ALA A 1 215 ? -12.106 11.578 -13.593 1.00 91.69 215 ALA A C 1
ATOM 1626 O O . ALA A 1 215 ? -12.674 10.769 -14.324 1.00 91.69 215 ALA A O 1
ATOM 1627 N N . CYS A 1 216 ? -10.872 11.358 -13.114 1.00 88.94 216 CYS A N 1
ATOM 1628 C CA . CYS A 1 216 ? -10.141 10.110 -13.352 1.00 88.94 216 CYS A CA 1
ATOM 1629 C C . CYS A 1 216 ? -10.953 8.893 -12.887 1.00 88.94 216 CYS A C 1
ATOM 1631 O O . CYS A 1 216 ? -11.615 8.930 -11.840 1.00 88.94 216 CYS A O 1
ATOM 1633 N N . GLY A 1 217 ? -10.872 7.816 -13.671 1.00 90.19 217 GLY A N 1
ATOM 1634 C CA . GLY A 1 217 ? -11.545 6.564 -13.369 1.00 90.19 217 GLY A CA 1
ATOM 1635 C C . GLY A 1 217 ? -10.966 5.906 -12.120 1.00 90.19 217 GLY A C 1
ATOM 1636 O O . GLY A 1 217 ? -9.772 6.028 -11.844 1.00 90.19 217 GLY A O 1
ATOM 1637 N N . ILE A 1 218 ? -11.791 5.180 -11.363 1.00 90.88 218 ILE A N 1
ATOM 1638 C CA . ILE A 1 218 ? -11.325 4.481 -10.153 1.00 90.88 218 ILE A CA 1
ATOM 1639 C C . ILE A 1 218 ? -10.246 3.427 -10.450 1.00 90.88 218 ILE A C 1
ATOM 1641 O O . ILE A 1 218 ? -9.416 3.144 -9.590 1.00 90.88 218 ILE A O 1
ATOM 1645 N N . GLN A 1 219 ? -10.209 2.887 -11.672 1.00 87.62 219 GLN A N 1
ATOM 1646 C CA . GLN A 1 219 ? -9.172 1.962 -12.137 1.00 87.62 219 GLN A CA 1
ATOM 1647 C C . GLN A 1 219 ? -7.783 2.609 -12.255 1.00 87.62 219 GLN A C 1
ATOM 1649 O O . GLN A 1 219 ? -6.777 1.918 -12.137 1.00 87.62 219 GLN A O 1
ATOM 1654 N N . ASP A 1 220 ? -7.718 3.932 -12.427 1.00 83.94 220 ASP A N 1
ATOM 1655 C CA . ASP A 1 220 ? -6.458 4.671 -12.577 1.00 83.94 220 ASP A CA 1
ATOM 1656 C C . ASP A 1 220 ? -5.872 5.104 -11.223 1.00 83.94 220 ASP A C 1
ATOM 1658 O O . ASP A 1 220 ? -4.815 5.735 -11.160 1.00 83.94 220 ASP A O 1
ATOM 1662 N N . LEU A 1 221 ? -6.570 4.808 -10.122 1.00 84.06 221 LEU A N 1
ATOM 1663 C CA . LEU A 1 221 ? -6.232 5.305 -8.793 1.00 84.06 221 LEU A CA 1
ATOM 1664 C C . LEU A 1 221 ? -5.231 4.439 -8.032 1.00 84.06 221 LEU A C 1
ATOM 1666 O O . LEU A 1 221 ? -4.829 4.882 -6.960 1.00 84.06 221 LEU A O 1
ATOM 1670 N N . ASP A 1 222 ? -4.817 3.268 -8.531 1.00 84.31 222 ASP A N 1
ATOM 1671 C CA . ASP A 1 222 ? -3.954 2.325 -7.789 1.00 84.31 222 ASP A CA 1
ATOM 1672 C C . ASP A 1 222 ? -4.545 2.041 -6.391 1.00 84.31 222 ASP A C 1
ATOM 1674 O O . ASP A 1 222 ? -3.972 2.406 -5.358 1.00 84.31 222 ASP A O 1
ATOM 1678 N N . LEU A 1 223 ? -5.789 1.546 -6.386 1.00 90.94 223 LEU A N 1
ATOM 1679 C CA . LEU A 1 223 ? -6.540 1.174 -5.185 1.00 90.94 223 LEU A CA 1
ATOM 1680 C C . LEU A 1 223 ? -6.240 -0.271 -4.796 1.00 90.94 223 LEU A C 1
ATOM 1682 O O . LEU A 1 223 ? -6.068 -1.127 -5.667 1.00 90.94 223 LEU A O 1
ATOM 1686 N N . THR A 1 224 ? -6.289 -0.575 -3.499 1.00 93.12 224 THR A N 1
ATOM 1687 C CA . THR A 1 224 ? -6.333 -1.973 -3.057 1.00 93.12 224 THR A CA 1
ATOM 1688 C C . THR A 1 224 ? -7.533 -2.702 -3.684 1.00 93.12 224 THR A C 1
ATOM 1690 O O . THR A 1 224 ? -8.586 -2.089 -3.902 1.00 93.12 224 THR A O 1
ATOM 1693 N N . PRO A 1 225 ? -7.438 -4.024 -3.938 1.00 93.88 225 PRO A N 1
ATOM 1694 C CA . PRO A 1 225 ? -8.551 -4.794 -4.499 1.00 93.88 225 PRO A CA 1
ATOM 1695 C C . PRO A 1 225 ? -9.853 -4.646 -3.700 1.00 93.88 225 PRO A C 1
ATOM 1697 O O . PRO A 1 225 ? -10.938 -4.602 -4.279 1.00 93.88 225 PRO A O 1
ATOM 1700 N N . LYS A 1 226 ? -9.746 -4.507 -2.371 1.00 93.19 226 LYS A N 1
ATOM 1701 C CA . LYS A 1 226 ? -10.888 -4.297 -1.476 1.00 93.19 226 LYS A CA 1
ATOM 1702 C C . LYS A 1 226 ? -11.545 -2.931 -1.697 1.00 93.19 226 LYS A C 1
ATOM 1704 O O . LYS A 1 226 ? -12.753 -2.881 -1.921 1.00 93.19 226 LYS A O 1
ATOM 1709 N N . SER A 1 227 ? -10.770 -1.844 -1.710 1.00 94.69 227 SER A N 1
ATOM 1710 C CA . SER A 1 227 ? -11.281 -0.495 -1.994 1.00 94.69 227 SER A CA 1
ATOM 1711 C C . SER A 1 227 ? -11.886 -0.386 -3.389 1.00 94.69 227 SER A C 1
ATOM 1713 O O . SER A 1 227 ? -12.962 0.188 -3.555 1.00 94.69 227 SER A O 1
ATOM 1715 N N . TYR A 1 228 ? -11.240 -0.988 -4.390 1.00 95.12 228 TYR A N 1
A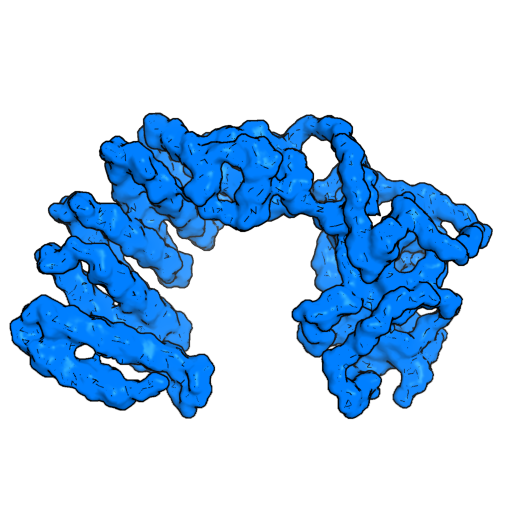TOM 1716 C CA . TYR A 1 228 ? -11.760 -1.028 -5.754 1.00 95.12 228 TYR A CA 1
ATOM 1717 C C . TYR A 1 228 ? -13.113 -1.750 -5.831 1.00 95.12 228 TYR A C 1
ATOM 1719 O O . TYR A 1 228 ? -14.068 -1.224 -6.411 1.00 95.12 228 TYR A O 1
ATOM 1727 N N . LYS A 1 229 ? -13.224 -2.926 -5.198 1.00 94.38 229 LYS A N 1
ATOM 1728 C CA . LYS A 1 229 ? -14.476 -3.688 -5.118 1.00 94.38 229 LYS A CA 1
ATOM 1729 C C . LYS A 1 229 ? -15.577 -2.883 -4.424 1.00 94.38 229 LYS A C 1
ATOM 1731 O O . LYS A 1 229 ? -16.669 -2.769 -4.975 1.00 94.38 229 LYS A O 1
ATOM 1736 N N . ALA A 1 230 ? -15.282 -2.271 -3.275 1.00 92.69 230 ALA A N 1
ATOM 1737 C CA . ALA A 1 230 ? -16.251 -1.473 -2.525 1.00 92.69 230 ALA A CA 1
ATOM 1738 C C . ALA A 1 230 ? -16.811 -0.305 -3.355 1.00 92.69 230 ALA A C 1
ATOM 1740 O O . ALA A 1 230 ? -18.025 -0.114 -3.408 1.00 92.69 230 ALA A O 1
ATOM 1741 N N . LEU A 1 231 ? -15.951 0.441 -4.060 1.00 95.00 231 LEU A N 1
ATOM 1742 C CA . LEU A 1 231 ? -16.393 1.522 -4.948 1.00 95.00 231 LEU A CA 1
ATOM 1743 C C . LEU A 1 231 ? -17.220 1.008 -6.132 1.00 95.00 231 LEU A C 1
ATOM 1745 O O . LEU A 1 231 ? -18.238 1.613 -6.471 1.00 95.00 231 LEU A O 1
ATOM 1749 N N . THR A 1 232 ? -16.808 -0.107 -6.738 1.00 94.62 232 THR A N 1
ATOM 1750 C CA . THR A 1 232 ? -17.514 -0.715 -7.876 1.00 94.62 232 THR A CA 1
ATOM 1751 C C . THR A 1 232 ? -18.925 -1.151 -7.480 1.00 94.62 232 THR A C 1
ATOM 1753 O O . THR A 1 232 ? -19.885 -0.843 -8.183 1.00 94.62 232 THR A O 1
ATOM 1756 N N . GLU A 1 233 ? -19.079 -1.797 -6.322 1.00 92.38 233 GLU A N 1
ATOM 1757 C CA . GLU A 1 233 ? -20.387 -2.207 -5.799 1.00 92.38 233 GLU A CA 1
ATOM 1758 C C . GLU A 1 233 ? -21.291 -1.031 -5.402 1.00 92.38 233 GLU A C 1
ATOM 1760 O O . GLU A 1 233 ? -22.512 -1.179 -5.382 1.00 92.38 233 GLU A O 1
ATOM 1765 N N . LEU A 1 234 ? -20.714 0.134 -5.096 1.00 92.50 234 LEU A N 1
ATOM 1766 C CA . LEU A 1 234 ? -21.449 1.384 -4.857 1.00 92.50 234 LEU A CA 1
ATOM 1767 C C . LEU A 1 234 ? -21.721 2.165 -6.151 1.00 92.50 234 LEU A C 1
ATOM 1769 O O . LEU A 1 234 ? -22.210 3.292 -6.098 1.00 92.50 234 LEU A O 1
ATOM 1773 N N . GLY A 1 235 ? -21.387 1.601 -7.316 1.00 91.94 235 GLY A N 1
ATOM 1774 C CA . GLY A 1 235 ? -21.604 2.230 -8.618 1.00 91.94 235 GLY A CA 1
ATOM 1775 C C . GLY A 1 235 ? -20.703 3.438 -8.888 1.00 91.94 235 GLY A C 1
ATOM 1776 O O . GLY A 1 235 ? -20.994 4.226 -9.790 1.00 91.94 235 GLY A O 1
ATOM 1777 N N . CYS A 1 236 ? -19.615 3.604 -8.132 1.00 93.56 236 CYS A N 1
ATOM 1778 C CA . CYS A 1 236 ? -18.672 4.698 -8.330 1.00 93.56 236 CYS A CA 1
ATOM 1779 C C . CYS A 1 236 ? -17.728 4.403 -9.494 1.00 93.56 236 CYS A C 1
ATOM 1781 O O . CYS A 1 236 ? -17.085 3.360 -9.549 1.00 93.56 236 CYS A O 1
ATOM 1783 N N . ARG A 1 237 ? -17.616 5.360 -10.415 1.00 93.00 237 ARG A N 1
ATOM 1784 C CA . ARG A 1 237 ? -16.743 5.289 -11.594 1.00 93.00 237 ARG A CA 1
ATOM 1785 C C . ARG A 1 237 ? -15.576 6.258 -11.522 1.00 93.00 237 ARG A C 1
ATOM 1787 O O . ARG A 1 237 ? -14.544 5.991 -12.124 1.00 93.00 237 ARG A O 1
ATOM 1794 N N . THR A 1 238 ? -15.727 7.364 -10.794 1.00 92.19 238 THR A N 1
ATOM 1795 C CA . THR A 1 238 ? -14.705 8.412 -10.679 1.00 92.19 238 THR A CA 1
ATOM 1796 C C . THR A 1 238 ? -14.375 8.735 -9.229 1.00 92.19 238 THR A C 1
ATOM 1798 O O . THR A 1 238 ? -15.162 8.471 -8.315 1.00 92.19 238 THR A O 1
ATOM 1801 N N . LEU A 1 239 ? -13.218 9.362 -9.018 1.00 88.69 239 LEU A N 1
ATOM 1802 C CA . LEU A 1 239 ? -12.806 9.835 -7.696 1.00 88.69 239 LEU A CA 1
ATOM 1803 C C . LEU A 1 239 ? -13.766 10.894 -7.128 1.00 88.69 239 LEU A C 1
ATOM 1805 O O . LEU A 1 239 ? -14.031 10.915 -5.927 1.00 88.69 239 LEU A O 1
ATOM 1809 N N . GLU A 1 240 ? -14.334 11.749 -7.980 1.00 92.25 240 GLU A N 1
ATOM 1810 C CA . GLU A 1 240 ? -15.346 12.718 -7.557 1.00 92.25 240 GLU A CA 1
ATOM 1811 C C . GLU A 1 240 ? -16.619 12.046 -7.029 1.00 92.25 240 GLU A C 1
ATOM 1813 O O . GLU A 1 240 ? -17.159 12.475 -6.010 1.00 92.25 240 GLU A O 1
ATOM 1818 N N . GLN A 1 241 ? -17.089 10.984 -7.691 1.00 93.81 241 GLN A N 1
ATOM 1819 C CA . GLN A 1 241 ? -18.241 10.214 -7.217 1.00 93.81 241 GLN A CA 1
ATOM 1820 C C . GLN A 1 241 ? -17.936 9.532 -5.884 1.00 93.81 241 GLN A C 1
ATOM 1822 O O . GLN A 1 241 ? -18.753 9.614 -4.969 1.00 93.81 241 GLN A O 1
ATOM 1827 N N . ALA A 1 242 ? -16.738 8.955 -5.741 1.00 92.44 242 ALA A N 1
ATOM 1828 C CA . ALA A 1 242 ? -16.293 8.378 -4.477 1.00 92.44 242 ALA A CA 1
ATOM 1829 C C . ALA A 1 242 ? -16.319 9.412 -3.335 1.00 92.44 242 ALA A C 1
ATOM 1831 O O . ALA A 1 242 ? -16.730 9.089 -2.228 1.00 92.44 242 ALA A O 1
ATOM 1832 N N . GLY A 1 243 ? -15.971 10.675 -3.606 1.00 91.44 243 GLY A N 1
ATOM 1833 C CA . GLY A 1 243 ? -16.015 11.764 -2.621 1.00 91.44 243 GLY A CA 1
ATOM 1834 C C . GLY A 1 243 ? -17.415 12.186 -2.158 1.00 91.44 243 GLY A C 1
ATOM 1835 O O . GLY A 1 243 ? -17.523 12.968 -1.216 1.00 91.44 243 GLY A O 1
ATOM 1836 N N . ARG A 1 244 ? -18.481 11.700 -2.807 1.00 91.44 244 ARG A N 1
ATOM 1837 C CA . ARG A 1 244 ? -19.879 11.921 -2.392 1.00 91.44 244 ARG A CA 1
ATOM 1838 C C . ARG A 1 244 ? -20.404 10.804 -1.487 1.00 91.44 244 ARG A C 1
ATOM 1840 O O . ARG A 1 244 ? -21.494 10.949 -0.941 1.00 91.44 244 ARG A O 1
ATOM 1847 N N . LEU A 1 245 ? -19.652 9.712 -1.347 1.00 91.88 245 LEU A N 1
ATOM 1848 C CA . LEU A 1 245 ? -19.993 8.616 -0.451 1.00 91.88 245 LEU A CA 1
ATOM 1849 C C . LEU A 1 245 ? -19.753 8.999 1.011 1.00 91.88 245 LEU A C 1
ATOM 1851 O O . LEU A 1 245 ? -19.002 9.924 1.336 1.00 91.88 245 LEU A O 1
ATOM 1855 N N . THR A 1 246 ? -20.373 8.237 1.903 1.00 89.69 246 THR A N 1
ATOM 1856 C CA . THR A 1 246 ? -20.127 8.318 3.341 1.00 89.69 246 THR A CA 1
ATOM 1857 C C . THR A 1 246 ? -19.152 7.233 3.792 1.00 89.69 246 THR A C 1
ATOM 1859 O O . THR A 1 246 ? -19.012 6.185 3.158 1.00 89.69 246 THR A O 1
ATOM 1862 N N . GLN A 1 247 ? -18.488 7.457 4.927 1.00 90.25 247 GLN A N 1
ATOM 1863 C CA . GLN A 1 247 ? -17.651 6.442 5.570 1.00 90.25 247 GLN A CA 1
ATOM 1864 C C . GLN A 1 247 ? -18.464 5.178 5.860 1.00 90.25 247 GLN A C 1
ATOM 1866 O O . GLN A 1 247 ? -17.978 4.074 5.637 1.00 90.25 247 GLN A O 1
ATOM 1871 N N . GLN A 1 248 ? -19.722 5.332 6.281 1.00 82.00 248 GLN A N 1
ATOM 1872 C CA . GLN A 1 248 ? -20.617 4.212 6.551 1.00 82.00 248 GLN A CA 1
ATOM 1873 C C . GLN A 1 248 ? -20.885 3.344 5.312 1.00 82.00 248 GLN A C 1
ATOM 1875 O O . GLN A 1 248 ? -20.818 2.122 5.412 1.00 82.00 248 GLN A O 1
ATOM 1880 N N . GLN A 1 249 ? -21.127 3.943 4.140 1.00 86.75 249 GLN A N 1
ATOM 1881 C CA . GLN A 1 249 ? -21.324 3.190 2.894 1.00 86.75 249 GLN A CA 1
ATOM 1882 C C . GLN A 1 249 ? -20.084 2.371 2.517 1.00 86.75 249 GLN A C 1
ATOM 1884 O O . GLN A 1 249 ? -20.204 1.218 2.105 1.00 86.75 249 GLN A O 1
ATOM 1889 N N . ILE A 1 250 ? -18.894 2.951 2.694 1.00 89.50 250 ILE A N 1
ATOM 1890 C CA . ILE A 1 250 ? -17.629 2.251 2.454 1.00 89.50 250 ILE A CA 1
ATOM 1891 C C . ILE A 1 250 ? -17.452 1.101 3.437 1.00 89.50 250 ILE A C 1
ATOM 1893 O O . ILE A 1 250 ? -17.211 -0.020 3.003 1.00 89.50 250 ILE A O 1
ATOM 1897 N N . LEU A 1 251 ? -17.614 1.361 4.738 1.00 85.44 251 LEU A N 1
ATOM 1898 C CA . LEU A 1 251 ? -17.478 0.345 5.782 1.00 85.44 251 LEU A CA 1
ATOM 1899 C C . LEU A 1 251 ? -18.441 -0.817 5.559 1.00 85.44 251 LEU A C 1
ATOM 1901 O O . LEU A 1 251 ? -18.050 -1.968 5.698 1.00 85.44 251 LEU A O 1
ATOM 1905 N N . PHE A 1 252 ? -19.676 -0.534 5.158 1.00 81.50 252 PHE A N 1
ATOM 1906 C CA . PHE A 1 252 ? -20.651 -1.567 4.828 1.00 81.50 252 PHE A CA 1
ATOM 1907 C C . PHE A 1 252 ? -20.157 -2.486 3.699 1.00 81.50 252 PHE A C 1
ATOM 1909 O O . PHE A 1 252 ? -20.269 -3.705 3.785 1.00 81.50 252 PHE A O 1
ATOM 1916 N N . LYS A 1 253 ? -19.549 -1.914 2.656 1.00 86.31 253 LYS A N 1
ATOM 1917 C CA . LYS A 1 253 ? -19.022 -2.666 1.507 1.00 86.31 253 LYS A CA 1
ATOM 1918 C C . LYS A 1 253 ? -17.643 -3.284 1.720 1.00 86.31 253 LYS A C 1
ATOM 1920 O O . LYS A 1 253 ? -17.262 -4.179 0.971 1.00 86.31 253 LYS A O 1
ATOM 1925 N N . SER A 1 254 ? -16.908 -2.841 2.736 1.00 85.94 254 SER A N 1
ATOM 1926 C CA . SER A 1 254 ? -15.584 -3.355 3.099 1.00 85.94 254 SER A CA 1
ATOM 1927 C C . SER A 1 254 ? -15.595 -4.248 4.346 1.00 85.94 254 SER A C 1
ATOM 1929 O O . SER A 1 254 ? -14.534 -4.516 4.913 1.00 85.94 254 SER A O 1
ATOM 1931 N N . SER A 1 255 ? -16.773 -4.707 4.786 1.00 81.94 255 SER A N 1
ATOM 1932 C CA . SER A 1 255 ? -16.959 -5.522 5.999 1.00 81.94 255 SER A CA 1
ATOM 1933 C C . SER A 1 255 ? -16.447 -4.844 7.279 1.00 81.94 255 SER A C 1
ATOM 1935 O O . SER A 1 255 ? -15.959 -5.508 8.185 1.00 81.94 255 SER A O 1
ATOM 1937 N N . GLY A 1 256 ? -16.526 -3.519 7.369 1.00 77.94 256 GLY A N 1
ATOM 1938 C CA . GLY A 1 256 ? -16.071 -2.736 8.520 1.00 77.94 256 GLY A CA 1
ATOM 1939 C C . GLY A 1 256 ? -14.587 -2.359 8.491 1.00 77.94 256 GLY A C 1
ATOM 1940 O O . GLY A 1 256 ? -14.069 -1.876 9.495 1.00 77.94 256 GLY A O 1
ATOM 1941 N N . ASP A 1 257 ? -13.892 -2.551 7.367 1.00 81.94 257 ASP A N 1
ATOM 1942 C CA . ASP A 1 257 ? -12.470 -2.229 7.249 1.00 81.94 257 ASP A CA 1
ATOM 1943 C C . ASP A 1 257 ? -12.220 -0.714 7.149 1.00 81.94 257 ASP A C 1
ATOM 1945 O O . ASP A 1 257 ? -12.439 -0.086 6.107 1.00 81.94 257 ASP A O 1
ATOM 1949 N N . LEU A 1 258 ? -11.714 -0.133 8.239 1.00 84.56 258 LEU A N 1
ATOM 1950 C CA . LEU A 1 258 ? -11.338 1.280 8.330 1.00 84.56 258 LEU A CA 1
ATOM 1951 C C . LEU A 1 258 ? -10.166 1.648 7.414 1.00 84.56 258 LEU A C 1
ATOM 1953 O O . LEU A 1 258 ? -10.119 2.780 6.933 1.00 84.56 258 LEU A O 1
ATOM 1957 N N . SER A 1 259 ? -9.263 0.713 7.099 1.00 88.94 259 SER A N 1
ATOM 1958 C CA . SER A 1 259 ? -8.133 0.998 6.203 1.00 88.94 259 SER A CA 1
ATOM 1959 C C . SER A 1 259 ? -8.606 1.356 4.788 1.00 88.94 259 SER A C 1
ATOM 1961 O O . SER A 1 259 ? -7.999 2.192 4.119 1.00 88.94 259 SER A O 1
ATOM 1963 N N . THR A 1 260 ? -9.759 0.815 4.371 1.00 91.38 260 THR A N 1
ATOM 1964 C CA . THR A 1 260 ? -10.436 1.182 3.117 1.00 91.38 260 THR A CA 1
ATOM 1965 C C . THR A 1 260 ? -10.884 2.649 3.153 1.00 91.38 260 THR A C 1
ATOM 1967 O O . THR A 1 260 ? -10.658 3.402 2.207 1.00 91.38 260 THR A O 1
ATOM 1970 N N . VAL A 1 261 ? -11.477 3.097 4.266 1.00 91.56 261 VAL A N 1
ATOM 1971 C CA . VAL A 1 261 ? -11.894 4.499 4.452 1.00 91.56 261 VAL A CA 1
ATOM 1972 C C . VAL A 1 261 ? -10.685 5.434 4.436 1.00 91.56 261 VAL A C 1
ATOM 1974 O O . VAL A 1 261 ? -10.718 6.487 3.794 1.00 91.56 261 VAL A O 1
ATOM 1977 N N . GLU A 1 262 ? -9.605 5.055 5.116 1.00 90.62 262 GLU A N 1
ATOM 1978 C CA . GLU A 1 262 ? -8.363 5.825 5.139 1.00 90.62 262 GLU A CA 1
ATOM 1979 C C . GLU A 1 262 ? -7.740 5.946 3.749 1.00 90.62 262 GLU A C 1
ATOM 1981 O O . GLU A 1 262 ? -7.401 7.057 3.336 1.00 90.62 262 GLU A O 1
ATOM 1986 N N . GLU A 1 263 ? -7.627 4.840 3.007 1.00 92.56 263 GLU A N 1
ATOM 1987 C CA . GLU A 1 263 ? -7.122 4.826 1.633 1.00 92.56 263 GLU A CA 1
ATOM 1988 C C . GLU A 1 263 ? -7.931 5.768 0.734 1.00 92.56 263 GLU A C 1
ATOM 1990 O O . GLU A 1 263 ? -7.358 6.597 0.022 1.00 92.56 263 GLU A O 1
ATOM 1995 N N . LEU A 1 264 ? -9.262 5.707 0.793 1.00 93.44 264 LEU A N 1
ATOM 1996 C CA . LEU A 1 264 ? -10.119 6.576 -0.013 1.00 93.44 264 LEU A CA 1
ATOM 1997 C C . LEU A 1 264 ? -9.969 8.046 0.380 1.00 93.44 264 LEU A C 1
ATOM 1999 O O . LEU A 1 264 ? -9.789 8.898 -0.490 1.00 93.44 264 LEU A O 1
ATOM 2003 N N . ASN A 1 265 ? -9.937 8.355 1.677 1.00 91.88 265 ASN A N 1
ATOM 2004 C CA . ASN A 1 265 ? -9.657 9.707 2.165 1.00 91.88 265 ASN A CA 1
ATOM 2005 C C . ASN A 1 265 ? -8.289 10.222 1.694 1.00 91.88 265 ASN A C 1
ATOM 2007 O O . ASN A 1 265 ? -8.145 11.405 1.373 1.00 91.88 265 ASN A O 1
ATOM 2011 N N . TRP A 1 266 ? -7.287 9.345 1.615 1.00 88.44 266 TRP A N 1
ATOM 2012 C CA . TRP A 1 266 ? -5.980 9.658 1.043 1.00 88.44 266 TRP A CA 1
ATOM 2013 C C . TRP A 1 266 ? -6.063 10.013 -0.445 1.00 88.44 266 TRP A C 1
ATOM 2015 O O . TRP A 1 266 ? -5.483 11.022 -0.853 1.00 88.44 266 TRP A O 1
ATOM 2025 N N . LYS A 1 267 ? -6.797 9.238 -1.254 1.00 91.38 267 LYS A N 1
ATOM 2026 C CA . LYS A 1 267 ? -6.988 9.539 -2.685 1.00 91.38 267 LYS A CA 1
ATOM 2027 C C . LYS A 1 267 ? -7.783 10.832 -2.889 1.00 91.38 267 LYS A C 1
ATOM 2029 O O . LYS A 1 267 ? -7.429 11.625 -3.753 1.00 91.38 267 LYS A O 1
ATOM 2034 N N . LEU A 1 268 ? -8.793 11.106 -2.062 1.00 91.88 268 LEU A N 1
ATOM 2035 C CA . LEU A 1 268 ? -9.557 12.359 -2.110 1.00 91.88 268 LEU A CA 1
ATOM 2036 C C . LEU A 1 268 ? -8.676 13.577 -1.800 1.00 91.88 268 LEU A C 1
ATOM 2038 O O . LEU A 1 268 ? -8.693 14.567 -2.538 1.00 91.88 268 LEU A O 1
ATOM 2042 N N . ALA A 1 269 ? -7.844 13.486 -0.760 1.00 88.19 269 ALA A N 1
ATOM 2043 C CA . ALA A 1 269 ? -6.916 14.552 -0.391 1.00 88.19 269 ALA A CA 1
ATOM 2044 C C . ALA A 1 269 ? -5.909 14.878 -1.510 1.00 88.19 269 ALA A C 1
ATOM 2046 O O . ALA A 1 269 ? -5.516 16.038 -1.654 1.00 88.19 269 ALA A O 1
ATOM 2047 N N . LEU A 1 270 ? -5.535 13.881 -2.322 1.00 90.38 270 LEU A N 1
ATOM 2048 C CA . LEU A 1 270 ? -4.624 14.032 -3.460 1.00 90.38 270 LEU A CA 1
ATOM 2049 C C . LEU A 1 270 ? -5.143 15.021 -4.517 1.00 90.38 270 LEU A C 1
ATOM 2051 O O . LEU A 1 270 ? -4.362 15.689 -5.176 1.00 90.38 270 LEU A O 1
ATOM 2055 N N . VAL A 1 271 ? -6.460 15.152 -4.672 1.00 90.38 271 VAL A N 1
ATOM 2056 C CA . VAL A 1 271 ? -7.089 16.039 -5.673 1.00 90.38 271 VAL A CA 1
ATOM 2057 C C . VAL A 1 271 ? -7.835 17.217 -5.033 1.00 90.38 271 VAL A C 1
ATOM 2059 O O . VAL A 1 271 ? -8.717 17.844 -5.637 1.00 90.38 271 VAL A O 1
ATOM 2062 N N . GLY A 1 272 ? -7.500 17.510 -3.772 1.00 86.38 272 GLY A N 1
ATOM 2063 C CA . GLY A 1 272 ? -8.086 18.601 -2.995 1.00 86.38 272 GLY A CA 1
ATOM 2064 C C . GLY A 1 272 ? -9.566 18.407 -2.661 1.00 86.38 272 GLY A C 1
ATOM 2065 O O . GLY A 1 272 ? -10.264 19.395 -2.433 1.00 86.38 272 GLY A O 1
ATOM 2066 N N . LEU A 1 273 ? -10.063 17.168 -2.664 1.00 89.19 273 LEU A N 1
ATOM 2067 C CA . LEU A 1 273 ? -11.406 16.850 -2.186 1.00 89.19 273 LEU A CA 1
ATOM 2068 C C . LEU A 1 273 ? -11.408 16.681 -0.663 1.00 89.19 273 LEU A C 1
ATOM 2070 O O . LEU A 1 273 ? -10.384 16.401 -0.033 1.00 89.19 273 LEU A O 1
ATOM 2074 N N . ARG A 1 274 ? -12.582 16.900 -0.065 1.00 88.56 274 ARG A N 1
ATOM 2075 C CA . ARG A 1 274 ? -12.793 16.699 1.371 1.00 88.56 274 ARG A CA 1
ATOM 2076 C C . ARG A 1 274 ? -12.818 15.198 1.696 1.00 88.56 274 ARG A C 1
ATOM 2078 O O . ARG A 1 274 ? -13.208 14.418 0.830 1.00 88.56 274 ARG A O 1
ATOM 2085 N N . PRO A 1 275 ? -12.425 14.799 2.919 1.00 89.81 275 PRO A N 1
ATOM 2086 C CA . PRO A 1 275 ? -12.650 13.442 3.401 1.00 89.81 275 PRO A CA 1
ATOM 2087 C C . PRO A 1 275 ? -14.132 13.058 3.341 1.00 89.81 275 PRO A C 1
ATOM 2089 O O . PRO A 1 275 ? -15.005 13.927 3.422 1.00 89.81 275 PRO A O 1
ATOM 2092 N N . LEU A 1 276 ? -14.392 11.756 3.250 1.00 91.50 276 LEU A N 1
ATOM 2093 C CA . LEU A 1 276 ? -15.721 11.165 3.337 1.00 91.50 276 LEU A CA 1
ATOM 2094 C C . LEU A 1 276 ? -16.410 11.626 4.625 1.00 91.50 276 LEU A C 1
ATOM 2096 O O . LEU A 1 276 ? -15.831 11.549 5.716 1.00 91.50 276 LEU A O 1
ATOM 2100 N N . LEU A 1 277 ? -17.654 12.082 4.496 1.00 87.94 277 LEU A N 1
ATOM 2101 C CA . LEU A 1 277 ? -18.490 12.406 5.649 1.00 87.94 277 LEU A CA 1
ATOM 2102 C C . LEU A 1 277 ? -18.818 11.118 6.419 1.00 87.94 277 LEU A C 1
ATOM 2104 O O . LEU A 1 277 ? -18.971 10.078 5.780 1.00 87.94 277 LEU A O 1
ATOM 2108 N N . PRO A 1 278 ? -18.991 11.158 7.751 1.00 82.19 278 PRO A N 1
ATOM 2109 C CA . PRO A 1 278 ? -19.416 9.984 8.519 1.00 82.19 278 PRO A CA 1
ATOM 2110 C C . PRO A 1 278 ? -20.682 9.325 7.937 1.00 82.19 278 PRO A C 1
ATOM 2112 O O . PRO A 1 278 ? -20.746 8.102 7.822 1.00 82.19 278 PRO A O 1
ATOM 2115 N N . GLY A 1 279 ? -21.611 10.156 7.441 1.00 72.12 279 GLY A N 1
ATOM 2116 C CA . GLY A 1 279 ? -22.973 9.777 7.056 1.00 72.12 279 GLY A CA 1
ATOM 2117 C C . GLY A 1 279 ? -23.947 9.997 8.214 1.00 72.12 279 GLY A C 1
ATOM 2118 O O . GLY A 1 279 ? -23.530 9.999 9.368 1.00 72.12 279 GLY A O 1
ATOM 2119 N N . ALA A 1 280 ? -25.224 10.244 7.912 1.00 59.44 280 ALA A N 1
ATOM 2120 C CA . ALA A 1 280 ? -26.298 10.088 8.894 1.00 59.44 280 ALA A CA 1
ATOM 2121 C C . ALA A 1 280 ? -26.685 8.610 8.889 1.00 59.44 280 ALA A C 1
ATOM 2123 O O . ALA A 1 280 ? -26.851 8.096 7.786 1.00 59.44 280 ALA A O 1
ATOM 2124 N N . GLU A 1 281 ? -26.792 7.956 10.054 1.00 51.38 281 GLU A N 1
ATOM 2125 C CA . GLU A 1 281 ? -27.172 6.539 10.141 1.00 51.38 281 GLU A CA 1
ATOM 2126 C C . GLU A 1 281 ? -28.535 6.342 9.455 1.00 51.38 281 GLU A C 1
ATOM 2128 O O . GLU A 1 281 ? -29.548 6.778 10.004 1.00 51.38 281 GLU A O 1
ATOM 2133 N N . PRO A 1 282 ? -28.626 5.725 8.261 1.00 49.81 282 PRO A N 1
ATOM 2134 C CA . PRO A 1 282 ? -29.882 5.116 7.871 1.00 49.81 282 PRO A CA 1
ATOM 2135 C C . PRO A 1 282 ? -30.026 3.866 8.740 1.00 49.81 282 PRO A C 1
ATOM 2137 O O . PRO A 1 282 ? -29.017 3.195 9.001 1.00 49.81 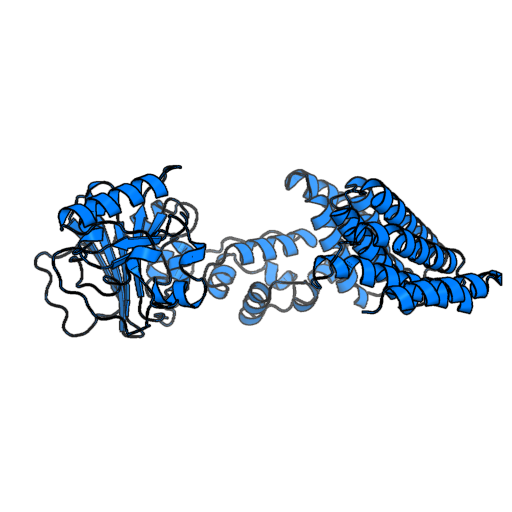282 PRO A O 1
ATOM 2140 N N . ASP A 1 283 ? -31.252 3.524 9.138 1.00 52.09 283 ASP A N 1
ATOM 2141 C CA . ASP A 1 283 ? -31.510 2.184 9.664 1.00 52.09 283 ASP A CA 1
ATOM 2142 C C . ASP A 1 283 ? -30.906 1.184 8.671 1.00 52.09 283 ASP A C 1
ATOM 2144 O O . ASP A 1 283 ? -31.243 1.228 7.477 1.00 52.09 283 ASP A O 1
ATOM 2148 N N . PRO A 1 284 ? -29.933 0.359 9.096 1.00 53.19 284 PRO A N 1
ATOM 2149 C CA . PRO A 1 284 ? -29.278 -0.543 8.177 1.00 53.19 284 PRO A CA 1
ATOM 2150 C C . PRO A 1 284 ? -30.362 -1.449 7.591 1.00 53.19 284 PRO A C 1
ATOM 2152 O O . PRO A 1 284 ? -31.128 -2.041 8.358 1.00 53.19 284 PRO A O 1
ATOM 2155 N N . PRO A 1 285 ? -30.470 -1.580 6.254 1.00 54.06 285 PRO A N 1
ATOM 2156 C CA . PRO A 1 285 ? -31.308 -2.630 5.708 1.00 54.06 285 PRO A CA 1
ATOM 2157 C C . PRO A 1 285 ? -30.836 -3.949 6.317 1.00 54.06 285 PRO A C 1
ATOM 2159 O O . PRO A 1 285 ? -29.628 -4.174 6.445 1.00 54.06 285 PRO A O 1
ATOM 2162 N N . SER A 1 286 ? -31.789 -4.790 6.718 1.00 54.88 286 SER A N 1
ATOM 2163 C CA . SER A 1 286 ? -31.522 -6.109 7.286 1.00 54.88 286 SER A CA 1
ATOM 2164 C C . SER A 1 286 ? -30.588 -6.848 6.331 1.00 54.88 286 SER A C 1
ATOM 2166 O O . SER A 1 286 ? -30.984 -7.214 5.223 1.00 54.88 286 SER A O 1
ATOM 2168 N N . MET A 1 287 ? -29.318 -6.997 6.701 1.00 58.94 287 MET A N 1
ATOM 2169 C CA . MET A 1 287 ? -28.399 -7.765 5.875 1.00 58.94 287 MET A CA 1
ATOM 2170 C C . MET A 1 287 ? -28.792 -9.239 5.939 1.00 58.94 287 MET A C 1
ATOM 2172 O O . MET A 1 287 ? -29.253 -9.698 6.988 1.00 58.94 287 MET A O 1
ATOM 2176 N N . PRO A 1 288 ? -28.562 -10.013 4.865 1.00 68.88 288 PRO A N 1
ATOM 2177 C CA . PRO A 1 288 ? -28.582 -11.457 4.987 1.00 68.88 288 PRO A CA 1
ATOM 2178 C C . PRO A 1 288 ? -27.555 -11.854 6.048 1.00 68.88 288 PRO A C 1
ATOM 2180 O O . PRO A 1 288 ? -26.400 -11.423 5.994 1.00 68.88 288 PRO A O 1
ATOM 2183 N N . VAL A 1 289 ? -27.985 -12.654 7.015 1.00 77.69 289 VAL A N 1
ATOM 2184 C CA . VAL A 1 289 ? -27.098 -13.230 8.025 1.00 77.69 289 VAL A CA 1
ATOM 2185 C C . VAL A 1 289 ? -26.015 -14.040 7.307 1.00 77.69 289 VAL A C 1
ATOM 2187 O O . VAL A 1 289 ? -26.317 -14.843 6.426 1.00 77.69 289 VAL A O 1
ATOM 2190 N N . GLN A 1 290 ? -24.752 -13.819 7.671 1.00 80.00 290 GLN A N 1
ATOM 2191 C CA . GLN A 1 290 ? -23.597 -14.525 7.112 1.00 80.00 290 GLN A CA 1
ATOM 2192 C C . GLN A 1 290 ? -22.849 -15.207 8.254 1.00 80.00 290 GLN A C 1
ATOM 2194 O O . GLN A 1 290 ? -21.832 -14.709 8.742 1.00 80.00 290 GLN A O 1
ATOM 2199 N N . ILE A 1 291 ? -23.402 -16.338 8.692 1.00 79.19 291 ILE A N 1
ATOM 2200 C CA . ILE A 1 291 ? -22.771 -17.208 9.684 1.00 79.19 291 ILE A CA 1
ATOM 2201 C C . ILE A 1 291 ? -21.588 -17.902 9.002 1.00 79.19 291 ILE A C 1
ATOM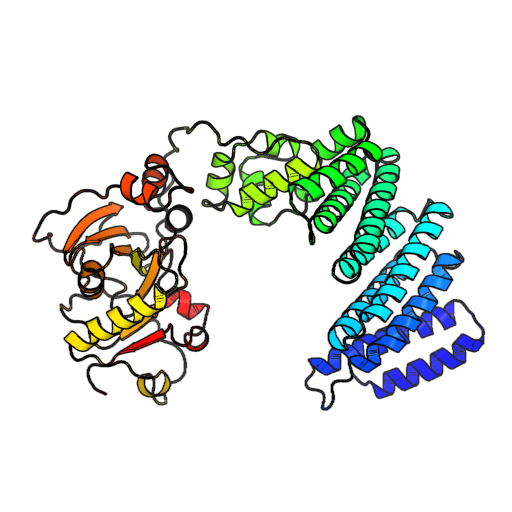 2203 O O . ILE A 1 291 ? -21.775 -18.557 7.976 1.00 79.19 291 ILE A O 1
ATOM 2207 N N . GLY A 1 292 ? -20.380 -17.709 9.537 1.00 77.06 292 GLY A N 1
ATOM 2208 C CA . GLY A 1 292 ? -19.161 -18.356 9.045 1.00 77.06 292 GLY A CA 1
ATOM 2209 C C . GLY A 1 292 ? -19.106 -19.864 9.328 1.00 77.06 292 GLY A C 1
ATOM 2210 O O . GLY A 1 292 ? -20.076 -20.464 9.787 1.00 77.06 292 GLY A O 1
ATOM 2211 N N . THR A 1 293 ? -17.945 -20.473 9.072 1.00 85.75 293 THR A N 1
ATOM 2212 C CA . THR A 1 293 ? -17.653 -21.868 9.455 1.00 85.75 293 THR A CA 1
ATOM 2213 C C . THR A 1 293 ? -17.724 -22.053 10.968 1.00 85.75 293 THR A C 1
ATOM 2215 O O . THR A 1 293 ? -17.483 -21.093 11.700 1.00 85.75 293 THR A O 1
ATOM 2218 N N . SER A 1 294 ? -17.957 -23.277 11.442 1.00 89.75 294 SER A N 1
ATOM 2219 C CA . SER A 1 294 ? -18.016 -23.555 12.880 1.00 89.75 294 SER A CA 1
ATOM 2220 C C . SER A 1 294 ? -16.709 -23.211 13.605 1.00 89.75 294 SER A C 1
ATOM 2222 O O . SER A 1 294 ? -15.637 -23.640 13.177 1.00 89.75 294 SER A O 1
ATOM 2224 N N . PHE A 1 295 ? -16.784 -22.457 14.702 1.00 92.31 295 PHE A N 1
ATOM 2225 C CA . PHE A 1 295 ? -15.655 -22.206 15.604 1.00 92.31 295 PHE A CA 1
ATOM 2226 C C . PHE A 1 295 ? -16.127 -21.767 16.992 1.00 92.31 295 PHE A C 1
ATOM 2228 O O . PHE A 1 295 ? -17.238 -21.257 17.144 1.00 92.31 295 PHE A O 1
ATOM 2235 N N . GLY A 1 296 ? -15.239 -21.877 17.981 1.00 93.50 296 GLY A N 1
ATOM 2236 C CA . GLY A 1 296 ? -15.404 -21.217 19.271 1.00 93.50 296 GLY A CA 1
ATOM 2237 C C . GLY A 1 296 ? -14.124 -20.561 19.749 1.00 93.50 296 GLY A C 1
ATOM 2238 O O . GLY A 1 296 ? -13.021 -21.040 19.479 1.00 93.50 296 GLY A O 1
ATOM 2239 N N . ALA A 1 297 ? -14.284 -19.441 20.440 1.00 95.62 297 ALA A N 1
ATOM 2240 C CA . ALA A 1 297 ? -13.186 -18.708 21.042 1.00 95.62 297 ALA A CA 1
ATOM 2241 C C . ALA A 1 297 ? -13.683 -17.862 22.218 1.00 95.62 297 ALA A C 1
ATOM 2243 O O . ALA A 1 297 ? -14.835 -17.423 22.257 1.00 95.62 297 ALA A O 1
ATOM 2244 N N . LEU A 1 298 ? -12.785 -17.609 23.162 1.00 97.06 298 LEU A N 1
ATOM 2245 C CA . LEU A 1 298 ? -12.982 -16.673 24.256 1.00 97.06 298 LEU A CA 1
ATOM 2246 C C . LEU A 1 298 ? -12.245 -15.371 23.951 1.00 97.06 298 LEU A C 1
ATOM 2248 O O . LEU A 1 298 ? -11.155 -15.373 23.381 1.00 97.06 298 LEU A O 1
ATOM 2252 N N . SER A 1 299 ? -12.804 -14.259 24.396 1.00 95.81 299 SER A N 1
ATOM 2253 C CA . SER A 1 299 ? -12.139 -12.964 24.426 1.00 95.81 299 SER A CA 1
ATOM 2254 C C . SER A 1 299 ? -12.178 -12.430 25.840 1.00 95.81 299 SER A C 1
ATOM 2256 O O . SER A 1 299 ? -13.248 -12.248 26.411 1.00 95.81 299 SER A O 1
ATOM 2258 N N . VAL A 1 300 ? -11.000 -12.189 26.397 1.00 96.88 300 VAL A N 1
ATOM 2259 C CA . VAL A 1 300 ? -10.812 -11.666 27.747 1.00 96.88 300 VAL A CA 1
ATOM 2260 C C . VAL A 1 300 ? -10.473 -10.187 27.632 1.00 96.88 300 VAL A C 1
ATOM 2262 O O . VAL A 1 300 ? -9.508 -9.834 26.948 1.00 96.88 300 VAL A O 1
ATOM 2265 N N . TYR A 1 301 ? -11.254 -9.318 28.269 1.00 95.31 301 TYR A N 1
ATOM 2266 C CA . TYR A 1 301 ? -10.971 -7.886 28.268 1.00 95.31 301 TYR A CA 1
ATOM 2267 C C . TYR A 1 301 ? -9.957 -7.548 29.367 1.00 95.31 301 TYR A C 1
ATOM 2269 O O . TYR A 1 301 ? -10.295 -7.465 30.546 1.00 95.31 301 TYR A O 1
ATOM 2277 N N . CYS A 1 302 ? -8.700 -7.352 28.973 1.00 94.25 302 CYS A N 1
ATOM 2278 C CA . CYS A 1 302 ? -7.596 -6.999 29.857 1.00 94.25 302 CYS A CA 1
ATOM 2279 C C . CYS A 1 302 ? -6.742 -5.898 29.197 1.00 94.25 302 CYS A C 1
ATOM 2281 O O . CYS A 1 302 ? -5.811 -6.189 28.441 1.00 94.25 302 CYS A O 1
ATOM 2283 N N . PRO A 1 303 ? -7.051 -4.610 29.443 1.00 90.19 303 PRO A N 1
ATOM 2284 C CA . PRO A 1 303 ? -6.376 -3.479 28.808 1.00 90.19 303 PRO A CA 1
ATOM 2285 C C . PRO A 1 303 ? -5.044 -3.123 29.499 1.00 90.19 303 PRO A C 1
ATOM 2287 O O . PRO A 1 303 ? -4.749 -1.946 29.716 1.00 90.19 303 PRO A O 1
ATOM 2290 N N . THR A 1 304 ? -4.231 -4.120 29.866 1.00 91.94 304 THR A N 1
ATOM 2291 C CA . THR A 1 304 ? -2.899 -3.916 30.463 1.00 91.94 304 THR A CA 1
ATOM 2292 C C . THR A 1 304 ? -1.775 -4.298 29.487 1.00 91.94 304 THR A C 1
ATOM 2294 O O . THR A 1 304 ? -1.961 -5.161 28.627 1.00 91.94 304 THR A O 1
ATOM 2297 N N . PRO A 1 305 ? -0.578 -3.682 29.580 1.00 87.75 305 PRO A N 1
ATOM 2298 C CA . PRO A 1 305 ? 0.543 -4.007 28.687 1.00 87.75 305 PRO A CA 1
ATOM 2299 C C . PRO A 1 305 ? 1.030 -5.463 28.778 1.00 87.75 305 PRO A C 1
ATOM 2301 O O . PRO A 1 305 ? 1.602 -5.989 27.828 1.00 87.75 305 PRO A O 1
ATOM 2304 N N . ASP A 1 306 ? 0.818 -6.106 29.922 1.00 91.38 306 ASP A N 1
ATOM 2305 C CA . ASP A 1 306 ? 1.225 -7.469 30.261 1.00 91.38 306 ASP A CA 1
ATOM 2306 C C . ASP A 1 306 ? 0.064 -8.483 30.192 1.00 91.38 306 ASP A C 1
ATOM 2308 O O . ASP A 1 306 ? 0.205 -9.613 30.661 1.00 91.38 306 ASP A O 1
ATOM 2312 N N . ALA A 1 307 ? -1.061 -8.113 29.568 1.00 93.00 307 ALA A N 1
ATOM 2313 C CA . ALA A 1 307 ? -2.286 -8.915 29.510 1.00 93.00 307 ALA A CA 1
ATOM 2314 C C . ALA A 1 307 ? -2.065 -10.369 29.058 1.00 93.00 307 ALA A C 1
ATOM 2316 O O . ALA A 1 307 ? -2.601 -11.294 29.665 1.00 93.00 307 ALA A O 1
ATOM 2317 N N . ILE A 1 308 ? -1.227 -10.598 28.035 1.00 93.19 308 ILE A N 1
ATOM 2318 C CA . ILE A 1 308 ? -0.901 -11.956 27.557 1.00 93.19 308 ILE A CA 1
ATOM 2319 C C . ILE A 1 308 ? -0.271 -12.791 28.679 1.00 93.19 308 ILE A C 1
ATOM 2321 O O . ILE A 1 308 ? -0.627 -13.953 28.850 1.00 93.19 308 ILE A O 1
ATOM 2325 N N . ALA A 1 309 ? 0.664 -12.217 29.441 1.00 93.69 309 ALA A N 1
ATOM 2326 C CA . ALA A 1 309 ? 1.363 -12.933 30.503 1.00 93.69 309 ALA A CA 1
ATOM 2327 C C . ALA A 1 309 ? 0.418 -13.272 31.665 1.00 93.69 309 ALA A C 1
ATOM 2329 O O . ALA A 1 309 ? 0.442 -14.404 32.149 1.00 93.69 309 ALA A O 1
ATOM 2330 N N . GLN A 1 310 ? -0.445 -12.327 32.057 1.00 95.06 310 GLN A N 1
ATOM 2331 C CA . GLN A 1 310 ? -1.449 -12.539 33.104 1.00 95.06 310 GLN A CA 1
ATOM 2332 C C . GLN A 1 310 ? -2.441 -13.640 32.715 1.00 95.06 310 GLN A C 1
ATOM 2334 O O . GLN A 1 310 ? -2.633 -14.599 33.461 1.00 95.06 310 GLN A O 1
ATOM 2339 N N . ILE A 1 311 ? -3.007 -13.558 31.509 1.00 95.94 311 ILE A N 1
ATOM 2340 C CA . ILE A 1 311 ? -3.993 -14.527 31.021 1.00 95.94 311 ILE A CA 1
ATOM 2341 C C . ILE A 1 311 ? -3.356 -15.900 30.824 1.00 95.94 311 ILE A C 1
ATOM 2343 O O . ILE A 1 311 ? -3.952 -16.909 31.187 1.00 95.94 311 ILE A O 1
ATOM 2347 N N . ARG A 1 312 ? -2.117 -15.966 30.328 1.00 95.69 312 ARG A N 1
ATOM 2348 C CA . ARG A 1 312 ? -1.373 -17.228 30.228 1.00 95.69 312 ARG A CA 1
ATOM 2349 C C . ARG A 1 312 ? -1.207 -17.895 31.593 1.00 95.69 312 ARG A C 1
ATOM 2351 O O . ARG A 1 312 ? -1.436 -19.097 31.708 1.00 95.69 312 ARG A O 1
ATOM 2358 N N . ALA A 1 313 ? -0.814 -17.136 32.616 1.00 96.38 313 ALA A N 1
ATOM 2359 C CA . ALA A 1 313 ? -0.681 -17.657 33.974 1.00 96.38 313 ALA A CA 1
ATOM 2360 C C . ALA A 1 313 ? -2.033 -18.137 34.531 1.00 96.38 313 ALA A C 1
ATOM 2362 O O . ALA A 1 313 ? -2.099 -19.224 35.104 1.00 96.38 313 ALA A O 1
ATOM 2363 N N . ALA A 1 314 ? -3.108 -17.381 34.294 1.00 97.00 314 ALA A N 1
ATOM 2364 C CA . ALA A 1 314 ? -4.458 -17.746 34.713 1.00 97.00 314 ALA A CA 1
ATOM 2365 C C . ALA A 1 314 ? -4.978 -19.011 34.011 1.00 97.00 314 ALA A C 1
ATOM 2367 O O . ALA A 1 314 ? -5.563 -19.868 34.667 1.00 97.00 314 ALA A O 1
ATOM 2368 N N . ILE A 1 315 ? -4.712 -19.190 32.710 1.00 97.56 315 ILE A N 1
ATOM 2369 C CA . ILE A 1 315 ? -5.049 -20.425 31.982 1.00 97.56 315 ILE A CA 1
ATOM 2370 C C . ILE A 1 315 ? -4.303 -21.613 32.596 1.00 97.56 315 ILE A C 1
ATOM 2372 O O . ILE A 1 315 ? -4.921 -22.627 32.900 1.00 97.56 315 ILE A O 1
ATOM 2376 N N . ILE A 1 316 ? -2.993 -21.496 32.833 1.00 96.94 316 ILE A N 1
ATOM 2377 C CA . ILE A 1 316 ? -2.217 -22.584 33.448 1.00 96.94 316 ILE A CA 1
ATOM 2378 C C . ILE A 1 316 ? -2.767 -22.934 34.838 1.00 96.94 316 ILE A C 1
ATOM 2380 O O . ILE A 1 316 ? -2.970 -24.111 35.128 1.00 96.94 316 ILE A O 1
ATOM 2384 N N . GLY A 1 317 ? -3.056 -21.933 35.676 1.00 96.50 317 GLY A N 1
ATOM 2385 C CA . GLY A 1 317 ? -3.666 -22.146 36.993 1.00 96.50 317 GLY A CA 1
ATOM 2386 C C . GLY A 1 317 ? -5.059 -22.779 36.911 1.00 96.50 317 GLY A C 1
ATOM 2387 O O . GLY A 1 317 ? -5.394 -23.659 37.707 1.00 96.50 317 GLY A O 1
ATOM 2388 N N . ALA A 1 318 ? -5.848 -22.393 35.905 1.00 96.88 318 ALA A N 1
ATOM 2389 C CA . ALA A 1 318 ? -7.145 -22.987 35.635 1.00 96.88 318 ALA A CA 1
ATOM 2390 C C . ALA A 1 318 ? -7.012 -24.478 35.307 1.00 96.88 318 ALA A C 1
ATOM 2392 O O . ALA A 1 318 ? -7.660 -25.275 35.976 1.00 96.88 318 ALA A O 1
ATOM 2393 N N . TYR A 1 319 ? -6.180 -24.881 34.343 1.00 97.38 319 TYR A N 1
ATOM 2394 C CA . TYR A 1 319 ? -6.004 -26.304 34.004 1.00 97.38 319 TYR A CA 1
ATOM 2395 C C . TYR A 1 319 ? -5.413 -27.112 35.166 1.00 97.38 319 TYR A C 1
ATOM 2397 O O . TYR A 1 319 ? -5.881 -28.216 35.438 1.00 97.38 319 TYR A O 1
ATOM 2405 N N . ALA A 1 320 ? -4.481 -26.531 35.927 1.00 95.62 320 ALA A N 1
ATOM 2406 C CA . ALA A 1 320 ? -3.892 -27.185 37.095 1.00 95.62 320 ALA A CA 1
ATOM 2407 C C . ALA A 1 320 ? -4.916 -27.513 38.199 1.00 95.62 320 ALA A C 1
ATOM 2409 O O . ALA A 1 320 ? -4.709 -28.452 38.959 1.00 95.62 320 ALA A O 1
ATOM 2410 N N . THR A 1 321 ? -6.027 -26.771 38.282 1.00 95.00 321 THR A N 1
ATOM 2411 C CA . THR A 1 321 ? -7.115 -27.050 39.241 1.00 95.00 321 THR A CA 1
ATOM 2412 C C . THR A 1 321 ? -7.859 -28.357 38.924 1.00 95.00 321 THR A C 1
ATOM 2414 O O . THR A 1 321 ? -8.454 -28.944 39.823 1.00 95.00 321 THR A O 1
ATOM 2417 N N . ASP A 1 322 ? -7.808 -28.828 37.673 1.00 95.31 322 ASP A N 1
ATOM 2418 C CA . ASP A 1 322 ? -8.369 -30.119 37.245 1.00 95.31 322 ASP A CA 1
ATOM 2419 C C . ASP A 1 322 ? -7.277 -31.148 36.915 1.00 95.31 322 ASP A C 1
ATOM 2421 O O . ASP A 1 322 ? -7.470 -32.015 36.064 1.00 95.31 322 ASP A O 1
ATOM 2425 N N . ASP A 1 323 ? -6.116 -31.040 37.566 1.00 93.94 323 ASP A N 1
ATOM 2426 C CA . ASP A 1 323 ? -4.992 -31.970 37.407 1.00 93.94 323 ASP A CA 1
ATOM 2427 C C . ASP A 1 323 ? -4.450 -32.060 35.965 1.00 93.94 323 ASP A C 1
ATOM 2429 O O . ASP A 1 323 ? -3.846 -33.060 35.583 1.00 93.94 323 ASP A O 1
ATOM 2433 N N . ALA A 1 324 ? -4.636 -31.012 35.153 1.00 94.38 324 ALA A N 1
ATOM 2434 C CA . ALA A 1 324 ? -4.065 -30.912 33.814 1.00 94.38 324 ALA A CA 1
ATOM 2435 C C . ALA A 1 324 ? -2.814 -30.019 33.814 1.00 94.38 324 ALA A C 1
ATOM 2437 O O . ALA A 1 324 ? -2.857 -28.837 34.167 1.00 94.38 324 ALA A O 1
ATOM 2438 N N . TYR A 1 325 ? -1.683 -30.581 33.390 1.00 92.50 325 TYR A N 1
ATOM 2439 C CA . TYR A 1 325 ? -0.368 -29.953 33.487 1.00 92.50 325 TYR A CA 1
ATOM 2440 C C . TYR A 1 325 ? 0.128 -29.447 32.130 1.00 92.50 325 TYR A C 1
ATOM 2442 O O . TYR A 1 325 ? -0.069 -30.126 31.118 1.00 92.50 325 TYR A O 1
ATOM 2450 N N . PRO A 1 326 ? 0.791 -28.275 32.089 1.00 93.12 326 PRO A N 1
ATOM 2451 C CA . PRO A 1 326 ? 1.381 -27.761 30.864 1.00 93.12 326 PRO A CA 1
ATOM 2452 C C . PRO A 1 326 ? 2.601 -28.599 30.456 1.00 93.12 326 PRO A C 1
ATOM 2454 O O . PRO A 1 326 ? 3.508 -28.819 31.258 1.00 93.12 326 PRO A O 1
ATOM 2457 N N . LEU A 1 327 ? 2.648 -29.006 29.192 1.00 91.44 327 LEU A N 1
ATOM 2458 C CA . LEU A 1 327 ? 3.769 -29.706 28.570 1.00 91.44 327 LEU A CA 1
ATOM 2459 C C . LEU A 1 327 ? 4.397 -28.842 27.475 1.00 91.44 327 LEU A C 1
ATOM 2461 O O . LEU A 1 327 ? 3.746 -27.976 26.882 1.00 91.44 327 LEU A O 1
ATOM 2465 N N . ASP A 1 328 ? 5.671 -29.093 27.179 1.00 88.38 328 ASP A N 1
ATOM 2466 C CA . ASP A 1 328 ? 6.257 -28.582 25.946 1.00 88.38 328 ASP A CA 1
ATOM 2467 C C . ASP A 1 328 ? 5.657 -29.302 24.723 1.00 88.38 328 ASP A C 1
ATOM 2469 O O . ASP A 1 328 ? 5.081 -30.393 24.812 1.00 88.38 328 ASP A O 1
ATOM 2473 N N . ARG A 1 329 ? 5.799 -28.679 23.550 1.00 82.94 329 ARG A N 1
ATOM 2474 C CA . ARG A 1 329 ? 5.245 -29.200 22.296 1.00 82.94 329 ARG A CA 1
ATOM 2475 C C . ARG A 1 329 ? 5.746 -30.614 21.971 1.00 82.94 329 ARG A C 1
ATOM 2477 O O . ARG A 1 329 ? 4.954 -31.434 21.513 1.00 82.94 329 ARG A O 1
ATOM 2484 N N . ALA A 1 330 ? 7.036 -30.889 22.159 1.00 84.38 330 ALA A N 1
ATOM 2485 C CA . ALA A 1 330 ? 7.630 -32.178 21.808 1.00 84.38 330 ALA A CA 1
ATOM 2486 C C . ALA A 1 330 ? 7.098 -33.291 22.721 1.00 84.38 330 ALA A C 1
ATOM 2488 O O . ALA A 1 330 ? 6.712 -34.353 22.240 1.00 84.38 330 ALA A O 1
ATOM 2489 N N . SER A 1 331 ? 6.980 -33.008 24.016 1.00 85.56 331 SER A N 1
ATOM 2490 C CA . SER A 1 331 ? 6.400 -33.899 25.018 1.00 85.56 331 SER A CA 1
ATOM 2491 C C . SER A 1 331 ? 4.915 -34.175 24.751 1.00 85.56 331 SER A C 1
ATOM 2493 O O . SER A 1 331 ? 4.454 -35.304 24.907 1.00 85.56 331 SER A O 1
ATOM 2495 N N . TYR A 1 332 ? 4.159 -33.179 24.274 1.00 86.25 332 TYR A N 1
ATOM 2496 C CA . TYR A 1 332 ? 2.736 -33.352 23.971 1.00 86.25 332 TYR A CA 1
ATOM 2497 C C . TYR A 1 332 ? 2.465 -34.225 22.734 1.00 86.25 332 TYR A C 1
ATOM 2499 O O . TYR A 1 332 ? 1.588 -35.094 22.774 1.00 86.25 332 TYR A O 1
ATOM 2507 N N . PHE A 1 333 ? 3.180 -33.988 21.627 1.00 81.62 333 PHE A N 1
ATOM 2508 C CA . PHE A 1 333 ? 2.970 -34.721 20.369 1.00 81.62 333 PHE A CA 1
ATOM 2509 C C . PHE A 1 333 ? 3.751 -36.046 20.298 1.00 81.62 333 PHE A C 1
ATOM 2511 O O . PHE A 1 333 ? 3.346 -36.954 19.567 1.00 81.62 333 PHE A O 1
ATOM 2518 N N . GLY A 1 334 ? 4.833 -36.194 21.067 1.00 77.00 334 GLY A N 1
ATOM 2519 C CA . GLY A 1 334 ? 5.746 -37.332 20.957 1.00 77.00 334 GLY A CA 1
ATOM 2520 C C . GLY A 1 334 ? 6.365 -37.424 19.557 1.00 77.00 334 GLY A C 1
ATOM 2521 O O . GLY A 1 334 ? 6.712 -36.412 18.957 1.00 77.00 334 GLY A O 1
ATOM 2522 N N . GLU A 1 335 ? 6.464 -38.640 19.009 1.00 62.62 335 GLU A N 1
ATOM 2523 C CA . GLU A 1 335 ? 6.944 -38.892 17.636 1.00 62.62 335 GLU A CA 1
ATOM 2524 C C . GLU A 1 335 ? 5.890 -38.605 16.540 1.00 62.62 335 GLU A C 1
ATOM 2526 O O . GLU A 1 335 ? 6.166 -38.801 15.356 1.00 62.62 335 GLU A O 1
ATOM 2531 N N . ARG A 1 336 ? 4.658 -38.187 16.889 1.00 56.53 336 ARG A N 1
ATOM 2532 C CA . ARG A 1 336 ? 3.603 -37.934 15.891 1.00 56.53 336 ARG A CA 1
ATOM 2533 C C . ARG A 1 336 ? 3.785 -36.573 15.226 1.00 56.53 336 ARG A C 1
ATOM 2535 O O . ARG A 1 336 ? 3.700 -35.535 15.876 1.00 56.53 336 ARG A O 1
ATOM 2542 N N . ASP A 1 337 ? 3.951 -36.606 13.908 1.00 49.59 337 ASP A N 1
ATOM 2543 C CA . ASP A 1 337 ? 4.243 -35.431 13.096 1.00 49.59 337 ASP A CA 1
ATOM 2544 C C . ASP A 1 337 ? 2.994 -34.587 12.734 1.00 49.59 337 ASP A C 1
ATOM 2546 O O . ASP A 1 337 ? 2.033 -35.033 12.104 1.00 49.59 337 ASP A O 1
ATOM 2550 N N . GLU A 1 338 ? 3.066 -33.334 13.184 1.00 56.38 338 GLU A N 1
ATOM 2551 C CA . GLU A 1 338 ? 2.765 -32.060 12.511 1.00 56.38 338 GLU A CA 1
ATOM 2552 C C . GLU A 1 338 ? 1.373 -31.534 12.138 1.00 56.38 338 GLU A C 1
ATOM 2554 O O . GLU A 1 338 ? 1.287 -30.337 11.848 1.00 56.38 338 GLU A O 1
ATOM 2559 N N . ARG A 1 339 ? 0.253 -32.249 12.264 1.00 53.66 339 ARG A N 1
ATOM 2560 C CA . ARG A 1 339 ? -1.069 -31.580 12.184 1.00 53.66 339 ARG A CA 1
ATOM 2561 C C . ARG A 1 339 ? -2.023 -32.127 13.225 1.00 53.66 339 ARG A C 1
ATOM 2563 O O . ARG A 1 339 ? -2.220 -33.335 13.302 1.00 53.66 339 ARG A O 1
ATOM 2570 N N . VAL A 1 340 ? -2.645 -31.233 14.000 1.00 58.28 340 VAL A N 1
ATOM 2571 C CA . VAL A 1 340 ? -3.864 -31.576 14.741 1.00 58.28 340 VAL A CA 1
ATOM 2572 C C . VAL A 1 340 ? -4.805 -32.198 13.714 1.00 58.28 340 VAL A C 1
ATOM 2574 O O . VAL A 1 340 ? -5.201 -31.519 12.769 1.00 58.28 340 VAL A O 1
ATOM 2577 N N . GLN A 1 341 ? -5.078 -33.499 13.818 1.00 53.03 341 GLN A N 1
ATOM 2578 C CA . GLN A 1 341 ? -5.997 -34.158 12.899 1.00 53.03 341 GLN A CA 1
ATOM 2579 C C . GLN A 1 341 ? -7.347 -33.453 13.036 1.00 53.03 341 GLN A C 1
ATOM 2581 O O . GLN A 1 341 ? -7.968 -33.483 14.098 1.00 53.03 341 GLN A O 1
ATOM 2586 N N . THR A 1 342 ? -7.756 -32.751 11.980 1.00 56.44 342 THR A N 1
ATOM 2587 C CA . THR A 1 342 ? -8.999 -31.983 11.914 1.00 56.44 342 THR A CA 1
ATOM 2588 C C . THR A 1 342 ? -10.176 -32.943 11.816 1.00 56.44 342 THR A C 1
ATOM 2590 O O . THR A 1 342 ? -10.735 -33.156 10.746 1.00 56.44 342 THR A O 1
ATOM 2593 N N . THR A 1 343 ? -10.532 -33.566 12.934 1.00 67.88 343 THR A N 1
ATOM 2594 C CA . THR A 1 343 ? -11.906 -34.020 13.147 1.00 67.88 343 THR A CA 1
ATOM 2595 C C . THR A 1 343 ? -12.836 -32.808 13.174 1.00 67.88 343 THR A C 1
ATOM 2597 O O . THR A 1 343 ? -12.392 -31.685 13.433 1.00 67.88 343 THR A O 1
ATOM 2600 N N . ASP A 1 344 ? -14.120 -33.008 12.899 1.00 77.06 344 ASP A N 1
ATOM 2601 C CA . ASP A 1 344 ? -15.100 -31.935 13.056 1.00 77.06 344 ASP A CA 1
ATOM 2602 C C . ASP A 1 344 ? -15.221 -31.533 14.532 1.00 77.06 344 ASP A C 1
ATOM 2604 O O . ASP A 1 344 ? -15.009 -32.345 15.442 1.00 77.06 344 ASP A O 1
ATOM 2608 N N . ALA A 1 345 ? -15.542 -30.262 14.777 1.00 81.88 345 ALA A N 1
ATOM 2609 C CA . ALA A 1 345 ? -15.787 -29.777 16.127 1.00 81.88 345 ALA A CA 1
ATOM 2610 C C . ALA A 1 345 ? -16.994 -30.516 16.729 1.00 81.88 345 ALA A C 1
ATOM 2612 O O . ALA A 1 345 ? -18.055 -30.613 16.111 1.00 81.88 345 ALA A O 1
ATOM 2613 N N . THR A 1 346 ? -16.834 -31.036 17.944 1.00 85.50 346 THR A N 1
ATOM 2614 C CA . THR A 1 346 ? -17.895 -31.731 18.684 1.00 85.50 346 THR A CA 1
ATOM 2615 C C . THR A 1 346 ? -18.217 -30.958 19.952 1.00 85.50 346 THR A C 1
ATOM 2617 O O . THR A 1 346 ? -17.341 -30.317 20.529 1.00 85.50 346 THR A O 1
ATOM 2620 N N . VAL A 1 347 ? -19.487 -30.981 20.365 1.00 88.31 347 VAL A N 1
ATOM 2621 C CA . VAL A 1 347 ? -19.915 -30.312 21.598 1.00 88.31 347 VAL A CA 1
ATOM 2622 C C . VAL A 1 347 ? -19.300 -31.032 22.789 1.00 88.31 347 VAL A C 1
ATOM 2624 O O . VAL A 1 347 ? -19.565 -32.214 23.007 1.00 88.31 347 VAL A O 1
ATOM 2627 N N . ASN A 1 348 ? -18.509 -30.307 23.570 1.00 91.38 348 ASN A N 1
ATOM 2628 C CA . ASN A 1 348 ? -17.918 -30.810 24.792 1.00 91.38 348 ASN A CA 1
ATOM 2629 C C . ASN A 1 348 ? -18.795 -30.462 25.997 1.00 91.38 348 ASN A C 1
ATOM 2631 O O . ASN A 1 348 ? -19.018 -29.291 26.299 1.00 91.38 348 ASN A O 1
ATOM 2635 N N . THR A 1 349 ? -19.296 -31.491 26.677 1.00 90.44 349 THR A N 1
ATOM 2636 C CA . THR A 1 349 ? -20.163 -31.368 27.855 1.00 90.44 349 THR A CA 1
ATOM 2637 C C . THR A 1 349 ? -19.447 -31.707 29.162 1.00 90.44 349 THR A C 1
ATOM 2639 O O . THR A 1 349 ? -20.115 -31.889 30.177 1.00 90.44 349 THR A O 1
ATOM 2642 N N . ALA A 1 350 ? -18.119 -31.863 29.153 1.00 92.00 350 ALA A N 1
ATOM 2643 C CA . ALA A 1 350 ? -17.363 -32.086 30.379 1.00 92.00 350 ALA A CA 1
ATOM 2644 C C . ALA A 1 350 ? -17.515 -30.891 31.343 1.00 92.00 350 ALA A C 1
ATOM 2646 O O . ALA A 1 350 ? -17.750 -29.758 30.930 1.00 92.00 350 ALA A O 1
ATOM 2647 N N . GLU A 1 351 ? -17.368 -31.140 32.644 1.00 88.88 351 GLU A N 1
ATOM 2648 C CA . GLU A 1 351 ? -17.399 -30.082 33.671 1.00 88.88 351 GLU A CA 1
ATOM 2649 C C . GLU A 1 351 ? -15.993 -29.611 34.071 1.00 88.88 351 GLU A C 1
ATOM 2651 O O . GLU A 1 351 ? -15.832 -28.565 34.699 1.00 88.88 351 GLU A O 1
ATOM 2656 N N . LYS A 1 352 ? -14.968 -30.387 33.702 1.00 93.38 352 LYS A N 1
ATOM 2657 C CA . LYS A 1 352 ? -13.567 -30.168 34.063 1.00 93.38 352 LYS A CA 1
ATOM 2658 C C . LYS A 1 352 ? -12.710 -29.966 32.823 1.00 93.38 352 LYS A C 1
ATOM 2660 O O . LYS A 1 352 ? -12.927 -30.626 31.809 1.00 93.38 352 LYS A O 1
ATOM 2665 N N . LEU A 1 353 ? -11.725 -29.081 32.934 1.00 95.19 353 LEU A N 1
ATOM 2666 C CA . LEU A 1 353 ? -10.614 -28.968 31.998 1.00 95.19 353 LEU A CA 1
ATOM 2667 C C . LEU A 1 353 ? -9.762 -30.244 32.041 1.00 95.19 353 LEU A C 1
ATOM 2669 O O . LEU A 1 353 ? -9.750 -30.971 33.030 1.00 95.19 353 LEU A O 1
ATOM 2673 N N . GLY A 1 354 ? -9.066 -30.521 30.946 1.00 93.25 354 GLY A N 1
ATOM 2674 C CA . GLY A 1 354 ? -8.288 -31.742 30.783 1.00 93.25 354 GLY A CA 1
ATOM 2675 C C . GLY A 1 354 ? -7.282 -31.609 29.651 1.00 93.25 354 GLY A C 1
ATOM 2676 O O . GLY A 1 354 ? -6.735 -30.528 29.428 1.00 93.25 354 GLY A O 1
ATOM 2677 N N . ASP A 1 355 ? -7.054 -32.703 28.929 1.00 92.62 355 ASP A N 1
ATOM 2678 C CA . ASP A 1 355 ? -6.162 -32.725 27.774 1.00 92.62 355 ASP A CA 1
ATOM 2679 C C . ASP A 1 355 ? -6.625 -31.723 26.705 1.00 92.62 355 ASP A C 1
ATOM 2681 O O . ASP A 1 355 ? -7.760 -31.789 26.231 1.00 92.62 355 ASP A O 1
ATOM 2685 N N . ASP A 1 356 ? -5.758 -30.784 26.319 1.00 93.62 356 ASP A N 1
ATOM 2686 C CA . ASP A 1 356 ? -6.144 -29.715 25.395 1.00 93.62 356 ASP A CA 1
ATOM 2687 C C . ASP A 1 356 ? -4.943 -29.023 24.740 1.00 93.62 356 ASP A C 1
ATOM 2689 O O . ASP A 1 356 ? -3.804 -29.107 25.205 1.00 93.62 356 ASP A O 1
ATOM 2693 N N . ILE A 1 357 ? -5.228 -28.294 23.664 1.00 93.56 357 ILE A N 1
ATOM 2694 C CA . ILE A 1 357 ? -4.330 -27.330 23.039 1.00 93.56 357 ILE A CA 1
ATOM 2695 C C . ILE A 1 357 ? -5.016 -25.972 23.104 1.00 93.56 357 ILE A C 1
ATOM 2697 O O . ILE A 1 357 ? -6.108 -25.795 22.561 1.00 93.56 357 ILE A O 1
ATOM 2701 N N . VAL A 1 358 ? -4.358 -25.006 23.738 1.00 95.38 358 VAL A N 1
ATOM 2702 C CA . VAL A 1 358 ? -4.872 -23.645 23.897 1.00 95.38 358 VAL A CA 1
ATOM 2703 C C . VAL A 1 358 ? -3.936 -22.665 23.207 1.00 95.38 358 VAL A C 1
ATOM 2705 O O . VAL A 1 358 ? -2.726 -22.697 23.415 1.00 95.38 358 VAL A O 1
ATOM 2708 N N . LEU A 1 359 ? -4.488 -21.769 22.399 1.00 94.81 359 LEU A N 1
ATOM 2709 C CA . LEU A 1 359 ? -3.754 -20.697 21.741 1.00 94.81 359 LEU A CA 1
ATOM 2710 C C . LEU A 1 359 ? -4.209 -19.342 22.279 1.00 94.81 359 LEU A C 1
ATOM 2712 O O . LEU A 1 359 ? -5.401 -19.038 22.282 1.00 94.81 359 LEU A O 1
ATOM 2716 N N . ILE A 1 360 ? -3.246 -18.519 22.690 1.00 94.56 360 ILE A N 1
ATOM 2717 C CA . ILE A 1 360 ? -3.469 -17.122 23.066 1.00 94.56 360 ILE A CA 1
ATOM 2718 C C . ILE A 1 360 ? -3.052 -16.242 21.890 1.00 94.56 360 ILE A C 1
ATOM 2720 O O . ILE A 1 360 ? -1.870 -16.156 21.555 1.00 94.56 360 ILE A O 1
ATOM 2724 N N . ASP A 1 361 ? -4.008 -15.585 21.247 1.00 88.25 361 ASP A N 1
ATOM 2725 C CA . ASP A 1 361 ? -3.711 -14.691 20.132 1.00 88.25 361 ASP A CA 1
ATOM 2726 C C . ASP A 1 361 ? -3.403 -13.258 20.602 1.00 88.25 361 ASP A C 1
ATOM 2728 O O . ASP A 1 361 ? -3.581 -12.884 21.765 1.00 88.25 361 ASP A O 1
ATOM 2732 N N . GLN A 1 362 ? -2.868 -12.458 19.686 1.00 78.25 362 GLN A N 1
ATOM 2733 C CA . GLN A 1 362 ? -2.412 -11.094 19.915 1.00 78.25 362 GLN A CA 1
ATOM 2734 C C . GLN A 1 362 ? -3.539 -10.188 20.459 1.00 78.25 362 GLN A C 1
ATOM 2736 O O . GLN A 1 362 ? -4.661 -10.236 19.949 1.00 78.25 362 GLN A O 1
ATOM 2741 N N . PRO A 1 363 ? -3.253 -9.311 21.442 1.00 73.81 363 PRO A N 1
ATOM 2742 C CA . PRO A 1 363 ? -4.232 -8.364 21.936 1.00 73.81 363 PRO A CA 1
ATOM 2743 C C . PRO A 1 363 ? -4.606 -7.308 20.896 1.00 73.81 363 PRO A C 1
ATOM 2745 O O . PRO A 1 363 ? -3.727 -6.669 20.309 1.00 73.81 363 PRO A O 1
ATOM 2748 N N . TYR A 1 364 ? -5.903 -7.043 20.754 1.00 77.12 364 TYR A N 1
ATOM 2749 C CA . TYR A 1 364 ? -6.438 -5.932 19.967 1.00 77.12 364 TYR A CA 1
ATOM 2750 C C . TYR A 1 364 ? -7.498 -5.177 20.770 1.00 77.12 364 TYR A C 1
ATOM 2752 O O . TYR A 1 364 ? -8.430 -5.776 21.289 1.00 77.12 364 TYR A O 1
ATOM 2760 N N . GLY A 1 365 ? -7.364 -3.852 20.897 1.00 80.38 365 GLY A N 1
ATOM 2761 C CA . GLY A 1 365 ? -8.367 -3.029 21.592 1.00 80.38 365 GLY A CA 1
ATOM 2762 C C . GLY A 1 365 ? -8.591 -3.397 23.066 1.00 80.38 365 GLY A C 1
ATOM 2763 O O . GLY A 1 365 ? -9.689 -3.213 23.569 1.00 80.38 365 GLY A O 1
ATOM 2764 N N . GLY A 1 366 ? -7.582 -3.958 23.744 1.00 88.25 366 GLY A N 1
ATOM 2765 C CA . GLY A 1 366 ? -7.701 -4.457 25.122 1.00 88.25 366 GLY A CA 1
ATOM 2766 C C . GLY A 1 366 ? -8.240 -5.887 25.240 1.00 88.25 366 GLY A C 1
ATOM 2767 O O . GLY A 1 366 ? -8.240 -6.441 26.334 1.00 88.25 366 GLY A O 1
ATOM 2768 N N . TRP A 1 367 ? -8.647 -6.512 24.135 1.00 92.69 367 TRP A N 1
ATOM 2769 C CA . TRP A 1 367 ? -9.079 -7.906 24.100 1.00 92.69 367 TRP A CA 1
ATOM 2770 C C . TRP A 1 367 ? -7.915 -8.843 23.846 1.00 92.69 367 TRP A C 1
ATOM 2772 O O . TRP A 1 367 ? -7.170 -8.633 22.895 1.00 92.69 367 TRP A O 1
ATOM 2782 N N . VAL A 1 368 ? -7.807 -9.911 24.631 1.00 94.62 368 VAL A N 1
ATOM 2783 C CA . VAL A 1 368 ? -6.933 -11.057 24.360 1.00 94.62 368 VAL A CA 1
ATOM 2784 C C . VAL A 1 368 ? -7.805 -12.243 23.977 1.00 94.62 368 VAL A C 1
ATOM 2786 O O . VAL A 1 368 ? -8.715 -12.619 24.717 1.00 94.62 368 VAL A O 1
ATOM 2789 N N . THR A 1 369 ? -7.531 -12.835 22.819 1.00 95.62 369 THR A N 1
ATOM 2790 C CA . THR A 1 369 ? -8.293 -13.986 22.333 1.00 95.62 369 THR A CA 1
ATOM 2791 C C . THR A 1 369 ? -7.659 -15.282 22.821 1.00 95.62 369 THR A C 1
ATOM 2793 O O . THR A 1 369 ? -6.452 -15.472 22.691 1.00 95.62 369 THR A O 1
ATOM 2796 N N . VAL A 1 370 ? -8.475 -16.182 23.362 1.00 96.94 370 VAL A N 1
ATOM 2797 C CA . VAL A 1 370 ? -8.079 -17.505 23.845 1.00 96.94 370 VAL A CA 1
ATOM 2798 C C . VAL A 1 370 ? -8.902 -18.546 23.099 1.00 96.94 370 VAL A C 1
ATOM 2800 O O . VAL A 1 370 ? -10.129 -18.538 23.156 1.00 96.94 370 VAL A O 1
ATOM 2803 N N . MET A 1 371 ? -8.233 -19.443 22.387 1.00 95.31 371 MET A N 1
ATOM 2804 C CA . MET A 1 371 ? -8.872 -20.485 21.586 1.00 95.31 371 MET A CA 1
ATOM 2805 C C . MET A 1 371 ? -8.462 -21.842 22.127 1.00 95.31 371 MET A C 1
ATOM 2807 O O . MET A 1 371 ? -7.273 -22.108 22.262 1.00 95.31 371 MET A O 1
ATOM 2811 N N . SER A 1 372 ? -9.431 -22.697 22.421 1.00 94.38 372 SER A N 1
ATOM 2812 C CA . SER A 1 372 ? -9.197 -24.075 22.845 1.00 94.38 372 SER A CA 1
ATOM 2813 C C . SER A 1 372 ? -9.642 -25.013 21.734 1.00 94.38 372 SER A C 1
ATOM 2815 O O . SER A 1 372 ? -10.687 -24.789 21.129 1.00 94.38 372 SER A O 1
ATOM 2817 N N . LEU A 1 373 ? -8.866 -26.065 21.480 1.00 91.19 373 LEU A N 1
ATOM 2818 C CA . LEU A 1 373 ? -9.244 -27.108 20.532 1.00 91.19 373 LEU A CA 1
ATOM 2819 C C . LEU A 1 373 ? -10.365 -28.004 21.085 1.00 91.19 373 LEU A C 1
ATOM 2821 O O . LEU A 1 373 ? -11.212 -28.474 20.323 1.00 91.19 373 LEU A O 1
ATOM 2825 N N . HIS A 1 374 ? -10.355 -28.267 22.395 1.00 91.75 374 HIS A N 1
ATOM 2826 C CA . HIS A 1 374 ? -11.311 -29.152 23.059 1.00 91.75 374 HIS A CA 1
ATOM 2827 C C . HIS A 1 374 ? -12.628 -28.457 23.447 1.00 91.75 374 HIS A C 1
ATOM 2829 O O . HIS A 1 374 ? -13.641 -29.128 23.638 1.00 91.75 374 HIS A O 1
ATOM 2835 N N . TRP A 1 375 ? -12.634 -27.124 23.534 1.00 92.62 375 TRP A N 1
ATOM 2836 C CA . TRP A 1 375 ? -13.787 -26.308 23.933 1.00 92.62 375 TRP A CA 1
ATOM 2837 C C . TRP A 1 375 ? -14.286 -25.378 22.814 1.00 92.62 375 TRP A C 1
ATOM 2839 O O . TRP A 1 375 ? -14.864 -24.330 23.086 1.00 92.62 375 TRP A O 1
ATOM 2849 N N . GLU A 1 376 ? -14.096 -25.747 21.542 1.00 89.50 376 GLU A N 1
ATOM 2850 C CA . GLU A 1 376 ? -14.645 -24.970 20.415 1.00 89.50 376 GLU A CA 1
ATOM 2851 C C . GLU A 1 376 ? -16.179 -24.925 20.431 1.00 89.50 376 GLU A C 1
ATOM 2853 O O . GLU A 1 376 ? -16.778 -23.899 20.124 1.00 89.50 376 GLU A O 1
ATOM 2858 N N . LEU A 1 377 ? -16.837 -26.025 20.801 1.00 90.06 377 LEU A N 1
ATOM 2859 C CA . LEU A 1 377 ? -18.286 -26.071 20.967 1.00 90.06 377 LEU A CA 1
ATOM 2860 C C . LEU A 1 377 ? -18.604 -26.485 22.397 1.00 90.06 377 LEU A C 1
ATOM 2862 O O . LEU A 1 377 ? -18.180 -27.545 22.855 1.00 90.06 377 LEU A O 1
ATOM 2866 N N . THR A 1 378 ? -19.370 -25.656 23.098 1.00 89.88 378 THR A N 1
ATOM 2867 C CA . THR A 1 378 ? -19.726 -25.871 24.505 1.00 89.88 378 THR A CA 1
ATOM 2868 C C . THR A 1 378 ? -21.199 -25.550 24.717 1.00 89.88 378 THR A C 1
ATOM 2870 O O . THR A 1 378 ? -21.741 -24.698 24.004 1.00 89.88 378 THR A O 1
ATOM 2873 N N . PRO A 1 379 ? -21.885 -26.205 25.667 1.00 89.88 379 PRO A N 1
ATOM 2874 C CA . PRO A 1 379 ? -23.211 -25.770 26.064 1.00 89.88 379 PRO A CA 1
ATOM 2875 C C . PRO A 1 379 ? -23.169 -24.321 26.556 1.00 89.88 379 PRO A C 1
ATOM 2877 O O . PRO A 1 379 ? -22.247 -23.912 27.269 1.00 89.88 379 PRO A O 1
ATOM 2880 N N . VAL A 1 380 ? -24.192 -23.550 26.188 1.00 89.44 380 VAL A N 1
ATOM 2881 C CA . VAL A 1 380 ? -24.322 -22.142 26.581 1.00 89.44 380 VAL A CA 1
ATOM 2882 C C . VAL A 1 380 ? -24.166 -22.003 28.091 1.00 89.44 380 VAL A C 1
ATOM 2884 O O . VAL A 1 380 ? -24.736 -22.784 28.851 1.00 89.44 380 VAL A O 1
ATOM 2887 N N . ALA A 1 381 ? -23.402 -20.995 28.514 1.00 92.00 381 ALA A N 1
ATOM 2888 C CA . ALA A 1 381 ? -23.103 -20.707 29.915 1.00 92.00 381 ALA A CA 1
ATOM 2889 C C . ALA A 1 381 ? -22.337 -21.799 30.680 1.00 92.00 381 ALA A C 1
ATOM 2891 O O . ALA A 1 381 ? -22.189 -21.656 31.889 1.00 92.00 381 ALA A O 1
ATOM 2892 N N . LYS A 1 382 ? -21.832 -22.855 30.023 1.00 93.06 382 LYS A N 1
ATOM 2893 C CA . LYS A 1 382 ? -21.111 -23.967 30.670 1.00 93.06 382 LYS A CA 1
ATOM 2894 C C . LYS A 1 382 ? -19.647 -24.086 30.237 1.00 93.06 382 LYS A C 1
ATOM 2896 O O . LYS A 1 382 ? -19.076 -25.162 30.339 1.00 93.06 382 LYS A O 1
ATOM 2901 N N . HIS A 1 383 ? -19.013 -23.010 29.762 1.00 94.94 383 HIS A N 1
ATOM 2902 C CA . HIS A 1 383 ? -17.594 -23.057 29.394 1.00 94.94 383 HIS A CA 1
ATOM 2903 C C . HIS A 1 383 ? -16.698 -22.911 30.648 1.00 94.94 383 HIS A C 1
ATOM 2905 O O . HIS A 1 383 ? -16.586 -21.804 31.184 1.00 94.94 383 HIS A O 1
ATOM 2911 N N . PRO A 1 384 ? -15.989 -23.966 31.104 1.00 96.19 384 PRO A N 1
ATOM 2912 C CA . PRO A 1 384 ? -15.266 -23.940 32.383 1.00 96.19 384 PRO A CA 1
ATOM 2913 C C . PRO A 1 384 ? -14.095 -22.951 32.397 1.00 96.19 384 PRO A C 1
ATOM 2915 O O . PRO A 1 384 ? -13.912 -22.220 33.370 1.00 96.19 384 PRO A O 1
ATOM 2918 N N . LEU A 1 385 ? -13.330 -22.860 31.301 1.00 97.06 385 LEU A N 1
ATOM 2919 C CA . LEU A 1 385 ? -12.255 -21.868 31.194 1.00 97.06 385 LEU A CA 1
ATOM 2920 C C . LEU A 1 385 ? -12.790 -20.426 31.217 1.00 97.06 385 LEU A C 1
ATOM 2922 O O . LEU A 1 385 ? -12.195 -19.580 31.878 1.00 97.06 385 LEU A O 1
ATOM 2926 N N . ALA A 1 386 ? -13.922 -20.152 30.557 1.00 97.31 386 ALA A N 1
ATOM 2927 C CA . ALA A 1 386 ? -14.550 -18.832 30.592 1.00 97.31 386 ALA A CA 1
ATOM 2928 C C . ALA A 1 386 ? -14.970 -18.455 32.015 1.00 97.31 386 ALA A C 1
ATOM 2930 O O . ALA A 1 386 ? -14.663 -17.355 32.456 1.00 97.31 386 ALA A O 1
ATOM 2931 N N . MET A 1 387 ? -15.584 -19.380 32.762 1.00 97.00 387 MET A N 1
ATOM 2932 C CA . MET A 1 387 ? -15.924 -19.159 34.170 1.00 97.00 387 MET A CA 1
ATOM 2933 C C . MET A 1 387 ? -14.682 -18.825 34.999 1.00 97.00 387 MET A C 1
ATOM 2935 O O . MET A 1 387 ? -14.677 -17.817 35.696 1.00 97.00 387 MET A O 1
ATOM 2939 N N . ARG A 1 388 ? -13.604 -19.609 34.889 1.00 97.25 388 ARG A N 1
ATOM 2940 C CA . ARG A 1 388 ? -12.373 -19.379 35.667 1.00 97.25 388 ARG A CA 1
ATOM 2941 C C . ARG A 1 388 ? -11.716 -18.043 35.344 1.00 97.25 388 ARG A C 1
ATOM 2943 O O . ARG A 1 388 ? -11.448 -17.275 36.257 1.00 97.25 388 ARG A O 1
ATOM 2950 N N . LEU A 1 389 ? -11.531 -17.732 34.062 1.00 97.75 389 LEU A N 1
ATOM 2951 C CA . LEU A 1 389 ? -10.978 -16.441 33.639 1.00 97.75 389 LEU A CA 1
ATOM 2952 C C . LEU A 1 389 ? -11.898 -15.275 34.019 1.00 97.75 389 LEU A C 1
ATOM 2954 O O . LEU A 1 389 ? -11.415 -14.188 34.330 1.00 97.75 389 LEU A O 1
ATOM 2958 N N . SER A 1 390 ? -13.215 -15.510 34.049 1.00 97.81 390 SER A N 1
ATOM 2959 C CA . SER A 1 390 ? -14.183 -14.467 34.379 1.00 97.81 390 SER A CA 1
ATOM 2960 C C . SER A 1 390 ? -14.177 -14.015 35.837 1.00 97.81 390 SER A C 1
ATOM 2962 O O . SER A 1 390 ? -14.844 -13.041 36.179 1.00 97.81 390 SER A O 1
ATOM 2964 N N . GLN A 1 391 ? -13.461 -14.727 36.711 1.00 97.62 391 GLN A N 1
ATOM 2965 C CA . GLN A 1 391 ? -13.282 -14.318 38.105 1.00 97.62 391 GLN A CA 1
ATOM 2966 C C . GLN A 1 391 ? -12.482 -13.015 38.204 1.00 97.62 391 GLN A C 1
ATOM 2968 O O . GLN A 1 391 ? -12.800 -12.181 39.048 1.00 97.62 391 GLN A O 1
ATOM 2973 N N . ASP A 1 392 ? -11.513 -12.832 37.303 1.00 96.62 392 ASP A N 1
ATOM 2974 C CA . ASP A 1 392 ? -10.581 -11.704 37.323 1.00 96.62 392 ASP A CA 1
ATOM 2975 C C . ASP A 1 392 ? -10.865 -10.668 36.218 1.00 96.62 392 ASP A C 1
ATOM 2977 O O . ASP A 1 392 ? -10.574 -9.483 36.392 1.00 96.62 392 ASP A O 1
ATOM 2981 N N . TRP A 1 393 ? -11.455 -11.082 35.088 1.00 96.94 393 TRP A N 1
ATOM 2982 C CA . TRP A 1 393 ? -11.703 -10.211 33.928 1.00 96.94 393 TRP A CA 1
ATOM 2983 C C . TRP A 1 393 ? -13.075 -10.454 33.292 1.00 96.94 393 TRP A C 1
ATOM 2985 O O . TRP A 1 393 ? -13.575 -11.564 33.342 1.00 96.94 393 TRP A O 1
ATOM 2995 N N . PRO A 1 394 ? -13.689 -9.488 32.598 1.00 96.69 394 PRO A N 1
ATOM 2996 C CA . PRO A 1 394 ? -14.848 -9.777 31.756 1.00 96.69 394 PRO A CA 1
ATOM 2997 C C . PRO A 1 394 ? -14.465 -10.686 30.578 1.00 96.69 394 PRO A C 1
ATOM 2999 O O . PRO A 1 394 ? -13.451 -10.451 29.909 1.00 96.69 394 PRO A O 1
ATOM 3002 N N . VAL A 1 395 ? -15.280 -11.710 30.301 1.00 97.69 395 VAL A N 1
ATOM 3003 C CA . VAL A 1 395 ? -15.029 -12.676 29.217 1.00 97.69 395 VAL A CA 1
ATOM 3004 C C . VAL A 1 395 ? -16.240 -12.794 28.297 1.00 97.69 395 VAL A C 1
ATOM 3006 O O . VAL A 1 395 ? -17.345 -13.103 28.737 1.00 97.69 395 VAL A O 1
ATOM 3009 N N . ALA A 1 396 ? -16.020 -12.624 26.995 1.00 96.50 396 ALA A N 1
ATOM 3010 C CA . ALA A 1 396 ? -16.988 -12.956 25.957 1.00 96.50 396 ALA A CA 1
ATOM 3011 C C . ALA A 1 396 ? -16.631 -14.311 25.335 1.00 96.50 396 ALA A C 1
ATOM 3013 O O . ALA A 1 396 ? -15.548 -14.470 24.780 1.00 96.50 396 ALA A O 1
ATOM 3014 N N . ALA A 1 397 ? -17.537 -15.282 25.396 1.00 96.69 397 ALA A N 1
ATOM 3015 C CA . ALA A 1 397 ? -17.440 -16.518 24.629 1.00 96.69 397 ALA A CA 1
ATOM 3016 C C . ALA A 1 397 ? -18.238 -16.372 23.332 1.00 96.69 397 ALA A C 1
ATOM 3018 O O . ALA A 1 397 ? -19.426 -16.051 23.380 1.00 96.69 397 ALA A O 1
ATOM 3019 N N . ILE A 1 398 ? -17.593 -16.608 22.192 1.00 94.69 398 ILE A N 1
ATOM 3020 C CA . ILE A 1 398 ? -18.214 -16.591 20.869 1.00 94.69 398 ILE A CA 1
ATOM 3021 C C . ILE A 1 398 ? -18.239 -18.025 20.361 1.00 94.69 398 ILE A C 1
ATOM 3023 O O . ILE A 1 398 ? -17.200 -18.683 20.311 1.00 94.69 398 ILE A O 1
ATOM 3027 N N . THR A 1 399 ? -19.415 -18.487 19.952 1.00 94.12 399 THR A N 1
ATOM 3028 C CA . THR A 1 399 ? -19.598 -19.804 19.346 1.00 94.12 399 THR A CA 1
ATOM 3029 C C . THR A 1 399 ? -20.392 -19.647 18.062 1.00 94.12 399 THR A C 1
ATOM 3031 O O . THR A 1 399 ? -21.507 -19.131 18.047 1.00 94.12 399 THR A O 1
ATOM 3034 N N . VAL A 1 400 ? -19.799 -20.081 16.960 1.00 92.69 400 VAL A N 1
ATOM 3035 C CA . VAL A 1 400 ? -20.416 -20.090 15.641 1.00 92.69 400 VAL A CA 1
ATOM 3036 C C . VAL A 1 400 ? -20.601 -21.539 15.240 1.00 92.69 400 VAL A C 1
ATOM 3038 O O . VAL A 1 400 ? -19.654 -22.318 15.275 1.00 92.69 400 VAL A O 1
ATOM 3041 N N . THR A 1 401 ? -21.823 -21.900 14.865 1.00 89.56 401 THR A N 1
ATOM 3042 C CA . THR A 1 401 ? -22.151 -23.206 14.294 1.00 89.56 401 THR A CA 1
ATOM 3043 C C . THR A 1 401 ? -22.586 -22.974 12.857 1.00 89.56 401 THR A C 1
ATOM 3045 O O . THR A 1 401 ? -23.573 -22.273 12.622 1.00 89.56 401 THR A O 1
ATOM 3048 N N . GLU A 1 402 ? -21.834 -23.528 11.910 1.00 83.81 402 GLU A N 1
ATOM 3049 C CA . GLU A 1 402 ? -21.978 -23.299 10.472 1.00 83.81 402 GLU A CA 1
ATOM 3050 C C . GLU A 1 402 ? -23.441 -23.301 10.016 1.00 83.81 402 GLU A C 1
ATOM 3052 O O . GLU A 1 402 ? -24.173 -24.260 10.251 1.00 83.81 402 GLU A O 1
ATOM 3057 N N . HIS A 1 403 ? -23.869 -22.199 9.389 1.00 79.06 403 HIS A N 1
ATOM 3058 C CA . HIS A 1 403 ? -25.229 -21.970 8.873 1.00 79.06 403 HIS A CA 1
ATOM 3059 C C . HIS A 1 403 ? -26.391 -22.152 9.873 1.00 79.06 403 HIS A C 1
ATOM 3061 O O . HIS A 1 403 ? -27.551 -22.036 9.479 1.00 79.06 403 HIS A O 1
ATOM 3067 N N . ILE A 1 404 ? -26.105 -22.398 11.152 1.00 84.94 404 ILE A N 1
ATOM 3068 C CA . ILE A 1 404 ? -27.091 -22.758 12.174 1.00 84.94 404 ILE A CA 1
ATOM 3069 C C . ILE A 1 404 ? -27.212 -21.655 13.216 1.00 84.94 404 ILE A C 1
ATOM 3071 O O . ILE A 1 404 ? -28.326 -21.208 13.491 1.00 84.94 404 ILE A O 1
ATOM 3075 N N . ALA A 1 405 ? -26.093 -21.237 13.816 1.00 90.75 405 ALA A N 1
ATOM 3076 C CA . ALA A 1 405 ? -26.131 -20.296 14.924 1.00 90.75 405 ALA A CA 1
ATOM 3077 C C . ALA A 1 405 ? -24.890 -19.405 15.047 1.00 90.75 405 ALA A C 1
ATOM 3079 O O . ALA A 1 405 ? -23.769 -19.815 14.749 1.00 90.75 405 ALA A O 1
ATOM 3080 N N . TYR A 1 406 ? -25.113 -18.187 15.534 1.00 93.00 406 TYR A N 1
ATOM 3081 C CA . TYR A 1 406 ? -24.088 -17.268 16.014 1.00 93.00 406 TYR A CA 1
ATOM 3082 C C . TYR A 1 406 ? -24.443 -16.876 17.447 1.00 93.00 406 TYR A C 1
ATOM 3084 O O . TYR A 1 406 ? -25.430 -16.175 17.665 1.00 93.00 406 TYR A O 1
ATOM 3092 N N . GLU A 1 407 ? -23.661 -17.341 18.413 1.00 94.12 407 GLU A N 1
ATOM 3093 C CA . GLU A 1 407 ? -23.929 -17.218 19.843 1.00 94.12 407 GLU A CA 1
ATOM 3094 C C . GLU A 1 407 ? -22.811 -16.419 20.522 1.00 94.12 407 GLU A C 1
ATOM 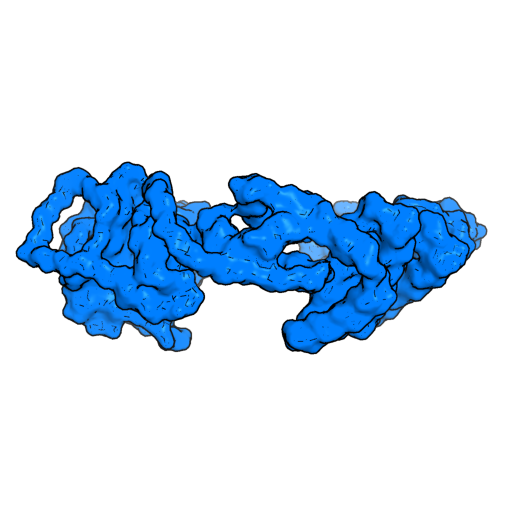3096 O O . GLU A 1 407 ? -21.627 -16.610 20.240 1.00 94.12 407 GLU A O 1
ATOM 3101 N N . LEU A 1 408 ? -23.190 -15.521 21.430 1.00 95.38 408 LEU A N 1
ATOM 3102 C CA . LEU A 1 408 ? -22.274 -14.782 22.290 1.00 95.38 408 LEU A CA 1
ATOM 3103 C C . LEU A 1 408 ? -22.779 -14.855 23.729 1.00 95.38 408 LEU A C 1
ATOM 3105 O O . LEU A 1 408 ? -23.899 -14.436 24.024 1.00 95.38 408 LEU A O 1
ATOM 3109 N N . CYS A 1 409 ? -21.944 -15.374 24.624 1.00 96.06 409 CYS A N 1
ATOM 3110 C CA . CYS A 1 409 ? -22.227 -15.477 26.050 1.00 96.06 409 CYS A CA 1
ATOM 3111 C C . CYS A 1 409 ? -21.206 -14.662 26.849 1.00 96.06 409 CYS A C 1
ATOM 3113 O O . CYS A 1 409 ? -20.001 -14.806 26.657 1.00 96.06 409 CYS A O 1
ATOM 3115 N N . TRP A 1 410 ? -21.696 -13.791 27.724 1.00 97.25 410 TRP A N 1
ATOM 3116 C CA . TRP A 1 410 ? -20.888 -12.913 28.560 1.00 97.25 410 TRP A CA 1
ATOM 3117 C C . TRP A 1 410 ? -20.737 -13.498 29.961 1.00 97.25 410 TRP A C 1
ATOM 3119 O O . TRP A 1 410 ? -21.735 -13.895 30.570 1.00 97.25 410 TRP A O 1
ATOM 3129 N N . TYR A 1 411 ? -19.510 -13.516 30.471 1.00 97.81 411 TYR A N 1
ATOM 3130 C CA . TYR A 1 411 ? -19.159 -14.025 31.790 1.00 97.81 411 TYR A CA 1
ATOM 3131 C C . TYR A 1 411 ? -18.479 -12.939 32.620 1.00 97.81 411 TYR A C 1
ATOM 3133 O O . TYR A 1 411 ? -17.561 -12.263 32.154 1.00 97.81 411 TYR A O 1
ATOM 3141 N N . GLU A 1 412 ? -18.904 -12.830 33.875 1.00 96.19 412 GLU A N 1
ATOM 3142 C CA . GLU A 1 412 ? -18.315 -11.965 34.895 1.00 96.19 412 GLU A CA 1
ATOM 3143 C C . GLU A 1 412 ? -18.400 -12.650 36.256 1.00 96.19 412 GLU A C 1
ATOM 3145 O O . GLU A 1 412 ? -19.383 -13.326 36.563 1.00 96.19 412 GLU A O 1
ATOM 3150 N N . HIS A 1 413 ? -17.394 -12.433 37.100 1.00 96.81 413 HIS A N 1
ATOM 3151 C CA . HIS A 1 413 ? -17.338 -12.940 38.471 1.00 96.81 413 HIS A CA 1
ATOM 3152 C C . HIS A 1 413 ? -17.579 -14.457 38.574 1.00 96.81 413 HIS A C 1
ATOM 3154 O O . HIS A 1 413 ? -18.243 -14.936 39.493 1.00 96.81 413 HIS A O 1
ATOM 3160 N N . GLY A 1 414 ? -17.060 -15.230 37.617 1.00 95.75 414 GLY A N 1
ATOM 3161 C CA . GLY A 1 414 ? -17.162 -16.688 37.630 1.00 95.75 414 GLY A CA 1
ATOM 3162 C C . GLY A 1 414 ? -18.435 -17.269 37.017 1.00 95.75 414 GLY A C 1
ATOM 3163 O O . GLY A 1 414 ? -18.572 -18.490 36.982 1.00 95.75 414 GLY A O 1
ATOM 3164 N N . VAL A 1 415 ? -19.372 -16.441 36.546 1.00 96.00 415 VAL A N 1
ATOM 3165 C CA . VAL A 1 415 ? -20.688 -16.895 36.075 1.00 96.00 415 VAL A CA 1
ATOM 3166 C C . VAL A 1 415 ? -21.081 -16.239 34.757 1.00 96.00 415 VAL A C 1
ATOM 3168 O O . VAL A 1 415 ? -20.721 -15.099 34.476 1.00 96.00 415 VAL A O 1
ATOM 3171 N N . ALA A 1 416 ? -21.868 -16.947 33.948 1.00 96.31 416 ALA A N 1
ATOM 3172 C CA . ALA A 1 416 ? -22.513 -16.349 32.786 1.00 96.31 416 ALA A CA 1
ATOM 3173 C C . ALA A 1 416 ? -23.614 -15.376 33.236 1.00 96.31 416 ALA A C 1
ATOM 3175 O O . ALA A 1 416 ? -24.433 -15.706 34.099 1.00 96.31 416 ALA A O 1
ATOM 3176 N N . THR A 1 417 ? -23.654 -14.186 32.642 1.00 96.44 417 THR A N 1
ATOM 3177 C CA . THR A 1 417 ? -24.589 -13.117 33.025 1.00 96.44 417 THR A CA 1
ATOM 3178 C C . THR A 1 417 ? -25.456 -12.646 31.867 1.00 96.44 417 THR A C 1
ATOM 3180 O O . THR A 1 417 ? -26.641 -12.368 32.077 1.00 96.44 417 THR A O 1
ATOM 3183 N N . GLN A 1 418 ? -24.907 -12.596 30.649 1.00 96.62 418 GLN A N 1
ATOM 3184 C CA . GLN A 1 418 ? -25.625 -12.114 29.470 1.00 96.62 418 GLN A CA 1
ATOM 3185 C C . GLN A 1 418 ? -25.467 -13.047 28.270 1.00 96.62 418 GLN A C 1
ATOM 3187 O O . GLN A 1 418 ? -24.491 -13.791 28.159 1.00 96.62 418 GLN A O 1
ATOM 3192 N N . TYR A 1 419 ? -26.433 -13.008 27.358 1.00 94.75 419 TYR A N 1
ATOM 3193 C CA . TYR A 1 419 ? -26.429 -13.844 26.166 1.00 94.75 419 TYR A CA 1
ATOM 3194 C C . TYR A 1 419 ? -27.148 -13.174 24.995 1.00 94.75 419 TYR A C 1
ATOM 3196 O O . TYR A 1 419 ? -28.172 -12.505 25.158 1.00 94.75 419 TYR A O 1
ATOM 3204 N N . ALA A 1 420 ? -26.611 -13.376 23.799 1.00 94.12 420 ALA A N 1
ATOM 3205 C CA . ALA A 1 420 ? -27.276 -13.093 22.539 1.00 94.12 420 ALA A CA 1
ATOM 3206 C C . ALA A 1 420 ? -27.024 -14.248 21.576 1.00 94.12 420 ALA A C 1
ATOM 3208 O O . ALA A 1 420 ? -25.927 -14.802 21.532 1.00 94.12 420 ALA A O 1
ATOM 3209 N N . ALA A 1 421 ? -28.030 -14.583 20.777 1.00 92.31 421 ALA A N 1
ATOM 3210 C CA . ALA A 1 421 ? -27.888 -15.582 19.735 1.00 92.31 421 ALA A CA 1
ATOM 3211 C C . ALA A 1 421 ? -28.754 -15.262 18.525 1.00 92.31 421 ALA A C 1
ATOM 3213 O O . ALA A 1 421 ? -29.841 -14.693 18.643 1.00 92.31 421 ALA A O 1
ATOM 3214 N N . LEU A 1 422 ? -28.250 -15.646 17.360 1.00 88.25 422 LEU A N 1
ATOM 3215 C CA . LEU A 1 422 ? -29.014 -15.744 16.133 1.00 88.25 422 LEU A CA 1
ATOM 3216 C C . LEU A 1 422 ? -29.010 -17.209 15.726 1.00 88.25 422 LEU A C 1
ATOM 3218 O O . LEU A 1 422 ? -27.948 -17.754 15.457 1.00 88.25 422 LEU A O 1
ATOM 3222 N N . GLY A 1 423 ? -30.189 -17.828 15.691 1.00 83.56 423 GLY A N 1
ATOM 3223 C CA . GLY A 1 423 ? -30.304 -19.282 15.597 1.00 83.56 423 GLY A CA 1
ATOM 3224 C C . GLY A 1 423 ? -29.986 -19.974 16.927 1.00 83.56 423 GLY A C 1
ATOM 3225 O O . GLY A 1 423 ? -29.595 -19.334 17.901 1.00 83.56 423 GLY A O 1
ATOM 3226 N N . ARG A 1 424 ? -30.212 -21.286 16.983 1.00 77.88 424 ARG A N 1
ATOM 3227 C CA . ARG A 1 424 ? -29.873 -22.124 18.139 1.00 77.88 424 ARG A CA 1
ATOM 3228 C C . ARG A 1 424 ? -29.595 -23.546 17.652 1.00 77.88 424 ARG A C 1
ATOM 3230 O O . ARG A 1 424 ? -30.458 -24.101 16.966 1.00 77.88 424 ARG A O 1
ATOM 3237 N N . PRO A 1 425 ? -28.448 -24.153 17.993 1.00 77.12 425 PRO A N 1
ATOM 3238 C CA . PRO A 1 425 ? -28.205 -25.560 17.702 1.00 77.12 425 PRO A CA 1
ATOM 3239 C C . PRO A 1 425 ? -29.291 -26.441 18.337 1.00 77.12 425 PRO A C 1
ATOM 3241 O O . PRO A 1 425 ? -29.730 -26.201 19.466 1.00 77.12 425 PRO A O 1
ATOM 3244 N N . ALA A 1 426 ? -29.749 -27.459 17.608 1.00 75.19 426 ALA A N 1
ATOM 3245 C CA . ALA A 1 426 ? -30.746 -28.393 18.123 1.00 75.19 426 ALA A CA 1
ATOM 3246 C C . ALA A 1 426 ? -30.197 -29.178 19.328 1.00 75.19 426 ALA A C 1
ATOM 3248 O O . ALA A 1 426 ? -29.014 -29.503 19.380 1.00 75.19 426 ALA A O 1
ATOM 3249 N N . GLY A 1 427 ? -31.068 -29.510 20.286 1.00 74.25 427 GLY A N 1
ATOM 3250 C CA . GLY A 1 427 ? -30.714 -30.374 21.418 1.00 74.25 427 GLY A CA 1
ATOM 3251 C C . GLY A 1 427 ? -29.972 -29.695 22.574 1.00 74.25 427 GLY A C 1
ATOM 3252 O O . GLY A 1 427 ? -29.572 -30.388 23.502 1.00 74.25 427 GLY A O 1
ATOM 3253 N N . GLN A 1 428 ? -29.805 -28.368 22.569 1.00 76.19 428 GLN A N 1
ATOM 3254 C CA . GLN A 1 428 ? -29.303 -27.671 23.755 1.00 76.19 428 GLN A CA 1
ATOM 3255 C C . GLN A 1 428 ? -30.313 -27.751 24.908 1.00 76.19 428 GLN A C 1
ATOM 3257 O O . GLN A 1 428 ? -31.477 -27.364 24.756 1.00 76.19 428 GLN A O 1
ATOM 3262 N N . GLU A 1 429 ? -29.844 -28.182 26.077 1.00 79.88 429 GLU A N 1
ATOM 3263 C CA . GLU A 1 429 ? -30.654 -28.184 27.293 1.00 79.88 429 GLU A CA 1
ATOM 3264 C C . GLU A 1 429 ? -31.085 -26.761 27.702 1.00 79.88 429 GLU A C 1
ATOM 3266 O O . GLU A 1 429 ? -30.447 -25.769 27.321 1.00 79.88 429 GLU A O 1
ATOM 3271 N N . PRO A 1 430 ? -32.199 -26.618 28.441 1.00 79.62 430 PRO A N 1
ATOM 3272 C CA . PRO A 1 430 ? -32.561 -25.354 29.066 1.00 79.62 430 PRO A CA 1
ATOM 3273 C C . PRO A 1 430 ? -31.454 -24.867 30.007 1.00 79.62 430 PRO A C 1
ATOM 3275 O O . PRO A 1 430 ? -30.769 -25.660 30.646 1.00 79.62 430 PRO A O 1
ATOM 3278 N N . LEU A 1 431 ? -31.304 -23.549 30.114 1.00 84.38 431 LEU A N 1
ATOM 3279 C CA . LEU A 1 431 ? -30.404 -22.958 31.098 1.00 84.38 431 LEU A CA 1
ATOM 3280 C C . LEU A 1 431 ? -30.993 -23.114 32.503 1.00 84.38 431 LEU A C 1
ATOM 3282 O O . LEU A 1 431 ? -32.164 -22.800 32.713 1.00 84.38 431 LEU A O 1
ATOM 3286 N N . ASP A 1 432 ? -30.157 -23.506 33.465 1.00 82.88 432 ASP A N 1
ATOM 3287 C CA . ASP A 1 432 ? -30.545 -23.622 34.879 1.00 82.88 432 ASP A CA 1
ATOM 3288 C C . ASP A 1 432 ? -31.000 -22.270 35.456 1.00 82.88 432 ASP A C 1
ATOM 3290 O O . ASP A 1 432 ? -31.912 -22.190 36.280 1.00 82.88 432 ASP A O 1
ATOM 3294 N N . LYS A 1 433 ? -30.377 -21.182 34.984 1.00 86.25 433 LYS A N 1
ATOM 3295 C CA . LYS A 1 433 ? -30.725 -19.799 35.313 1.00 86.25 433 LYS A CA 1
ATOM 3296 C C . LYS A 1 433 ? -30.852 -18.976 34.027 1.00 86.25 433 LYS A C 1
ATOM 3298 O O . LYS A 1 433 ? -29.947 -19.028 33.194 1.00 86.25 433 LYS A O 1
ATOM 3303 N N . PRO A 1 434 ? -31.930 -18.189 33.851 1.00 89.06 434 PRO A N 1
ATOM 3304 C CA . PRO A 1 434 ? -32.060 -17.320 32.690 1.00 89.06 434 PRO A CA 1
ATOM 3305 C C . PRO A 1 434 ? -30.962 -16.250 32.687 1.00 89.06 434 PRO A C 1
ATOM 3307 O O . PRO A 1 434 ? -30.659 -15.650 33.721 1.00 89.06 434 PRO A O 1
ATOM 3310 N N . LEU A 1 435 ? -30.390 -16.004 31.510 1.00 93.88 435 LEU A N 1
ATOM 3311 C CA . LEU A 1 435 ? -29.392 -14.961 31.276 1.00 93.88 435 LEU A CA 1
ATOM 3312 C C . LEU A 1 435 ? -30.078 -13.679 30.810 1.00 93.88 435 LEU A C 1
ATOM 3314 O O . LEU A 1 435 ? -31.103 -13.728 30.124 1.00 93.88 435 LEU A O 1
ATOM 3318 N N . ALA A 1 436 ? -29.507 -12.531 31.165 1.00 95.00 436 ALA A N 1
ATOM 3319 C CA . ALA A 1 436 ? -29.976 -11.260 30.634 1.00 95.00 436 ALA A CA 1
ATOM 3320 C C . ALA A 1 436 ? -29.650 -11.153 29.128 1.00 95.00 436 ALA A C 1
ATOM 3322 O O . ALA A 1 436 ? -28.678 -11.753 28.661 1.00 95.00 436 ALA A O 1
ATOM 3323 N N . PRO A 1 437 ? -30.420 -10.386 28.341 1.00 94.44 437 PRO A N 1
ATOM 3324 C CA . PRO A 1 437 ? -30.015 -10.045 26.982 1.00 94.44 437 PRO A CA 1
ATOM 3325 C C . PRO A 1 437 ? -28.662 -9.323 26.981 1.00 94.44 437 PRO A C 1
ATOM 3327 O O . PRO A 1 437 ? -28.422 -8.487 27.852 1.00 94.44 437 PRO A O 1
ATOM 3330 N N . LEU A 1 438 ? -27.805 -9.613 25.997 1.00 94.50 438 LEU A N 1
ATOM 3331 C CA . LEU A 1 438 ? -26.527 -8.912 25.835 1.00 94.50 438 LEU A CA 1
ATOM 3332 C C . LEU A 1 438 ? -26.726 -7.395 25.708 1.00 94.50 438 LEU A C 1
ATOM 3334 O O . LEU A 1 438 ? -27.469 -6.915 24.842 1.00 94.50 438 LEU A O 1
ATOM 3338 N N . ASP A 1 439 ? -26.003 -6.644 26.534 1.00 94.19 439 ASP A N 1
ATOM 3339 C CA . ASP A 1 439 ? -25.902 -5.197 26.445 1.00 94.19 439 ASP A CA 1
ATOM 3340 C C . ASP A 1 439 ? -24.888 -4.806 25.357 1.00 94.19 439 ASP A C 1
ATOM 3342 O O . ASP A 1 439 ? -23.681 -4.678 25.573 1.00 94.19 439 ASP A O 1
ATOM 3346 N N . PHE A 1 440 ? -25.401 -4.604 24.142 1.00 92.00 440 PHE A N 1
ATOM 3347 C CA . PHE A 1 440 ? -24.603 -4.142 23.006 1.00 92.00 440 PHE A CA 1
ATOM 3348 C C . PHE A 1 440 ? -24.038 -2.729 23.199 1.00 92.00 440 PHE A C 1
ATOM 3350 O O . PHE A 1 440 ? -23.069 -2.379 22.524 1.00 92.00 440 PHE A O 1
ATOM 3357 N N . LYS A 1 441 ? -24.621 -1.913 24.085 1.00 90.75 441 LYS A N 1
ATOM 3358 C CA . LYS A 1 441 ? -24.106 -0.576 24.379 1.00 90.75 441 LYS A CA 1
ATOM 3359 C C . LYS A 1 441 ? -22.827 -0.682 25.194 1.00 90.75 441 LYS A C 1
ATOM 3361 O O . LYS A 1 441 ? -21.832 -0.072 24.816 1.00 90.75 441 LYS A O 1
ATOM 3366 N N . MET A 1 442 ? -22.825 -1.520 26.230 1.00 92.56 442 MET A N 1
ATOM 3367 C CA . MET A 1 442 ? -21.617 -1.835 26.998 1.00 92.56 442 MET A CA 1
ATOM 3368 C C . MET A 1 442 ? -20.502 -2.358 26.077 1.00 92.56 442 MET A C 1
ATOM 3370 O O . MET A 1 442 ? -19.382 -1.849 26.105 1.00 92.56 442 MET A O 1
ATOM 3374 N N . LEU A 1 443 ? -20.820 -3.294 25.174 1.00 90.69 443 LEU A N 1
ATOM 3375 C CA . LEU A 1 443 ? -19.829 -3.829 24.232 1.00 90.69 443 LEU A CA 1
ATOM 3376 C C . LEU A 1 443 ? -19.283 -2.762 23.261 1.00 90.69 443 LEU A C 1
ATOM 3378 O O . LEU A 1 443 ? -18.117 -2.822 22.858 1.00 90.69 443 LEU A O 1
ATOM 3382 N N . ALA A 1 444 ? -20.111 -1.786 22.879 1.00 88.06 444 ALA A N 1
ATOM 3383 C CA . ALA A 1 444 ? -19.693 -0.642 22.072 1.00 88.06 444 ALA A CA 1
ATOM 3384 C C . ALA A 1 444 ? -18.772 0.309 22.855 1.00 88.06 444 ALA A C 1
ATOM 3386 O O . ALA A 1 444 ? -17.766 0.762 22.312 1.00 88.06 444 ALA A O 1
ATOM 3387 N N . GLU A 1 445 ? -19.070 0.570 24.129 1.00 88.12 445 GLU A N 1
ATOM 3388 C CA . GLU A 1 445 ? -18.269 1.433 25.008 1.00 88.12 445 GLU A CA 1
ATOM 3389 C C . GLU A 1 445 ? -16.867 0.863 25.275 1.00 88.12 445 GLU A C 1
ATOM 3391 O O . GLU A 1 445 ? -15.899 1.622 25.304 1.00 88.12 445 GLU A O 1
ATOM 3396 N N . LEU A 1 446 ? -16.720 -0.466 25.358 1.00 87.12 446 LEU A N 1
ATOM 3397 C CA . LEU A 1 446 ? -15.404 -1.125 25.431 1.00 87.12 446 LEU A CA 1
ATOM 3398 C C . LEU A 1 446 ? -14.545 -0.897 24.176 1.00 87.12 446 LEU A C 1
ATOM 3400 O O . LEU A 1 446 ? -13.325 -1.027 24.219 1.00 87.12 446 LEU A O 1
ATOM 3404 N N . ASN A 1 447 ? -15.175 -0.534 23.059 1.00 76.31 447 ASN A N 1
ATOM 3405 C CA . ASN A 1 447 ? -14.549 -0.322 21.759 1.00 76.31 447 ASN A CA 1
ATOM 3406 C C . ASN A 1 447 ? -14.752 1.122 21.268 1.00 76.31 447 ASN A C 1
ATOM 3408 O O . ASN A 1 447 ? -14.955 1.317 20.066 1.00 76.31 447 ASN A O 1
ATOM 3412 N N . ALA A 1 448 ? -14.711 2.095 22.193 1.00 57.84 448 ALA A N 1
ATOM 3413 C CA . ALA A 1 448 ? -15.223 3.477 22.112 1.00 57.84 448 ALA A CA 1
ATOM 3414 C C . ALA A 1 448 ? -15.051 4.251 20.782 1.00 57.84 448 ALA A C 1
ATOM 3416 O O . ALA A 1 448 ? -15.799 5.190 20.523 1.00 57.84 448 ALA A O 1
ATOM 3417 N N . ASP A 1 449 ? -14.133 3.846 19.906 1.00 63.97 449 ASP A N 1
ATOM 3418 C CA . ASP A 1 449 ? -13.822 4.521 18.646 1.00 63.97 449 ASP A CA 1
ATOM 3419 C C . ASP A 1 449 ? -14.372 3.835 17.371 1.00 63.97 449 ASP A C 1
ATOM 3421 O O . ASP A 1 449 ? -14.157 4.349 16.270 1.00 63.97 449 ASP A O 1
ATOM 3425 N N . ARG A 1 450 ? -15.053 2.674 17.449 1.00 68.56 450 ARG A N 1
ATOM 3426 C CA . ARG A 1 450 ? -15.389 1.870 16.242 1.00 68.56 450 ARG A CA 1
ATOM 3427 C C . ARG A 1 450 ? -16.861 1.737 15.863 1.00 68.56 450 ARG A C 1
ATOM 3429 O O . ARG A 1 450 ? -17.182 1.692 14.661 1.00 68.56 450 ARG A O 1
ATOM 3436 N N . ALA A 1 451 ? -17.754 1.590 16.835 1.00 76.12 451 ALA A N 1
ATOM 3437 C CA . ALA A 1 451 ? -19.139 1.224 16.559 1.00 76.12 451 ALA A CA 1
ATOM 3438 C C . ALA A 1 451 ? -20.109 1.775 17.602 1.00 76.12 451 ALA A C 1
ATOM 3440 O O . ALA A 1 451 ? -19.807 1.804 18.786 1.00 76.12 451 ALA A O 1
ATOM 3441 N N . THR A 1 452 ? -21.291 2.174 17.139 1.00 82.94 452 THR A N 1
ATOM 3442 C CA . THR A 1 452 ? -22.449 2.469 17.984 1.00 82.94 452 THR A CA 1
ATOM 3443 C C . THR A 1 452 ? -23.161 1.170 18.366 1.00 82.94 452 THR A C 1
ATOM 3445 O O . THR A 1 452 ? -23.019 0.152 17.682 1.00 82.94 452 THR A O 1
ATOM 3448 N N . GLU A 1 453 ? -23.975 1.209 19.424 1.00 86.19 453 GLU A N 1
ATOM 3449 C CA . GLU A 1 453 ? -24.843 0.089 19.818 1.00 86.19 453 GLU A CA 1
ATOM 3450 C C . GLU A 1 453 ? -25.663 -0.436 18.625 1.00 86.19 453 GLU A C 1
ATOM 3452 O O . GLU A 1 453 ? -25.654 -1.635 18.335 1.00 86.19 453 GLU A O 1
ATOM 3457 N N . THR A 1 454 ? -26.321 0.467 17.888 1.00 83.75 454 THR A N 1
ATOM 3458 C CA . THR A 1 454 ? -27.137 0.153 16.704 1.00 83.75 454 THR A CA 1
ATOM 3459 C C . THR A 1 454 ? -26.345 -0.639 15.666 1.00 83.75 454 THR A C 1
ATOM 3461 O O . THR A 1 454 ? -26.823 -1.640 15.128 1.00 83.75 454 THR A O 1
ATOM 3464 N N . LYS A 1 455 ? -25.096 -0.233 15.415 1.00 78.00 455 LYS A N 1
ATOM 3465 C CA . LYS A 1 455 ? -24.211 -0.877 14.443 1.00 78.00 455 LYS A CA 1
ATOM 3466 C C . LYS A 1 455 ? -23.783 -2.272 14.891 1.00 78.00 455 LYS A C 1
ATOM 3468 O O . LYS A 1 455 ? -23.729 -3.173 14.057 1.00 78.00 455 LYS A O 1
ATOM 3473 N N . LEU A 1 456 ? -23.503 -2.468 16.181 1.00 87.75 456 LEU A N 1
ATOM 3474 C CA . LEU A 1 456 ? -23.172 -3.792 16.713 1.00 87.75 456 LEU A CA 1
ATOM 3475 C C . LEU A 1 456 ? -24.364 -4.746 16.635 1.00 87.75 456 LEU A C 1
ATOM 3477 O O . LEU A 1 456 ? -24.195 -5.880 16.188 1.00 87.75 456 LEU A O 1
ATOM 3481 N N . ARG A 1 457 ? -25.570 -4.277 16.981 1.00 87.94 457 ARG A N 1
ATOM 3482 C CA . ARG A 1 457 ? -26.805 -5.066 16.848 1.00 87.94 457 ARG A CA 1
ATOM 3483 C C . ARG A 1 457 ? -27.047 -5.497 15.403 1.00 87.94 457 ARG A C 1
ATOM 3485 O O . ARG A 1 457 ? -27.312 -6.666 15.155 1.00 87.94 457 ARG A O 1
ATOM 3492 N N . ALA A 1 458 ? -26.896 -4.580 14.447 1.00 83.88 458 ALA A N 1
ATOM 3493 C CA . ALA A 1 458 ? -27.068 -4.879 13.024 1.00 83.88 458 ALA A CA 1
ATOM 3494 C C . ALA A 1 458 ? -25.982 -5.808 12.453 1.00 83.88 458 ALA A C 1
ATOM 3496 O O . ALA A 1 458 ? -26.206 -6.485 11.450 1.00 83.88 458 ALA A O 1
ATOM 3497 N N . ALA A 1 459 ? -24.797 -5.825 13.067 1.00 86.69 459 ALA A N 1
ATOM 3498 C CA . ALA A 1 459 ? -23.693 -6.688 12.673 1.00 86.69 459 ALA A CA 1
ATOM 3499 C C . ALA A 1 459 ? -23.778 -8.102 13.255 1.00 86.69 459 ALA A C 1
ATOM 3501 O O . ALA A 1 459 ? -23.101 -9.002 12.757 1.00 86.69 459 ALA A O 1
ATOM 3502 N N . PHE A 1 460 ? -24.572 -8.302 14.306 1.00 90.38 460 PHE A N 1
ATOM 3503 C CA . PHE A 1 460 ? -24.655 -9.571 15.012 1.00 90.38 460 PHE A CA 1
ATOM 3504 C C . PHE A 1 460 ? -25.185 -10.683 14.090 1.00 90.38 460 PHE A C 1
ATOM 3506 O O . PHE A 1 460 ? -26.239 -10.546 13.473 1.00 90.38 460 PHE A O 1
ATOM 3513 N N . GLY A 1 461 ? -24.425 -11.776 13.958 1.00 87.25 461 GLY A N 1
ATOM 3514 C CA . GLY A 1 461 ? -24.684 -12.844 12.981 1.00 87.25 461 GLY A CA 1
ATOM 3515 C C . GLY A 1 461 ? -24.000 -12.668 11.616 1.00 87.25 461 GLY A C 1
ATOM 3516 O O . GLY A 1 461 ? -24.062 -13.571 10.784 1.00 87.25 461 GLY A O 1
ATOM 3517 N N . ASN A 1 462 ? -23.308 -11.551 11.369 1.00 88.88 462 ASN A N 1
ATOM 3518 C CA . ASN A 1 462 ? -22.314 -11.434 10.300 1.00 88.88 462 ASN A CA 1
ATOM 3519 C C . ASN A 1 462 ? -20.915 -11.541 10.921 1.00 88.88 462 ASN A C 1
ATOM 3521 O O . ASN A 1 462 ? -20.362 -10.546 11.396 1.00 88.88 462 ASN A O 1
ATOM 3525 N N . THR A 1 463 ? -20.356 -12.756 10.934 1.00 89.44 463 THR A N 1
ATOM 3526 C CA . THR A 1 463 ? -19.144 -13.100 11.698 1.00 89.44 463 THR A CA 1
ATOM 3527 C C . THR A 1 463 ? -17.990 -12.123 11.463 1.00 89.44 463 THR A C 1
ATOM 3529 O O . THR A 1 463 ? -17.440 -11.567 12.413 1.00 89.44 463 THR A O 1
ATOM 3532 N N . GLN A 1 464 ? -17.637 -11.866 10.200 1.00 87.06 464 GLN A N 1
ATOM 3533 C CA . GLN A 1 464 ? -16.484 -11.025 9.876 1.00 87.06 464 GLN A CA 1
ATOM 3534 C C . GLN A 1 464 ? -16.723 -9.554 10.228 1.00 87.06 464 GLN A C 1
ATOM 3536 O O . GLN A 1 464 ? -15.817 -8.874 10.713 1.00 87.06 464 GLN A O 1
ATOM 3541 N N . MET A 1 465 ? -17.930 -9.046 9.969 1.00 84.94 465 MET A N 1
ATOM 3542 C CA . MET A 1 465 ? -18.243 -7.648 10.240 1.00 84.94 465 MET A CA 1
ATOM 3543 C C . MET A 1 465 ? -18.306 -7.377 11.742 1.00 84.94 465 MET A C 1
ATOM 3545 O O . MET A 1 465 ? -17.765 -6.373 12.199 1.00 84.94 465 MET A O 1
ATOM 3549 N N . PHE A 1 466 ? -18.918 -8.278 12.513 1.00 89.88 466 PHE A N 1
ATOM 3550 C CA . PHE A 1 466 ? -18.995 -8.153 13.964 1.00 89.88 466 PHE A CA 1
ATOM 3551 C C . PHE A 1 466 ? -17.601 -8.166 14.602 1.00 89.88 466 PHE A C 1
ATOM 3553 O O . PHE A 1 466 ? -17.282 -7.264 15.379 1.00 89.88 466 PHE A O 1
ATOM 3560 N N . ALA A 1 467 ? -16.737 -9.103 14.197 1.00 89.88 467 ALA A N 1
ATOM 3561 C CA . ALA A 1 467 ? -15.338 -9.164 14.621 1.00 89.88 467 ALA A CA 1
ATOM 3562 C C . ALA A 1 467 ? -14.580 -7.855 14.337 1.00 89.88 467 ALA A C 1
ATOM 3564 O O . ALA A 1 467 ? -13.934 -7.287 15.216 1.00 89.88 467 ALA A O 1
ATOM 3565 N N . ASN A 1 468 ? -14.725 -7.297 13.131 1.00 85.88 468 ASN A N 1
ATOM 3566 C CA . ASN A 1 468 ? -14.057 -6.045 12.763 1.00 85.88 468 ASN A CA 1
ATOM 3567 C C . ASN A 1 468 ? -14.531 -4.842 13.597 1.00 85.88 468 ASN A C 1
ATOM 3569 O O . ASN A 1 468 ? -13.754 -3.921 13.850 1.00 85.88 468 ASN A O 1
ATOM 3573 N N . LEU A 1 469 ? -15.788 -4.830 14.039 1.00 85.44 469 LEU A N 1
ATOM 3574 C CA . LEU A 1 469 ? -16.335 -3.737 14.843 1.00 85.44 469 LEU A CA 1
ATOM 3575 C C . LEU A 1 469 ? -16.019 -3.849 16.339 1.00 85.44 469 LEU A C 1
ATOM 3577 O O . LEU A 1 469 ? -16.022 -2.822 17.011 1.00 85.44 469 LEU A O 1
ATOM 3581 N N . THR A 1 470 ? -15.733 -5.055 16.836 1.00 88.75 470 THR A N 1
ATOM 3582 C CA . THR A 1 470 ? -15.604 -5.350 18.278 1.00 88.75 470 THR A CA 1
ATOM 3583 C C . THR A 1 470 ? -14.224 -5.842 18.713 1.00 88.75 470 THR A C 1
ATOM 3585 O O . THR A 1 470 ? -13.994 -5.965 19.908 1.00 88.75 470 THR A O 1
ATOM 3588 N N . TYR A 1 471 ? -13.333 -6.161 17.767 1.00 87.69 471 TYR A N 1
ATOM 3589 C CA . TYR A 1 471 ? -12.086 -6.916 17.983 1.00 87.69 471 TYR A CA 1
ATOM 3590 C C . TYR A 1 471 ? -12.266 -8.345 18.516 1.00 87.69 471 TYR A C 1
ATOM 3592 O O . TYR A 1 471 ? -11.279 -9.017 18.808 1.00 87.69 471 TYR A O 1
ATOM 3600 N N . LEU A 1 472 ? -13.503 -8.836 18.588 1.00 91.44 472 LEU A N 1
ATOM 3601 C CA . LEU A 1 472 ? -13.783 -10.226 18.922 1.00 91.44 472 LEU A CA 1
ATOM 3602 C C . LEU A 1 472 ? -13.382 -11.155 17.758 1.00 91.44 472 LEU A C 1
ATOM 3604 O O . LEU A 1 472 ? -13.327 -10.721 16.603 1.00 91.44 472 LEU A O 1
ATOM 3608 N N . PRO A 1 473 ? -13.087 -12.433 18.029 1.00 90.81 473 PRO A N 1
ATOM 3609 C CA . PRO A 1 473 ? -12.599 -13.380 17.039 1.00 90.81 473 PRO A CA 1
ATOM 3610 C C . PRO A 1 473 ? -13.624 -13.680 15.943 1.00 90.81 473 PRO A C 1
ATOM 3612 O O . PRO A 1 473 ? -14.832 -13.727 16.168 1.00 90.81 473 PRO A O 1
ATOM 3615 N N . SER A 1 474 ? -13.105 -13.950 14.744 1.00 89.69 474 SER A N 1
ATOM 3616 C CA . SER A 1 474 ? -13.863 -14.438 13.576 1.00 89.69 474 SER A CA 1
ATOM 3617 C C . SER A 1 474 ? -13.481 -15.866 13.166 1.00 89.69 474 SER A C 1
ATOM 3619 O O . SER A 1 474 ? -13.923 -16.348 12.126 1.00 89.69 474 SER A O 1
ATOM 3621 N N . SER A 1 475 ? -12.636 -16.532 13.956 1.00 90.56 475 SER A N 1
ATOM 3622 C CA . SER A 1 475 ? -12.138 -17.884 13.702 1.00 90.56 475 SER A CA 1
ATOM 3623 C C . SER A 1 475 ? -11.673 -18.543 15.004 1.00 90.56 475 SER A C 1
ATOM 3625 O O . SER A 1 475 ? -11.470 -17.848 16.002 1.00 90.56 475 SER A O 1
ATOM 3627 N N . GLY A 1 476 ? -11.529 -19.870 14.993 1.00 90.25 476 GLY A N 1
ATOM 3628 C CA . GLY A 1 476 ? -11.023 -20.664 16.111 1.00 90.25 476 GLY A CA 1
ATOM 3629 C C . GLY A 1 476 ? -9.677 -21.318 15.804 1.00 90.25 476 GLY A C 1
ATOM 3630 O O . GLY A 1 476 ? -9.036 -21.056 14.779 1.00 90.25 476 GLY A O 1
ATOM 3631 N N . LEU A 1 477 ? -9.248 -22.206 16.704 1.00 90.50 477 LEU A N 1
ATOM 3632 C CA . LEU A 1 477 ? -7.923 -22.819 16.645 1.00 90.50 477 LEU A CA 1
ATOM 3633 C C . LEU A 1 477 ? -7.747 -23.684 15.387 1.00 90.50 477 LEU A C 1
ATOM 3635 O O . LEU A 1 477 ? -6.678 -23.644 14.769 1.00 90.50 477 LEU A O 1
ATOM 3639 N N . ARG A 1 478 ? -8.780 -24.424 14.952 1.00 86.75 478 ARG A N 1
ATOM 3640 C CA . ARG A 1 478 ? -8.713 -25.232 13.715 1.00 86.75 478 ARG A CA 1
ATOM 3641 C C . ARG A 1 478 ? -8.446 -24.389 12.470 1.00 86.75 478 ARG A C 1
ATOM 3643 O O . ARG A 1 478 ? -7.616 -24.765 11.649 1.00 86.75 478 ARG A O 1
ATOM 3650 N N . GLN A 1 479 ? -9.103 -23.239 12.333 1.00 86.94 479 GLN A N 1
ATOM 3651 C CA . GLN A 1 479 ? -8.892 -22.361 11.182 1.00 86.94 479 GLN A CA 1
ATOM 3652 C C . GLN A 1 479 ? -7.502 -21.721 11.199 1.00 86.94 479 GLN A C 1
ATOM 3654 O O . GLN A 1 479 ? -6.833 -21.707 10.168 1.00 86.94 479 GLN A O 1
ATOM 3659 N N . ILE A 1 480 ? -7.042 -21.234 12.358 1.00 85.75 480 ILE A N 1
ATOM 3660 C CA . ILE A 1 480 ? -5.708 -20.625 12.475 1.00 85.75 480 ILE A CA 1
ATOM 3661 C C . ILE A 1 480 ? -4.610 -21.655 12.202 1.00 85.75 480 ILE A C 1
ATOM 3663 O O . ILE A 1 480 ? -3.674 -21.378 11.453 1.00 85.75 480 ILE A O 1
ATOM 3667 N N . SER A 1 481 ? -4.743 -22.864 12.751 1.00 83.25 481 SER A N 1
ATOM 3668 C CA . SER A 1 481 ? -3.756 -23.936 12.564 1.00 83.25 481 SER A CA 1
ATOM 3669 C C . SER A 1 481 ? -3.685 -24.469 11.128 1.00 83.25 481 SER A C 1
ATOM 3671 O O . SER A 1 481 ? -2.663 -25.035 10.739 1.00 83.25 481 SER A O 1
ATOM 3673 N N . ALA A 1 482 ? -4.724 -24.251 10.316 1.00 82.00 482 ALA A N 1
ATOM 3674 C CA . ALA A 1 482 ? -4.698 -24.566 8.891 1.00 82.00 482 ALA A CA 1
ATOM 3675 C C . ALA A 1 482 ? -3.821 -23.592 8.081 1.00 82.00 482 ALA A C 1
ATOM 3677 O O . ALA A 1 482 ? -3.281 -23.981 7.044 1.00 82.00 482 ALA A O 1
ATOM 3678 N N . THR A 1 483 ? -3.672 -22.341 8.532 1.00 80.25 483 THR A N 1
ATOM 3679 C CA . THR A 1 483 ? -2.882 -21.312 7.834 1.00 80.25 483 THR A CA 1
ATOM 3680 C C . THR A 1 483 ? -1.497 -21.103 8.428 1.00 80.25 483 THR A C 1
ATOM 3682 O O . THR A 1 483 ? -0.558 -20.834 7.683 1.00 80.25 483 THR A O 1
ATOM 3685 N N . THR A 1 484 ? -1.372 -21.231 9.749 1.00 80.88 484 THR A N 1
ATOM 3686 C CA . THR A 1 484 ? -0.142 -20.963 10.493 1.00 80.88 484 THR A CA 1
ATOM 3687 C C . THR A 1 484 ? 0.178 -22.162 11.380 1.00 80.88 484 THR A C 1
ATOM 3689 O O . THR A 1 484 ? -0.628 -22.515 12.246 1.00 80.88 484 THR A O 1
ATOM 3692 N N . PRO A 1 485 ? 1.343 -22.809 11.213 1.00 82.94 485 PRO A N 1
ATOM 3693 C CA . PRO A 1 485 ? 1.755 -23.885 12.102 1.00 82.94 485 PRO A CA 1
ATOM 3694 C C . PRO A 1 485 ? 1.817 -23.406 13.556 1.00 82.94 485 PRO A C 1
ATOM 3696 O O . PRO A 1 485 ? 2.418 -22.376 13.854 1.00 82.94 485 PRO A O 1
ATOM 3699 N N . LEU A 1 486 ? 1.285 -24.201 14.493 1.00 82.19 486 LEU A N 1
ATOM 3700 C CA . LEU A 1 486 ? 1.308 -23.883 15.932 1.00 82.19 486 LEU A CA 1
ATOM 3701 C C . LEU A 1 486 ? 2.723 -23.578 16.471 1.00 82.19 486 LEU A C 1
ATOM 3703 O O . LEU A 1 486 ? 2.859 -22.838 17.441 1.00 82.19 486 LEU A O 1
ATOM 3707 N N . ALA A 1 487 ? 3.774 -24.109 15.836 1.00 80.06 487 ALA A N 1
ATOM 3708 C CA . ALA A 1 487 ? 5.168 -23.836 16.189 1.00 80.06 487 ALA A CA 1
ATOM 3709 C C . ALA A 1 487 ? 5.559 -22.351 16.041 1.00 80.06 487 ALA A C 1
ATOM 3711 O O . ALA A 1 487 ? 6.384 -21.858 16.807 1.00 80.06 487 ALA A O 1
ATOM 3712 N N . GLU A 1 488 ? 4.944 -21.616 15.111 1.00 82.19 488 GLU A N 1
ATOM 3713 C CA . GLU A 1 488 ? 5.234 -20.193 14.885 1.00 82.19 488 GLU A CA 1
ATOM 3714 C C . GLU A 1 488 ? 4.640 -19.282 15.970 1.00 82.19 488 GLU A C 1
ATOM 3716 O O . GLU A 1 488 ? 5.028 -18.120 16.107 1.00 82.19 488 GLU A O 1
ATOM 3721 N N . HIS A 1 489 ? 3.714 -19.800 16.782 1.00 84.81 489 HIS A N 1
ATOM 3722 C CA . HIS A 1 489 ? 3.102 -19.033 17.862 1.00 84.81 489 HIS A CA 1
ATOM 3723 C C . HIS A 1 489 ? 3.981 -18.966 19.123 1.00 84.81 489 HIS A C 1
ATOM 3725 O O . HIS A 1 489 ? 3.767 -18.070 19.948 1.00 84.81 489 HIS A O 1
ATOM 3731 N N . GLY A 1 490 ? 4.992 -19.838 19.246 1.00 85.19 490 GLY A N 1
ATOM 3732 C CA . GLY A 1 490 ? 5.912 -19.888 20.387 1.00 85.19 490 GLY A CA 1
ATOM 3733 C C . GLY A 1 490 ? 5.184 -20.124 21.714 1.00 85.19 490 GLY A C 1
ATOM 3734 O O . GLY A 1 490 ? 4.238 -20.907 21.776 1.00 85.19 490 GLY A O 1
ATOM 3735 N N . ASP A 1 491 ? 5.571 -19.384 22.757 1.00 86.31 491 ASP A N 1
ATOM 3736 C CA . ASP A 1 491 ? 5.047 -19.509 24.134 1.00 86.31 491 ASP A CA 1
ATOM 3737 C C . ASP A 1 491 ? 3.551 -19.175 24.304 1.00 86.31 491 ASP A C 1
ATOM 3739 O O . ASP A 1 491 ? 3.004 -19.276 25.409 1.00 86.31 491 ASP A O 1
ATOM 3743 N N . ARG A 1 492 ? 2.892 -18.750 23.221 1.00 90.62 492 ARG A N 1
ATOM 3744 C CA . ARG A 1 492 ? 1.450 -18.485 23.155 1.00 90.62 492 ARG A CA 1
ATOM 3745 C C . ARG A 1 492 ? 0.613 -19.739 22.912 1.00 90.62 492 ARG A C 1
ATOM 3747 O O . ARG A 1 492 ? -0.592 -19.701 23.146 1.00 90.62 492 ARG A O 1
ATOM 3754 N N . ALA A 1 493 ? 1.228 -20.817 22.430 1.00 92.50 493 ALA A N 1
ATOM 3755 C CA . ALA A 1 493 ? 0.595 -22.123 22.335 1.00 92.50 493 ALA A CA 1
ATOM 3756 C C . ALA A 1 493 ? 0.883 -22.917 23.618 1.00 92.50 493 ALA A C 1
ATOM 3758 O O . ALA A 1 493 ? 2.038 -23.125 23.987 1.00 92.50 493 ALA A O 1
ATOM 3759 N N . LEU A 1 494 ? -0.174 -23.345 24.298 1.00 94.81 494 LEU A N 1
ATOM 3760 C CA . LEU A 1 494 ? -0.136 -24.140 25.518 1.00 94.81 494 LEU A CA 1
ATOM 3761 C C . LEU A 1 494 ? -0.689 -25.533 25.230 1.00 94.81 494 LEU A C 1
ATOM 3763 O O . LEU A 1 494 ? -1.680 -25.684 24.516 1.00 94.81 494 LEU A O 1
ATOM 3767 N N . PHE A 1 495 ? -0.057 -26.539 25.818 1.00 94.06 495 PHE A N 1
ATOM 3768 C CA . PHE A 1 495 ? -0.410 -27.941 25.649 1.00 94.06 495 PHE A CA 1
ATOM 3769 C C . PHE A 1 495 ? -0.648 -28.539 27.028 1.00 94.06 495 PHE A C 1
ATOM 3771 O O . PHE A 1 495 ? 0.230 -28.435 27.877 1.00 94.06 495 PHE A O 1
ATOM 3778 N N . PHE A 1 496 ? -1.810 -29.139 27.262 1.00 95.38 496 PHE A N 1
ATOM 3779 C CA . PHE A 1 496 ? -2.199 -29.659 28.572 1.00 95.38 496 PHE A CA 1
ATOM 3780 C C . PHE A 1 496 ? -2.468 -31.155 28.517 1.00 95.38 496 PHE A C 1
ATOM 3782 O O . PHE A 1 496 ? -3.101 -31.620 27.571 1.00 95.38 496 PHE A O 1
ATOM 3789 N N . ARG A 1 497 ? -2.039 -31.896 29.543 1.00 92.81 497 ARG A N 1
ATOM 3790 C CA . ARG A 1 497 ? -2.465 -33.282 29.777 1.00 92.81 497 ARG A CA 1
ATOM 3791 C C . ARG A 1 497 ? -2.753 -33.561 31.244 1.00 92.81 497 ARG A C 1
ATOM 3793 O O . ARG A 1 497 ? -2.057 -33.065 32.123 1.00 92.81 497 ARG A O 1
ATOM 3800 N N . THR A 1 498 ? -3.738 -34.414 31.480 1.00 89.88 498 THR A N 1
ATOM 3801 C CA . THR A 1 498 ? -4.085 -34.993 32.788 1.00 89.88 498 THR A CA 1
ATOM 3802 C C . THR A 1 498 ? -3.143 -36.123 33.205 1.00 89.88 498 THR A C 1
ATOM 3804 O O . THR A 1 498 ? -3.002 -36.432 34.385 1.00 89.88 498 THR A O 1
ATOM 3807 N N . THR A 1 499 ? -2.457 -36.733 32.234 1.00 81.62 499 THR A N 1
ATOM 3808 C CA . THR A 1 499 ? -1.377 -37.701 32.458 1.00 81.62 499 THR A CA 1
ATOM 3809 C C . THR A 1 499 ? -0.088 -37.183 31.809 1.00 81.62 499 THR A C 1
ATOM 3811 O O . THR A 1 499 ? -0.108 -36.912 30.605 1.00 81.62 499 THR A O 1
ATOM 3814 N N . PRO A 1 500 ? 0.996 -36.985 32.587 1.00 61.62 500 PRO A N 1
ATOM 3815 C CA . PRO A 1 500 ? 2.266 -36.497 32.056 1.00 61.62 500 PRO A CA 1
ATOM 3816 C C . PRO A 1 500 ? 2.880 -37.417 30.999 1.00 61.62 500 PRO A C 1
ATOM 3818 O O . PRO A 1 500 ? 2.691 -38.655 31.092 1.00 61.62 500 PRO A O 1
#

Radius of gyration: 30.09 Å; chains: 1; bounding box: 70×64×70 Å